Protein 4WA0 (pdb70)

Structure (mmCIF, N/CA/C/O backbone):
data_4WA0
#
_entry.id   4WA0
#
_cell.length_a   61.507
_cell.length_b   75.290
_cell.length_c   77.446
_cell.angle_alpha   90.00
_cell.angle_beta   90.00
_cell.angle_gamma   90.00
#
_symmetry.space_group_name_H-M   'P 21 21 21'
#
loop_
_entity.id
_entity.type
_entity.pdbx_description
1 polymer 'possible adhesin'
2 non-polymer 'MAGNESIUM ION'
3 water water
#
loop_
_atom_site.group_PDB
_atom_site.id
_atom_site.type_symbol
_atom_site.label_atom_id
_atom_site.label_alt_id
_atom_site.label_comp_id
_atom_site.label_asym_id
_atom_site.label_entity_id
_atom_site.label_seq_id
_atom_site.pdbx_PDB_ins_code
_atom_site.Cartn_x
_atom_site.Cartn_y
_atom_site.Cartn_z
_atom_site.occupancy
_atom_site.B_iso_or_equiv
_atom_site.auth_seq_id
_atom_site.auth_comp_id
_atom_site.auth_asym_id
_atom_site.auth_atom_id
_atom_site.pdbx_PDB_model_num
ATOM 1 N N . THR A 1 1 ? 15.396 1.827 -2.141 1.00 70.02 235 THR A N 1
ATOM 2 C CA . THR A 1 1 ? 14.919 0.418 -1.851 1.00 68.95 235 THR A CA 1
ATOM 3 C C . THR A 1 1 ? 14.504 0.209 -0.354 1.00 62.71 235 THR A C 1
ATOM 4 O O . THR A 1 1 ? 13.691 -0.674 -0.051 1.00 49.72 235 THR A O 1
ATOM 8 N N . SER A 1 2 ? 15.009 1.047 0.557 1.00 66.32 236 SER A N 1
ATOM 9 C CA . SER A 1 2 ? 14.611 1.010 1.978 1.00 63.98 236 SER A CA 1
ATOM 10 C C . SER A 1 2 ? 13.132 1.353 2.216 1.00 59.06 236 SER A C 1
ATOM 11 O O . SER A 1 2 ? 12.612 2.361 1.705 1.00 59.48 236 SER A O 1
ATOM 14 N N . VAL A 1 3 ? 12.468 0.532 3.028 1.00 52.64 237 VAL A N 1
ATOM 15 C CA . VAL A 1 3 ? 11.049 0.763 3.393 1.00 45.96 237 VAL A CA 1
ATOM 16 C C . VAL A 1 3 ? 10.962 1.243 4.841 1.00 47.16 237 VAL A C 1
ATOM 17 O O . VAL A 1 3 ? 11.392 0.520 5.735 1.00 39.90 237 VAL A O 1
ATOM 21 N N . PRO A 1 4 ? 10.373 2.426 5.081 1.00 43.89 238 PRO A N 1
ATOM 22 C CA . PRO A 1 4 ? 10.291 3.029 6.413 1.00 45.61 238 PRO A CA 1
ATOM 23 C C . PRO A 1 4 ? 9.562 2.200 7.503 1.00 41.48 238 PRO A C 1
ATOM 24 O O . PRO A 1 4 ? 8.523 1.642 7.276 1.00 45.21 238 PRO A O 1
ATOM 28 N N . SER A 1 5 ? 10.130 2.180 8.685 1.00 43.59 239 SER A N 1
ATOM 29 C CA . SER A 1 5 ? 9.712 1.295 9.777 1.00 48.73 239 SER A CA 1
ATOM 30 C C . SER A 1 5 ? 8.636 1.919 10.693 1.00 42.08 239 SER A C 1
ATOM 31 O O . SER A 1 5 ? 7.939 1.204 11.424 1.00 54.26 239 SER A O 1
ATOM 34 N N . SER A 1 6 ? 8.526 3.248 10.651 1.00 32.36 240 SER A N 1
ATOM 35 C CA . SER A 1 6 ? 7.695 3.986 11.586 1.00 26.04 240 SER A CA 1
ATOM 36 C C . SER A 1 6 ? 6.418 4.464 10.930 1.00 22.24 240 SER A C 1
ATOM 37 O O . SER A 1 6 ? 6.482 4.999 9.826 1.00 20.37 240 SER A O 1
ATOM 40 N N . PRO A 1 7 ? 5.287 4.367 11.645 1.00 22.89 241 PRO A N 1
ATOM 41 C CA . PRO A 1 7 ? 4.054 4.928 11.130 1.00 23.03 241 PRO A CA 1
ATOM 42 C C . PRO A 1 7 ? 4.155 6.428 10.810 1.00 20.92 241 PRO A C 1
ATOM 43 O O . PRO A 1 7 ? 3.338 6.992 10.031 1.00 20.08 241 PRO A O 1
ATOM 47 N N . LEU A 1 8 ? 5.122 7.165 11.410 1.00 21.55 242 LEU A N 1
ATOM 48 C CA . LEU A 1 8 ? 5.240 8.584 11.082 1.00 23.17 242 LEU A CA 1
ATOM 49 C C . LEU A 1 8 ? 5.745 8.900 9.650 1.00 21.89 242 LEU A C 1
ATOM 50 O O . LEU A 1 8 ? 5.612 10.039 9.188 1.00 26.69 242 LEU A O 1
ATOM 55 N N . ASP A 1 9 ? 6.273 7.914 8.950 1.00 20.94 243 ASP A N 1
ATOM 56 C CA . ASP A 1 9 ? 6.792 8.062 7.550 1.00 21.16 243 ASP A CA 1
ATOM 57 C C . ASP A 1 9 ? 5.739 7.911 6.520 1.00 21.24 243 ASP A C 1
ATOM 58 O O . ASP A 1 9 ? 6.010 7.918 5.248 1.00 18.23 243 ASP A O 1
ATOM 63 N N . TYR A 1 10 ? 4.525 7.636 7.038 1.00 16.31 244 TYR A N 1
ATOM 64 C CA . TYR A 1 10 ? 3.468 7.274 6.152 1.00 17.20 244 TYR A CA 1
ATOM 65 C C . TYR A 1 10 ? 2.516 8.429 5.949 1.00 13.42 244 TYR A C 1
ATOM 66 O O . TYR A 1 10 ? 2.131 9.081 6.919 1.00 17.01 244 TYR A O 1
ATOM 75 N N . ALA A 1 11 ? 2.135 8.654 4.709 1.00 13.13 245 ALA A N 1
ATOM 76 C CA . ALA A 1 11 ? 1.059 9.585 4.407 1.00 12.69 245 ALA A CA 1
ATOM 77 C C . ALA A 1 11 ? -0.246 9.049 5.021 1.00 12.20 245 ALA A C 1
ATOM 78 O O . ALA A 1 11 ? -1.081 9.801 5.620 1.00 12.90 245 ALA A O 1
ATOM 80 N N . ILE A 1 12 ? -0.447 7.738 4.827 1.00 11.08 246 ILE A N 1
ATOM 81 C CA . ILE A 1 12 ? -1.609 7.042 5.388 1.00 11.51 246 ILE A CA 1
ATOM 82 C C . ILE A 1 12 ? -1.091 5.711 5.974 1.00 12.10 246 ILE A C 1
ATOM 83 O O . ILE A 1 12 ? -0.533 4.875 5.243 1.00 11.48 246 ILE A O 1
ATOM 88 N N . PHE A 1 13 ? -1.262 5.540 7.281 1.00 11.99 247 PHE A N 1
ATOM 89 C CA . PHE A 1 13 ? -0.912 4.295 7.956 1.00 11.43 247 PHE A CA 1
ATOM 90 C C . PHE A 1 13 ? -2.180 3.697 8.572 1.00 11.65 247 PHE A C 1
ATOM 91 O O . PHE A 1 13 ? -2.874 4.351 9.355 1.00 14.43 247 PHE A O 1
ATOM 99 N N . SER A 1 14 ? -2.516 2.463 8.253 1.00 11.69 248 SER A N 1
ATOM 100 C CA . SER A 1 14 ? -3.656 1.794 8.847 1.00 12.29 248 SER A CA 1
ATOM 101 C C . SER A 1 14 ? -3.230 0.480 9.488 1.00 11.77 248 SER A C 1
ATOM 102 O O . SER A 1 14 ? -2.750 -0.449 8.804 1.00 12.67 248 SER A O 1
ATOM 105 N N . LYS A 1 15 ? -3.475 0.360 10.784 1.00 13.32 249 LYS A N 1
ATOM 106 C CA . LYS A 1 15 ? -3.103 -0.888 11.532 1.00 13.73 249 LYS A CA 1
ATOM 107 C C . LYS A 1 15 ? -3.795 -2.088 10.917 1.00 14.76 249 LYS A C 1
ATOM 108 O O . LYS A 1 15 ? -3.150 -3.130 10.741 1.00 15.75 249 LYS A O 1
ATOM 114 N N . GLY A 1 16 ? -5.094 -1.970 10.616 1.00 13.89 250 GLY A N 1
ATOM 115 C CA . GLY A 1 16 ? -5.925 -3.005 10.099 1.00 14.83 250 GLY A CA 1
ATOM 116 C C . GLY A 1 16 ? -6.324 -2.661 8.655 1.00 13.87 250 GLY A C 1
ATOM 117 O O . GLY A 1 16 ? -5.679 -1.826 7.998 1.00 12.91 250 GLY A O 1
ATOM 118 N N . ALA A 1 17 ? -7.388 -3.274 8.182 1.00 14.12 251 ALA A N 1
ATOM 119 C CA . ALA A 1 17 ? -7.915 -3.041 6.860 1.00 13.20 251 ALA A CA 1
ATOM 120 C C . ALA A 1 17 ? -8.155 -1.535 6.555 1.00 14.67 251 ALA A C 1
ATOM 121 O O . ALA A 1 17 ? -8.637 -0.789 7.397 1.00 15.37 251 ALA A O 1
ATOM 123 N N . LEU A 1 18 ? -7.849 -1.149 5.323 1.00 11.34 252 LEU A N 1
ATOM 124 C CA . LEU A 1 18 ? -7.960 0.263 4.878 1.00 12.20 252 LEU A CA 1
ATOM 125 C C . LEU A 1 18 ? -8.882 0.292 3.662 1.00 11.76 252 LEU A C 1
ATOM 126 O O . LEU A 1 18 ? -8.604 -0.351 2.650 1.00 11.86 252 LEU A O 1
ATOM 131 N N . ASN A 1 19 ? -9.954 1.103 3.740 1.00 10.95 253 ASN A N 1
ATOM 132 C CA . ASN A 1 19 ? -10.788 1.413 2.623 1.00 12.18 253 ASN A CA 1
ATOM 133 C C . ASN A 1 19 ? -10.669 2.887 2.299 1.00 11.21 253 ASN A C 1
ATOM 134 O O . ASN A 1 19 ? -11.074 3.736 3.096 1.00 11.03 253 ASN A O 1
ATOM 139 N N . THR A 1 20 ? -10.036 3.247 1.181 1.00 10.57 254 THR A N 1
ATOM 140 C CA . THR A 1 20 ? -9.930 4.639 0.784 1.00 11.13 254 THR A CA 1
ATOM 141 C C . THR A 1 20 ? -11.260 5.240 0.260 1.00 10.83 254 THR A C 1
ATOM 142 O O . THR A 1 20 ? -12.251 4.565 -0.025 1.00 11.39 254 THR A O 1
ATOM 146 N N . ASN A 1 21 ? -11.261 6.566 0.193 1.00 12.88 255 ASN A N 1
ATOM 147 C CA . ASN A 1 21 ? -12.354 7.265 -0.400 1.00 12.83 255 ASN A CA 1
ATOM 148 C C . ASN A 1 21 ? -12.113 7.407 -1.905 1.00 13.47 255 ASN A C 1
ATOM 149 O O . ASN A 1 21 ? -11.015 7.133 -2.404 1.00 14.09 255 ASN A O 1
ATOM 154 N N . LYS A 1 22 ? -13.176 7.762 -2.655 1.00 12.60 256 LYS A N 1
ATOM 155 C CA . LYS A 1 22 ? -12.994 8.117 -4.084 1.00 13.27 256 LYS A CA 1
ATOM 156 C C . LYS A 1 22 ? -12.261 9.426 -4.312 1.00 11.37 256 LYS A C 1
ATOM 157 O O . LYS A 1 22 ? -12.247 10.359 -3.471 1.00 11.89 256 LYS A O 1
ATOM 163 N N . ASN A 1 23 ? -11.554 9.516 -5.405 1.00 11.99 257 ASN A N 1
ATOM 164 C CA . ASN A 1 23 ? -10.835 10.782 -5.778 1.00 11.64 257 ASN A CA 1
ATOM 165 C C . ASN A 1 23 ? -9.812 11.196 -4.711 1.00 11.87 257 ASN A C 1
ATOM 166 O O . ASN A 1 23 ? -9.742 12.324 -4.279 1.00 11.24 257 ASN A O 1
ATOM 171 N N . LEU A 1 24 ? -9.068 10.226 -4.236 1.00 10.67 258 LEU A N 1
ATOM 172 C CA . LEU A 1 24 ? -8.004 10.439 -3.276 1.00 10.31 258 LEU A CA 1
ATOM 173 C C . LEU A 1 24 ? -6.737 10.724 -4.047 1.00 10.70 258 LEU A C 1
ATOM 174 O O . LEU A 1 24 ? -6.335 9.894 -4.890 1.00 10.70 258 LEU A O 1
ATOM 179 N N . THR A 1 25 ? -6.062 11.851 -3.725 1.00 9.37 259 THR A N 1
ATOM 180 C CA . THR A 1 25 ? -4.795 12.216 -4.312 1.00 9.29 259 THR A CA 1
ATOM 181 C C . THR A 1 25 ? -3.751 12.243 -3.205 1.00 9.82 259 THR A C 1
ATOM 182 O O . THR A 1 25 ? -3.978 12.870 -2.134 1.00 12.13 259 THR A O 1
ATOM 186 N N . VAL A 1 26 ? -2.677 11.495 -3.381 1.00 10.01 260 VAL A N 1
ATOM 187 C CA . VAL A 1 26 ? -1.622 11.423 -2.330 1.00 10.47 260 VAL A CA 1
ATOM 188 C C . VAL A 1 26 ? -0.289 11.706 -2.991 1.00 11.84 260 VAL A C 1
ATOM 189 O O . VAL A 1 26 ? 0.091 11.035 -3.971 1.00 11.23 260 VAL A O 1
ATOM 193 N N . GLU A 1 27 ? 0.434 12.675 -2.407 1.00 12.31 261 GLU A N 1
ATOM 194 C CA . GLU A 1 27 ? 1.737 13.068 -2.890 1.00 13.74 261 GLU A CA 1
ATOM 195 C C . GLU A 1 27 ? 2.732 12.897 -1.805 1.00 13.81 261 GLU A C 1
ATOM 196 O O . GLU A 1 27 ? 2.604 1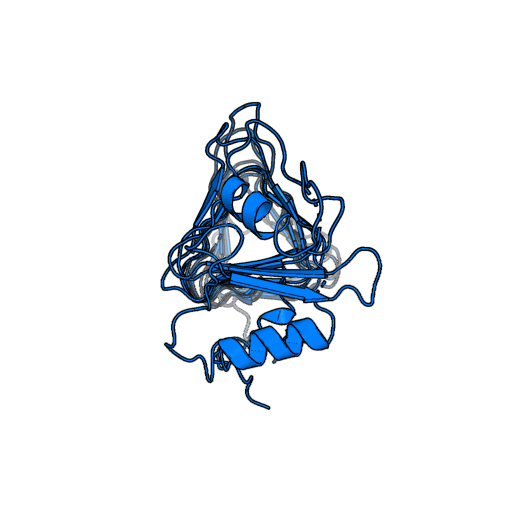3.576 -0.744 1.00 12.23 261 GLU A O 1
ATOM 202 N N . ASN A 1 28 ? 3.758 12.082 -2.074 1.00 12.75 262 ASN A N 1
ATOM 203 C CA . ASN A 1 28 ? 4.825 11.768 -1.171 1.00 14.37 262 ASN A CA 1
ATOM 204 C C . ASN A 1 28 ? 4.445 10.901 0.022 1.00 13.69 262 ASN A C 1
ATOM 205 O O . ASN A 1 28 ? 3.289 10.568 0.247 1.00 11.92 262 ASN A O 1
ATOM 210 N N . GLY A 1 29 ? 5.461 10.483 0.765 1.00 13.50 263 GLY A N 1
ATOM 211 C CA . GLY A 1 29 ? 5.288 9.472 1.787 1.00 13.75 263 GLY A CA 1
ATOM 212 C 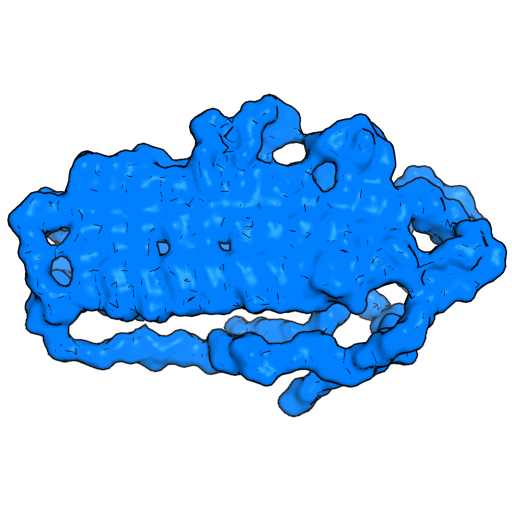C . GLY A 1 29 ? 4.996 8.082 1.276 1.00 12.88 263 GLY A C 1
ATOM 213 O O . GLY A 1 29 ? 5.064 7.832 0.102 1.00 13.89 263 GLY A O 1
ATOM 214 N N . SER A 1 30 ? 4.525 7.251 2.169 1.00 13.34 264 SER A N 1
ATOM 215 C CA . SER A 1 30 ? 4.127 5.861 1.854 1.00 12.56 264 SER A CA 1
ATOM 216 C C . SER A 1 30 ? 2.715 5.592 2.362 1.00 12.47 264 SER A C 1
ATOM 217 O O . SER A 1 30 ? 2.160 6.359 3.182 1.00 12.55 264 SER A O 1
ATOM 220 N N . VAL A 1 31 ? 2.113 4.497 1.902 1.00 11.74 265 VAL A N 1
ATOM 221 C CA . VAL A 1 31 ? 0.777 4.107 2.346 1.00 10.20 265 VAL A CA 1
ATOM 222 C C . VAL A 1 31 ? 0.905 2.633 2.820 1.00 11.64 265 VAL A C 1
ATOM 223 O O . VAL A 1 31 ? 1.470 1.774 2.093 1.00 11.08 265 VAL A O 1
ATOM 227 N N . TYR A 1 32 ? 0.321 2.334 3.989 1.00 9.79 266 TYR A N 1
ATOM 228 C CA . TYR A 1 32 ? 0.357 1.017 4.571 1.00 11.36 266 TYR A CA 1
ATOM 229 C C . TYR A 1 32 ? -0.953 0.566 5.157 1.00 11.93 266 TYR A C 1
ATOM 230 O O . TYR A 1 32 ? -1.592 1.331 5.871 1.00 12.14 266 TYR A O 1
ATOM 239 N N . SER A 1 33 ? -1.319 -0.680 4.873 1.00 11.35 267 SER A N 1
ATOM 240 C CA . SER A 1 33 ? -2.481 -1.308 5.529 1.00 12.35 267 SER A CA 1
ATOM 241 C C . SER A 1 33 ? -2.036 -2.654 6.111 1.00 13.57 267 SER A C 1
ATOM 242 O O . SER A 1 33 ? -1.432 -3.458 5.426 1.00 12.49 267 SER A O 1
ATOM 245 N N . GLY A 1 34 ? -2.296 -2.858 7.377 1.00 14.76 268 GLY A N 1
ATOM 246 C CA . GLY A 1 34 ? -2.003 -4.159 8.045 1.00 16.50 268 GLY A CA 1
ATOM 247 C C . GLY A 1 34 ? -3.034 -5.247 7.725 1.00 16.96 268 GLY A C 1
ATOM 248 O O . GLY A 1 34 ? -2.850 -6.395 8.056 1.00 18.67 268 GLY A O 1
ATOM 249 N N . GLY A 1 35 ? -4.116 -4.895 7.067 1.00 14.65 269 GLY A N 1
ATOM 250 C CA . GLY A 1 35 ? -5.077 -5.848 6.550 1.00 15.97 269 GLY A CA 1
ATOM 251 C C . GLY A 1 35 ? -5.377 -5.616 5.106 1.00 14.59 269 GLY A C 1
ATOM 252 O O . GLY A 1 35 ? -4.491 -5.066 4.346 1.00 14.76 269 GLY A O 1
ATOM 253 N N . ASP A 1 36 ? -6.578 -6.023 4.692 1.00 12.83 270 ASP A N 1
ATOM 254 C CA . ASP A 1 36 ? -6.961 -5.814 3.296 1.00 13.01 270 ASP A CA 1
ATOM 255 C C . ASP A 1 36 ? -7.016 -4.319 2.922 1.00 12.62 270 ASP A C 1
ATOM 256 O O . ASP A 1 36 ? -7.631 -3.486 3.659 1.00 13.37 270 ASP A O 1
ATOM 261 N N A LEU A 1 37 ? -6.376 -3.986 1.807 0.33 11.54 271 LEU A N 1
ATOM 262 N N B LEU A 1 37 ? -6.413 -3.984 1.793 0.67 10.89 271 LEU A N 1
ATOM 263 C CA A LEU A 1 37 ? -6.403 -2.626 1.242 0.33 11.51 271 LEU A CA 1
ATOM 264 C CA B LEU A 1 37 ? -6.350 -2.586 1.267 0.67 11.29 271 LEU A CA 1
ATOM 265 C C A LEU A 1 37 ? -7.350 -2.554 0.037 0.33 11.51 271 LEU A C 1
ATOM 266 C C B LEU A 1 37 ? -7.224 -2.428 0.015 0.67 11.41 271 LEU A C 1
ATOM 267 O O A LEU A 1 37 ? -7.216 -3.303 -0.946 0.33 10.93 271 LEU A O 1
ATOM 268 O O B LEU A 1 37 ? -6.893 -2.999 -1.049 0.67 10.84 271 LEU A O 1
ATOM 277 N N . THR A 1 38 ? -8.336 -1.669 0.126 1.00 11.62 272 THR A N 1
ATOM 278 C CA . THR A 1 38 ? -9.285 -1.448 -0.912 1.00 11.93 272 THR A CA 1
ATOM 279 C C . THR A 1 38 ? -9.215 -0.004 -1.319 1.00 12.07 272 THR A C 1
ATOM 280 O O . THR A 1 38 ? -9.498 0.925 -0.536 1.00 12.80 272 THR A O 1
ATOM 284 N N . ILE A 1 39 ? -8.732 0.146 -2.537 1.00 11.28 273 ILE A N 1
ATOM 285 C CA . ILE A 1 39 ? -8.534 1.479 -3.147 1.00 12.05 273 ILE A CA 1
ATOM 286 C C . ILE A 1 39 ? -9.741 1.788 -4.008 1.00 11.90 273 ILE A C 1
ATOM 287 O O . ILE A 1 39 ? -9.981 1.156 -5.090 1.00 12.06 273 ILE A O 1
ATOM 292 N N . ASP A 1 40 ? -10.477 2.807 -3.578 1.00 12.46 274 ASP A N 1
ATOM 293 C CA . ASP A 1 40 ? -11.669 3.194 -4.353 1.00 13.16 274 ASP A CA 1
ATOM 294 C C . ASP A 1 40 ? -11.288 4.023 -5.572 1.00 14.16 274 ASP A C 1
ATOM 295 O O . ASP A 1 40 ? -10.148 4.536 -5.729 1.00 13.29 274 ASP A O 1
ATOM 300 N N . GLY A 1 41 ? -12.262 4.117 -6.483 1.00 12.38 275 GLY A N 1
ATOM 301 C CA . GLY A 1 41 ? -11.979 4.729 -7.789 1.00 13.08 275 GLY A CA 1
ATOM 302 C C . GLY A 1 41 ? -11.421 6.127 -7.756 1.00 11.98 275 GLY A C 1
ATOM 303 O O . GLY A 1 41 ? -11.830 6.945 -6.941 1.00 11.46 275 GLY A O 1
ATOM 304 N N . GLY A 1 42 ? -10.572 6.418 -8.735 1.00 10.92 276 GLY A N 1
ATOM 305 C CA . GLY A 1 42 ? -10.003 7.713 -8.846 1.00 11.90 276 GLY A CA 1
ATOM 306 C C . GLY A 1 42 ? -8.796 8.032 -7.992 1.00 11.67 276 GLY A C 1
ATOM 307 O O . GLY A 1 42 ? -8.489 9.208 -7.775 1.00 12.60 276 GLY A O 1
ATOM 308 N N . ALA A 1 43 ? -8.104 7.016 -7.564 1.00 11.03 277 ALA A N 1
ATOM 309 C CA . ALA A 1 43 ? -6.847 7.161 -6.792 1.00 9.77 277 ALA A CA 1
ATOM 310 C C . ALA A 1 43 ? -5.759 7.685 -7.707 1.00 9.66 277 ALA A C 1
ATOM 311 O O . ALA A 1 43 ? -5.431 7.063 -8.688 1.00 9.15 277 ALA A O 1
ATOM 313 N N . VAL A 1 44 ? -5.122 8.763 -7.272 1.00 8.79 278 VAL A N 1
ATOM 314 C CA . VAL A 1 44 ? -3.942 9.301 -7.936 1.00 9.54 278 VAL A CA 1
ATOM 315 C C . VAL A 1 44 ? -2.832 9.454 -6.897 1.00 9.72 278 VAL A C 1
ATOM 316 O O . VAL A 1 44 ? -2.905 10.293 -6.021 1.00 9.47 278 VAL A O 1
ATOM 320 N N . PHE A 1 45 ? -1.843 8.556 -6.955 1.00 9.99 279 PHE A N 1
ATOM 321 C CA . PHE A 1 45 ? -0.770 8.523 -5.969 1.00 10.32 279 PHE A CA 1
ATOM 322 C C . PHE A 1 45 ? 0.564 8.791 -6.663 1.00 10.92 279 PHE A C 1
ATOM 323 O O . PHE A 1 45 ? 0.868 8.249 -7.775 1.00 10.68 279 PHE A O 1
ATOM 331 N N . ASN A 1 46 ? 1.426 9.500 -5.957 1.00 10.88 280 ASN A N 1
ATOM 332 C CA . ASN A 1 46 ? 2.843 9.564 -6.290 1.00 11.72 280 ASN A CA 1
ATOM 333 C C . ASN A 1 46 ? 3.569 9.368 -4.956 1.00 11.37 280 ASN A C 1
ATOM 334 O O . ASN A 1 46 ? 3.805 10.361 -4.233 1.00 11.25 280 ASN A O 1
ATOM 339 N N . ILE A 1 47 ? 3.852 8.101 -4.606 1.00 10.01 281 ILE A N 1
ATOM 340 C CA . ILE A 1 47 ? 4.349 7.718 -3.311 1.00 10.80 281 ILE A CA 1
ATOM 341 C C . ILE A 1 47 ? 5.530 6.818 -3.372 1.00 11.62 281 ILE A C 1
ATOM 342 O O . ILE A 1 47 ? 5.920 6.325 -4.439 1.00 11.74 281 ILE A O 1
ATOM 347 N N . ASP A 1 48 ? 6.169 6.608 -2.225 1.00 12.93 282 ASP A N 1
ATOM 348 C CA . ASP A 1 48 ? 7.344 5.773 -2.202 1.00 13.09 282 ASP A CA 1
ATOM 349 C C . ASP A 1 48 ? 7.024 4.308 -2.088 1.00 13.24 282 ASP A C 1
ATOM 350 O O . ASP A 1 48 ? 7.615 3.506 -2.803 1.00 13.60 282 ASP A O 1
ATOM 355 N N . ASN A 1 49 ? 6.132 3.921 -1.195 1.00 11.97 283 ASN A N 1
ATOM 356 C CA . ASN A 1 49 ? 5.830 2.512 -1.066 1.00 11.85 283 ASN A CA 1
ATOM 357 C C . ASN A 1 49 ? 4.306 2.389 -0.842 1.00 11.20 283 ASN A C 1
ATOM 358 O O . ASN A 1 49 ? 3.727 3.295 -0.217 1.00 11.19 283 ASN A O 1
ATOM 363 N N . LEU A 1 50 ? 3.758 1.251 -1.227 1.00 11.32 284 LEU A N 1
ATOM 364 C CA . LEU A 1 50 ? 2.329 0.927 -1.030 1.00 10.80 284 LEU A CA 1
ATOM 365 C C . LEU A 1 50 ? 2.229 -0.518 -0.527 1.00 11.68 284 LEU A C 1
ATOM 366 O O . LEU A 1 50 ? 2.583 -1.465 -1.271 1.00 10.70 284 LEU A O 1
ATOM 371 N N . ILE A 1 51 ? 1.881 -0.682 0.740 1.00 11.33 285 ILE A N 1
ATOM 372 C CA . ILE A 1 51 ? 1.958 -1.985 1.415 1.00 11.80 285 ILE A CA 1
ATOM 373 C C . ILE A 1 51 ? 0.631 -2.442 1.928 1.00 12.77 285 ILE A C 1
ATOM 374 O O . ILE A 1 51 ? 0.035 -1.707 2.727 1.00 12.24 285 ILE A O 1
ATOM 379 N N . SER A 1 52 ? 0.249 -3.656 1.515 1.00 12.65 286 SER A N 1
ATOM 380 C CA . SER A 1 52 ? -0.878 -4.341 2.111 1.00 12.85 286 SER A CA 1
ATOM 381 C C . SER A 1 52 ? -0.508 -5.712 2.657 1.00 14.57 286 SER A C 1
ATOM 382 O O . SER A 1 52 ? 0.011 -6.534 1.919 1.00 12.57 286 SER A O 1
ATOM 385 N N . LYS A 1 53 ? -0.757 -5.925 3.935 1.00 15.13 287 LYS A N 1
ATOM 386 C CA . LYS A 1 53 ? -0.580 -7.273 4.573 1.00 16.08 287 LYS A CA 1
ATOM 387 C C . LYS A 1 53 ? -1.811 -8.139 4.461 1.00 18.14 287 LYS A C 1
ATOM 388 O O . LYS A 1 53 ? -2.017 -9.059 5.190 1.00 25.08 287 LYS A O 1
ATOM 394 N N . GLY A 1 54 ? -2.569 -7.937 3.427 1.00 14.43 288 GLY A N 1
ATOM 395 C CA . GLY A 1 54 ? -3.790 -8.670 3.119 1.00 14.67 288 GLY A CA 1
ATOM 396 C C . GLY A 1 54 ? -4.015 -8.640 1.629 1.00 12.51 288 GLY A C 1
ATOM 397 O O . GLY A 1 54 ? -3.020 -8.702 0.872 1.00 11.57 288 GLY A O 1
ATOM 398 N N . GLU A 1 55 ? -5.271 -8.624 1.209 1.00 12.84 289 GLU A N 1
ATOM 399 C CA . GLU A 1 55 ? -5.676 -8.558 -0.153 1.00 15.21 289 GLU A CA 1
ATOM 400 C C . GLU A 1 55 ? -5.557 -7.077 -0.578 1.00 15.63 289 GLU A C 1
ATOM 401 O O . GLU A 1 55 ? -5.817 -6.224 0.254 1.00 18.48 289 GLU A O 1
ATOM 415 N N . VAL A 1 57 ? -7.169 -4.548 -3.457 1.00 11.40 291 VAL A N 1
ATOM 416 C CA . VAL A 1 57 ? -8.182 -4.429 -4.516 1.00 10.91 291 VAL A CA 1
ATOM 417 C C . VAL A 1 57 ? -8.184 -2.985 -4.966 1.00 11.58 291 VAL A C 1
ATOM 418 O O . VAL A 1 57 ? -8.260 -2.068 -4.112 1.00 10.19 291 VAL A O 1
ATOM 422 N N . ILE A 1 58 ? -8.210 -2.796 -6.285 1.00 9.73 292 ILE A N 1
ATOM 423 C CA . ILE A 1 58 ? -8.225 -1.469 -6.915 1.00 10.20 292 ILE A CA 1
ATOM 424 C C . ILE A 1 58 ? -9.466 -1.405 -7.759 1.00 11.15 292 ILE A C 1
ATOM 425 O O . ILE A 1 58 ? -9.595 -2.115 -8.693 1.00 12.31 292 ILE A O 1
ATOM 430 N N . ASN A 1 59 ? -10.391 -0.561 -7.363 1.00 11.03 293 ASN A N 1
ATOM 431 C CA . ASN A 1 59 ? -11.650 -0.414 -8.056 1.00 12.20 293 ASN A CA 1
ATOM 432 C C . ASN A 1 59 ? -11.653 0.705 -9.078 1.00 11.69 293 ASN A C 1
ATOM 433 O O . ASN A 1 59 ? -10.846 1.602 -9.030 1.00 10.87 293 ASN A O 1
ATOM 438 N N . GLN A 1 60 ? -12.594 0.593 -9.996 1.00 11.54 294 GLN A N 1
ATOM 439 C CA . GLN A 1 60 ? -12.871 1.604 -11.027 1.00 11.80 294 GLN A CA 1
ATOM 440 C C . GLN A 1 60 ? -14.299 2.093 -10.848 1.00 12.65 294 GLN A C 1
ATOM 441 O O . GLN A 1 60 ? -15.139 1.350 -10.308 1.00 14.95 294 GLN A O 1
ATOM 447 N N . ASP A 1 61 ? -14.582 3.292 -11.307 1.00 13.46 295 ASP A N 1
ATOM 448 C CA . ASP A 1 61 ? -15.905 3.930 -11.068 1.00 12.84 295 ASP A CA 1
ATOM 449 C C . ASP A 1 61 ? -16.110 4.892 -12.275 1.00 13.87 295 ASP A C 1
ATOM 450 O O . ASP A 1 61 ? -15.312 5.826 -12.495 1.00 13.01 295 ASP A O 1
ATOM 455 N N . SER A 1 62 ? -17.123 4.586 -13.080 1.00 13.93 296 SER A N 1
ATOM 456 C CA . SER A 1 62 ? -17.419 5.312 -14.302 1.00 14.95 296 SER A CA 1
ATOM 457 C C . SER A 1 62 ? -18.205 6.615 -14.129 1.00 16.00 296 SER A C 1
ATOM 458 O O . SER A 1 62 ? -18.379 7.371 -15.109 1.00 14.14 296 SER A O 1
ATOM 461 N N . ASP A 1 63 ? -18.652 6.888 -12.915 1.00 15.06 297 ASP A N 1
ATOM 462 C CA . ASP A 1 63 ? -19.325 8.190 -12.620 1.00 15.82 297 ASP A CA 1
ATOM 463 C C . ASP A 1 63 ? -18.471 9.318 -13.181 1.00 15.14 297 ASP A C 1
ATOM 464 O O . ASP A 1 63 ? -17.233 9.355 -13.068 1.00 14.62 297 ASP A O 1
ATOM 469 N N . SER A 1 64 ? -19.097 10.244 -13.859 1.00 13.94 298 SER A N 1
ATOM 470 C CA . SER A 1 64 ? -18.343 11.367 -14.439 1.00 13.73 298 SER A CA 1
ATOM 471 C C . SER A 1 64 ? -17.623 12.272 -13.408 1.00 13.66 298 SER A C 1
ATOM 472 O O . SER A 1 64 ? -16.726 13.017 -13.780 1.00 13.87 298 SER A O 1
ATOM 475 N N . ARG A 1 65 ? -17.982 12.165 -12.131 1.00 12.08 299 ARG A N 1
ATOM 476 C CA . ARG A 1 65 ? -17.329 12.907 -11.054 1.00 12.41 299 ARG A CA 1
ATOM 477 C C . ARG A 1 65 ? -16.090 12.206 -10.589 1.00 11.94 299 ARG A C 1
ATOM 478 O O . ARG A 1 65 ? -15.387 12.718 -9.724 1.00 14.59 299 ARG A O 1
ATOM 486 N N . CYS A 1 66 ? -15.907 10.975 -11.100 1.00 12.21 300 CYS A N 1
ATOM 487 C CA . CYS A 1 66 ? -14.732 10.163 -10.788 1.00 11.64 300 CYS A CA 1
ATOM 488 C C . CYS A 1 66 ? -13.721 10.322 -11.916 1.00 13.52 300 CYS A C 1
ATOM 489 O O . CYS A 1 66 ? -13.787 11.256 -12.739 1.00 13.47 300 CYS A O 1
ATOM 492 N N . ARG A 1 67 ? -12.791 9.397 -11.988 1.00 11.88 301 ARG A N 1
ATOM 493 C CA . ARG A 1 67 ? -11.619 9.556 -12.875 1.00 11.05 301 ARG A CA 1
ATOM 494 C C . ARG A 1 67 ? -10.844 8.254 -12.852 1.00 11.58 301 ARG A C 1
ATOM 495 O O . ARG A 1 67 ? -11.234 7.278 -12.218 1.00 13.45 301 ARG A O 1
ATOM 503 N N . ASP A 1 68 ? -9.756 8.223 -13.595 1.00 11.76 302 ASP A N 1
ATOM 504 C CA . ASP A 1 68 ? -8.948 6.994 -13.734 1.00 10.41 302 ASP A CA 1
ATOM 505 C C . ASP A 1 68 ? -8.073 6.904 -12.475 1.00 11.84 302 ASP A C 1
ATOM 506 O O . ASP A 1 68 ? -7.899 7.888 -11.785 1.00 11.13 302 ASP A O 1
ATOM 511 N N . ASN A 1 69 ? -7.516 5.722 -12.242 1.00 9.80 303 ASN A N 1
ATOM 512 C CA . ASN A 1 69 ? -6.511 5.532 -11.202 1.00 9.20 303 ASN A CA 1
ATOM 513 C C . ASN A 1 69 ? -5.190 5.733 -11.863 1.00 10.54 303 ASN A C 1
ATOM 514 O O . ASN A 1 69 ? -4.917 5.150 -12.949 1.00 9.82 303 ASN A O 1
ATOM 519 N N A ASN A 1 70 ? -4.340 6.458 -11.183 0.73 10.66 304 ASN A N 1
ATOM 520 N N B ASN A 1 70 ? -4.358 6.565 -11.251 0.27 10.54 304 ASN A N 1
ATOM 521 C CA A ASN A 1 70 ? -2.978 6.693 -11.667 0.73 11.84 304 ASN A CA 1
ATOM 522 C CA B ASN A 1 70 ? -2.946 6.721 -11.641 0.27 11.07 304 ASN A CA 1
ATOM 523 C C A ASN A 1 70 ? -2.020 6.609 -10.469 0.73 12.45 304 ASN A C 1
ATOM 524 C C B ASN A 1 70 ? -2.074 6.567 -10.412 0.27 11.72 304 ASN A C 1
ATOM 525 O O A ASN A 1 70 ? -1.840 7.554 -9.702 0.73 11.33 304 ASN A O 1
ATOM 526 O O B ASN A 1 70 ? -1.983 7.452 -9.569 0.27 11.29 304 ASN A O 1
ATOM 535 N N . ILE A 1 71 ? -1.409 5.435 -10.319 1.00 12.11 305 ILE A N 1
ATOM 536 C CA . ILE A 1 71 ? -0.724 5.059 -9.091 1.00 12.95 305 ILE A CA 1
ATOM 537 C C . ILE A 1 71 ? 0.731 4.945 -9.460 1.00 12.56 305 ILE A C 1
ATOM 538 O O . ILE A 1 71 ? 1.086 4.072 -10.247 1.00 14.07 305 ILE A O 1
ATOM 543 N N . VAL A 1 72 ? 1.568 5.800 -8.882 1.00 11.32 306 VAL A N 1
ATOM 544 C CA . VAL A 1 72 ? 2.984 5.745 -9.135 1.00 11.42 306 VAL A CA 1
ATOM 545 C C . VAL A 1 72 ? 3.675 5.557 -7.804 1.00 10.93 306 VAL A C 1
ATOM 546 O O . VAL A 1 72 ? 3.395 6.287 -6.849 1.00 11.69 306 VAL A O 1
ATOM 550 N N . VAL A 1 73 ? 4.499 4.502 -7.758 1.00 11.05 307 VAL A N 1
ATOM 551 C CA . VAL A 1 73 ? 5.148 4.022 -6.556 1.00 11.45 307 VAL A CA 1
ATOM 552 C C . VAL A 1 73 ? 6.630 3.931 -6.868 1.00 13.26 307 VAL A C 1
ATOM 553 O O . VAL A 1 73 ? 7.058 3.153 -7.740 1.00 13.83 307 VAL A O 1
ATOM 557 N N . ARG A 1 74 ? 7.417 4.726 -6.153 1.00 12.68 308 ARG A N 1
ATOM 558 C CA . ARG A 1 74 ? 8.822 4.902 -6.480 1.00 14.75 308 ARG A CA 1
ATOM 559 C C . ARG A 1 74 ? 9.666 3.729 -6.066 1.00 13.94 308 ARG A C 1
ATOM 560 O O . ARG A 1 74 ? 10.772 3.545 -6.617 1.00 13.39 308 ARG A O 1
ATOM 568 N N . ASN A 1 75 ? 9.231 2.990 -5.079 1.00 13.31 309 ASN A N 1
ATOM 569 C CA . ASN A 1 75 ? 9.936 1.863 -4.578 1.00 13.81 309 ASN A CA 1
ATOM 570 C C . ASN A 1 75 ? 9.033 0.615 -4.681 1.00 14.37 309 ASN A C 1
ATOM 571 O O . ASN A 1 75 ? 8.904 0.076 -5.761 1.00 14.05 309 ASN A O 1
ATOM 576 N N A ILE A 1 76 ? 8.391 0.190 -3.597 0.57 12.70 310 ILE A N 1
ATOM 577 N N B ILE A 1 76 ? 8.430 0.150 -3.592 0.43 12.35 310 ILE A N 1
ATOM 578 C CA A ILE A 1 76 ? 7.774 -1.118 -3.526 0.57 13.53 310 ILE A CA 1
ATOM 579 C CA B ILE A 1 76 ? 7.738 -1.112 -3.663 0.43 12.51 310 ILE A CA 1
ATOM 580 C C A ILE A 1 76 ? 6.247 -1.087 -3.378 0.57 12.73 310 ILE A C 1
ATOM 581 C C B ILE A 1 76 ? 6.253 -1.142 -3.337 0.43 12.19 310 ILE A C 1
ATOM 582 O O A ILE A 1 76 ? 5.732 -0.331 -2.599 0.57 12.04 310 ILE A O 1
ATOM 583 O O B ILE A 1 76 ? 5.772 -0.519 -2.395 0.43 11.80 310 ILE A O 1
ATOM 592 N N . ILE A 1 77 ? 5.554 -1.909 -4.161 1.00 12.22 311 ILE A N 1
ATOM 593 C CA . ILE A 1 77 ? 4.169 -2.324 -3.901 1.00 11.60 311 ILE A CA 1
ATOM 594 C C . ILE A 1 77 ? 4.323 -3.749 -3.287 1.00 12.75 311 ILE A C 1
ATOM 595 O O . ILE A 1 77 ? 4.818 -4.677 -3.972 1.00 13.26 311 ILE A O 1
ATOM 600 N N . TYR A 1 78 ? 3.788 -3.931 -2.100 1.00 12.04 312 TYR A N 1
ATOM 601 C CA . TYR A 1 78 ? 3.804 -5.216 -1.455 1.00 11.56 312 TYR A CA 1
ATOM 602 C C . TYR A 1 78 ? 2.415 -5.646 -1.187 1.00 11.23 312 TYR A C 1
ATOM 603 O O . TYR A 1 78 ? 1.684 -4.930 -0.566 1.00 10.82 312 TYR A O 1
ATOM 612 N N . VAL A 1 79 ? 2.059 -6.830 -1.649 1.00 11.08 313 VAL A N 1
ATOM 613 C CA . VAL A 1 79 ? 0.715 -7.396 -1.390 1.00 11.80 313 VAL A CA 1
ATOM 614 C C . VAL A 1 79 ? 0.903 -8.786 -0.827 1.00 13.54 313 VAL A C 1
ATOM 615 O O . VAL A 1 79 ? 1.392 -9.694 -1.515 1.00 13.98 313 VAL A O 1
ATOM 619 N N A GLU A 1 80 ? 0.501 -8.993 0.426 0.64 12.49 314 GLU A N 1
ATOM 620 N N B GLU A 1 80 ? 0.490 -8.995 0.417 0.36 13.14 314 GLU A N 1
ATOM 621 C CA A GLU A 1 80 ? 0.674 -10.322 1.025 0.64 14.00 314 GLU A CA 1
ATOM 622 C CA B GLU A 1 80 ? 0.646 -10.315 1.018 0.36 14.26 314 GLU A CA 1
ATOM 623 C C A GLU A 1 80 ? -0.175 -11.423 0.347 0.64 13.93 314 GLU A C 1
ATOM 624 C C B GLU A 1 80 ? -0.172 -11.414 0.329 0.36 14.01 314 GLU A C 1
ATOM 625 O O A GLU A 1 80 ? 0.281 -12.582 0.187 0.64 15.27 314 GLU A O 1
ATOM 626 O O B GLU A 1 80 ? 0.304 -12.548 0.148 0.36 15.00 314 GLU A O 1
ATOM 637 N N . LYS A 1 81 ? -1.416 -11.091 -0.020 1.00 13.16 315 LYS A N 1
ATOM 638 C CA . LYS A 1 81 ? -2.344 -12.045 -0.678 1.00 13.60 315 LYS A CA 1
ATOM 639 C C . LYS A 1 81 ? -2.477 -11.710 -2.151 1.00 11.44 315 LYS A C 1
ATOM 640 O O . LYS A 1 81 ? -1.420 -11.632 -2.795 1.00 12.84 315 LYS A O 1
ATOM 646 N N . SER A 1 82 ? -3.689 -11.624 -2.693 1.00 12.69 316 SER A N 1
ATOM 647 C CA . SER A 1 82 ? -3.889 -11.330 -4.069 1.00 15.25 316 SER A CA 1
ATOM 648 C C . SER A 1 82 ? -4.053 -9.824 -4.323 1.00 13.08 316 SER A C 1
ATOM 649 O O . SER A 1 82 ? -4.470 -9.045 -3.399 1.00 11.47 316 SER A O 1
ATOM 652 N N . LEU A 1 83 ? -3.631 -9.432 -5.508 1.00 13.49 317 LEU A N 1
ATOM 653 C CA . LEU A 1 83 ? -3.956 -8.131 -6.060 1.00 12.84 317 LEU A CA 1
ATOM 654 C C . LEU A 1 83 ? -4.994 -8.263 -7.141 1.00 13.24 317 LEU A C 1
ATOM 655 O O . LEU A 1 83 ? -4.831 -9.078 -8.132 1.00 12.74 317 LEU A O 1
ATOM 660 N N B LYS A 1 84 ? -6.083 -7.513 -7.020 0.47 11.83 318 LYS A N 1
ATOM 661 N N C LYS A 1 84 ? -6.050 -7.471 -7.043 0.53 11.77 318 LYS A N 1
ATOM 662 C CA B LYS A 1 84 ? -7.104 -7.495 -8.054 0.47 11.80 318 LYS A CA 1
ATOM 663 C CA C LYS A 1 84 ? -7.103 -7.527 -8.024 0.53 11.99 318 LYS A CA 1
ATOM 664 C C B LYS A 1 84 ? -7.300 -6.070 -8.515 0.47 11.46 318 LYS A C 1
ATOM 665 C C C LYS A 1 84 ? -7.433 -6.130 -8.522 0.53 11.72 318 LYS A C 1
ATOM 666 O O B LYS A 1 84 ? -7.473 -5.150 -7.700 0.47 11.27 318 LYS A O 1
ATOM 667 O O C LYS A 1 84 ? -7.899 -5.300 -7.721 0.53 12.19 318 LYS A O 1
ATOM 678 N N . ALA A 1 85 ? -7.204 -5.899 -9.824 1.00 10.98 319 ALA A N 1
ATOM 679 C CA . ALA A 1 85 ? -7.558 -4.602 -10.480 1.00 10.78 319 ALA A CA 1
ATOM 680 C C . ALA A 1 85 ? -8.839 -4.798 -11.255 1.00 10.87 319 ALA A C 1
ATOM 681 O O . ALA A 1 85 ? -8.882 -5.418 -12.298 1.00 12.05 319 ALA A O 1
ATOM 683 N N . ASN A 1 86 ? -9.939 -4.346 -10.669 1.00 10.59 320 ASN A N 1
ATOM 684 C CA . ASN A 1 86 ? -11.237 -4.548 -11.234 1.00 11.48 320 ASN A CA 1
ATOM 685 C C . ASN A 1 86 ? -11.513 -3.661 -12.486 1.00 11.32 320 ASN A C 1
ATOM 686 O O . ASN A 1 86 ? -10.826 -2.654 -12.733 1.00 11.60 320 ASN A O 1
ATOM 691 N N . ARG A 1 87 ? -12.547 -4.046 -13.234 1.00 11.12 321 ARG A N 1
ATOM 692 C CA . ARG A 1 87 ? -12.836 -3.476 -14.516 1.00 12.02 321 ARG A CA 1
ATOM 693 C C . ARG A 1 87 ? -14.228 -2.858 -14.560 1.00 12.90 321 ARG A C 1
ATOM 694 O O . ARG A 1 87 ? -15.258 -3.562 -14.385 1.00 14.69 321 ARG A O 1
ATOM 702 N N . ILE A 1 88 ? -14.305 -1.562 -14.733 1.00 12.61 322 ILE A N 1
ATOM 703 C CA . ILE A 1 88 ? -15.589 -0.893 -15.111 1.00 14.40 322 ILE A CA 1
ATOM 704 C C . ILE A 1 88 ? -15.261 -0.005 -16.316 1.00 15.02 322 ILE A C 1
ATOM 705 O O . ILE A 1 88 ? -14.585 1.028 -16.185 1.00 15.22 322 ILE A O 1
ATOM 710 N N . SER A 1 89 ? -15.759 -0.384 -17.479 1.00 16.67 323 SER A N 1
ATOM 711 C CA . SER A 1 89 ? -15.584 0.473 -18.698 1.00 18.78 323 SER A CA 1
ATOM 712 C C . SER A 1 89 ? -16.135 1.890 -18.484 1.00 16.89 323 SER A C 1
ATOM 713 O O . SER A 1 89 ? -17.191 2.040 -17.923 1.00 17.43 323 SER A O 1
ATOM 716 N N . PRO A 1 90 ? -15.462 2.943 -18.966 1.00 14.52 324 PRO A N 1
ATOM 717 C CA . PRO A 1 90 ? -14.298 2.938 -19.843 1.00 14.13 324 PRO A CA 1
ATOM 718 C C . PRO A 1 90 ? -13.042 3.396 -19.044 1.00 12.05 324 PRO A C 1
ATOM 719 O O . PRO A 1 90 ? -12.075 3.955 -19.600 1.00 13.28 324 PRO A O 1
ATOM 723 N N . ARG A 1 91 ? -12.988 3.051 -17.787 1.00 12.19 325 ARG A N 1
ATOM 724 C CA . ARG A 1 91 ? -11.960 3.567 -16.940 1.00 12.00 325 ARG A CA 1
ATOM 725 C C . ARG A 1 91 ? -10.627 2.843 -17.124 1.00 12.00 325 ARG A C 1
ATOM 726 O O . ARG A 1 91 ? -10.565 1.706 -17.588 1.00 13.36 325 ARG A O 1
ATOM 734 N N A SER A 1 92 ? -9.541 3.509 -16.732 0.46 11.28 326 SER A N 1
ATOM 735 N N B SER A 1 92 ? -9.547 3.517 -16.720 0.54 11.57 326 SER A N 1
ATOM 736 C CA A SER A 1 92 ? -8.242 2.869 -16.729 0.46 10.85 326 SER A CA 1
ATOM 737 C CA B SER A 1 92 ? -8.232 2.914 -16.717 0.54 11.39 326 SER A CA 1
ATOM 738 C C A SER A 1 92 ? -7.628 2.873 -15.338 0.46 11.43 326 SER A C 1
ATOM 739 C C B SER A 1 92 ? -7.656 2.855 -15.306 0.54 11.86 326 SER A C 1
ATOM 740 O O A SER A 1 92 ? -7.888 3.778 -14.528 0.46 10.50 326 SER A O 1
ATOM 741 O O B SER A 1 92 ? -7.964 3.700 -14.450 0.54 10.65 326 SER A O 1
ATOM 746 N N . THR A 1 93 ? -6.836 1.839 -15.087 1.00 9.82 327 THR A N 1
ATOM 747 C CA . THR A 1 93 ? -6.010 1.692 -13.878 1.00 10.62 327 THR A CA 1
ATOM 748 C C . THR A 1 93 ? -4.569 1.638 -14.287 1.00 11.88 327 THR A C 1
ATOM 749 O O . THR A 1 93 ? -4.097 0.645 -14.839 1.00 12.37 327 THR A O 1
ATOM 753 N N . ASN A 1 94 ? -3.856 2.734 -14.101 1.00 10.27 328 ASN A N 1
ATOM 754 C CA . ASN A 1 94 ? -2.457 2.781 -14.486 1.00 10.56 328 ASN A CA 1
ATOM 755 C C . ASN A 1 94 ? -1.561 2.677 -13.257 1.00 10.65 328 ASN A C 1
ATOM 756 O O . ASN A 1 94 ? -1.821 3.377 -12.264 1.00 10.60 328 ASN A O 1
ATOM 761 N N . ILE A 1 95 ? -0.583 1.806 -13.302 1.00 9.88 329 ILE A N 1
ATOM 762 C CA . ILE A 1 95 ? 0.267 1.532 -12.130 1.00 11.05 329 ILE A CA 1
ATOM 763 C C . ILE A 1 95 ? 1.671 1.525 -12.637 1.00 12.56 329 ILE A C 1
ATOM 764 O O . ILE A 1 95 ? 1.968 0.748 -13.526 1.00 13.62 329 ILE A O 1
ATOM 769 N N A ASP A 1 96 ? 2.551 2.312 -12.044 0.65 12.10 330 ASP A N 1
ATOM 770 N N B ASP A 1 96 ? 2.496 2.427 -12.109 0.35 12.68 330 ASP A N 1
ATOM 771 C CA A ASP A 1 96 ? 3.946 2.344 -12.447 0.65 13.72 330 ASP A CA 1
ATOM 772 C CA B ASP A 1 96 ? 3.941 2.405 -12.297 0.35 13.72 330 ASP A CA 1
ATOM 773 C C A ASP A 1 96 ? 4.775 2.245 -11.185 0.65 12.91 330 ASP A C 1
ATOM 774 C C B ASP A 1 96 ? 4.547 2.067 -10.958 0.35 13.40 330 ASP A C 1
ATOM 775 O O A ASP A 1 96 ? 4.743 3.223 -10.391 0.65 12.06 330 ASP A O 1
ATOM 776 O O B ASP A 1 96 ? 4.197 2.647 -9.920 0.35 12.39 330 ASP A O 1
ATOM 785 N N . ALA A 1 97 ? 5.397 1.068 -10.943 1.00 13.04 331 ALA A N 1
ATOM 786 C CA . ALA A 1 97 ? 6.156 0.747 -9.740 1.00 12.15 331 ALA A CA 1
ATOM 787 C C . ALA A 1 97 ? 7.530 0.243 -10.056 1.00 12.96 331 ALA A C 1
ATOM 788 O O . ALA A 1 97 ? 7.719 -0.461 -11.029 1.00 12.39 331 ALA A O 1
ATOM 790 N N . LYS A 1 98 ? 8.511 0.540 -9.204 1.00 11.83 332 LYS A N 1
ATOM 791 C CA . LYS A 1 98 ? 9.813 -0.060 -9.394 1.00 14.07 332 LYS A CA 1
ATOM 792 C C . LYS A 1 98 ? 9.714 -1.561 -9.077 1.00 14.04 332 LYS A C 1
ATOM 793 O O . LYS A 1 98 ? 10.167 -2.375 -9.859 1.00 17.73 332 LYS A O 1
ATOM 799 N N . THR A 1 99 ? 9.177 -1.922 -7.932 1.00 14.30 333 THR A N 1
ATOM 800 C CA . THR A 1 99 ? 9.250 -3.350 -7.471 1.00 13.97 333 THR A CA 1
ATOM 801 C C . THR A 1 99 ? 7.835 -3.693 -7.058 1.00 14.30 333 THR A C 1
ATOM 802 O O . THR A 1 99 ? 7.203 -2.895 -6.407 1.00 14.84 333 THR A O 1
ATOM 806 N N . ILE A 1 100 ? 7.278 -4.793 -7.556 1.00 12.61 334 ILE A N 1
ATOM 807 C CA . ILE A 1 100 ? 5.969 -5.272 -7.040 1.00 12.51 334 ILE A CA 1
ATOM 808 C C . ILE A 1 100 ? 6.146 -6.716 -6.584 1.00 13.80 334 ILE A C 1
ATOM 809 O O . ILE A 1 100 ? 6.768 -7.514 -7.314 1.00 13.57 334 ILE A O 1
ATOM 814 N N . TYR A 1 101 ? 5.633 -7.049 -5.393 1.00 13.36 335 TYR A N 1
ATOM 815 C CA . TYR A 1 101 ? 5.587 -8.395 -4.934 1.00 12.92 335 TYR A CA 1
ATOM 816 C C . TYR A 1 101 ? 4.148 -8.723 -4.619 1.00 12.04 335 TYR A C 1
ATOM 817 O O . TYR A 1 101 ? 3.502 -7.935 -3.918 1.00 12.08 335 TYR A O 1
ATOM 826 N N . VAL A 1 102 ? 3.661 -9.874 -5.081 1.00 13.24 336 VAL A N 1
ATOM 827 C CA . VAL A 1 102 ? 2.336 -10.387 -4.757 1.00 13.38 336 VAL A CA 1
ATOM 828 C C . VAL A 1 102 ? 2.508 -11.822 -4.300 1.00 14.75 336 VAL A C 1
ATOM 829 O O . VAL A 1 102 ? 2.997 -12.685 -5.052 1.00 14.56 336 VAL A O 1
ATOM 833 N N . GLY A 1 103 ? 2.002 -12.103 -3.091 1.00 14.44 337 GLY A N 1
ATOM 834 C CA . GLY A 1 103 ? 2.158 -13.423 -2.480 1.00 15.36 337 GLY A CA 1
ATOM 835 C C . GLY A 1 103 ? 1.237 -14.460 -3.060 1.00 16.58 337 GLY A C 1
ATOM 836 O O . GLY A 1 103 ? 1.607 -15.630 -3.111 1.00 20.03 337 GLY A O 1
ATOM 837 N N . GLN A 1 104 ? 0.030 -14.077 -3.451 1.00 14.34 338 GLN A N 1
ATOM 838 C CA . GLN A 1 104 ? -0.919 -14.973 -4.126 1.00 17.78 338 GLN A CA 1
ATOM 839 C C . GLN A 1 104 ? -1.118 -14.450 -5.586 1.00 18.06 338 GLN A C 1
ATOM 840 O O . GLN A 1 104 ? -0.151 -14.192 -6.255 1.00 21.67 338 GLN A O 1
ATOM 846 N N . GLU A 1 105 ? -2.325 -14.395 -6.065 1.00 18.95 339 GLU A N 1
ATOM 847 C CA . GLU A 1 105 ? -2.575 -14.177 -7.470 1.00 21.65 339 GLU A CA 1
ATOM 848 C C . GLU A 1 105 ? -2.624 -12.691 -7.808 1.00 18.41 339 GLU A C 1
ATOM 849 O O . GLU A 1 105 ? -3.033 -11.863 -6.932 1.00 17.18 339 GLU A O 1
ATOM 871 N N A GLN A 1 107 ? -4.335 -10.404 -10.436 0.55 11.96 341 GLN A N 1
ATOM 872 N N B GLN A 1 107 ? -4.619 -10.479 -10.558 0.45 12.82 341 GLN A N 1
ATOM 873 C CA A GLN A 1 107 ? -5.418 -10.474 -11.426 0.55 13.04 341 GLN A CA 1
ATOM 874 C CA B GLN A 1 107 ? -5.637 -10.518 -11.587 0.45 12.75 341 GLN A CA 1
ATOM 875 C C A GLN A 1 107 ? -5.710 -9.077 -11.976 0.55 11.90 341 GLN A C 1
ATOM 876 C C B GLN A 1 107 ? -5.935 -9.123 -12.077 0.45 11.73 341 GLN A C 1
ATOM 877 O O A GLN A 1 107 ? -6.174 -8.215 -11.208 0.55 12.16 341 GLN A O 1
ATOM 878 O O B GLN A 1 107 ? -6.665 -8.328 -11.396 0.45 12.26 341 GLN A O 1
ATOM 889 N N . LEU A 1 108 ? -5.385 -8.814 -13.239 1.00 10.22 342 LEU A N 1
ATOM 890 C CA . LEU A 1 108 ? -5.518 -7.478 -13.809 1.00 10.45 342 LEU A CA 1
ATOM 891 C C . LEU A 1 108 ? -6.615 -7.537 -14.858 1.00 11.07 342 LEU A C 1
ATOM 892 O O . LEU A 1 108 ? -6.394 -8.036 -15.958 1.00 11.84 342 LEU A O 1
ATOM 897 N N . TYR A 1 109 ? -7.786 -7.016 -14.516 1.00 11.83 343 TYR A N 1
ATOM 898 C CA . TYR A 1 109 ? -8.944 -6.974 -15.399 1.00 12.00 343 TYR A CA 1
ATOM 899 C C . TYR A 1 109 ? -9.187 -5.571 -15.939 1.00 11.83 343 TYR A C 1
ATOM 900 O O . TYR A 1 109 ? -9.632 -5.405 -17.081 1.00 10.96 343 TYR A O 1
ATOM 909 N N . GLY A 1 110 ? -8.941 -4.535 -15.117 1.00 10.92 344 GLY A N 1
ATOM 910 C CA . GLY A 1 110 ? -9.192 -3.201 -15.604 1.00 11.37 344 GLY A CA 1
ATOM 911 C C . GLY A 1 110 ? -8.196 -2.785 -16.650 1.00 10.82 344 GLY A C 1
ATOM 912 O O . GLY A 1 110 ? -7.024 -3.059 -16.494 1.00 10.80 344 GLY A O 1
ATOM 913 N N . ALA A 1 111 ? -8.654 -2.219 -17.770 1.00 10.65 345 ALA A N 1
ATOM 914 C CA . ALA A 1 111 ? -7.762 -1.610 -18.732 1.00 10.01 345 ALA A CA 1
ATOM 915 C C . ALA A 1 111 ? -6.791 -0.643 -18.074 1.00 11.04 345 ALA A C 1
ATOM 916 O O . ALA A 1 111 ? -7.143 -0.031 -17.098 1.00 11.69 345 ALA A O 1
ATOM 918 N N . GLY A 1 112 ? -5.603 -0.513 -18.628 1.00 11.28 346 GLY A N 1
ATOM 919 C CA . GLY A 1 112 ? -4.618 0.350 -18.081 1.00 12.13 346 GLY A CA 1
ATOM 920 C C . GLY A 1 112 ? -3.227 -0.066 -18.481 1.00 11.59 346 GLY A C 1
ATOM 921 O O . GLY A 1 112 ? -3.035 -1.117 -19.060 1.00 10.95 346 GLY A O 1
ATOM 922 N N . SER A 1 113 ? -2.288 0.809 -18.144 1.00 11.66 347 SER A N 1
ATOM 923 C CA . SER A 1 113 ? -0.881 0.580 -18.386 1.00 11.95 347 SER A CA 1
ATOM 924 C C . SER A 1 113 ? -0.199 0.251 -17.016 1.00 11.60 347 SER A C 1
ATOM 925 O O . SER A 1 113 ? -0.200 1.116 -16.084 1.00 11.33 347 SER A O 1
ATOM 928 N N . TYR A 1 114 ? 0.265 -0.978 -16.932 1.00 10.25 348 TYR A N 1
ATOM 929 C CA . TYR A 1 114 ? 0.902 -1.496 -15.731 1.00 11.20 348 TYR A CA 1
ATOM 930 C C . TYR A 1 114 ? 2.366 -1.680 -16.044 1.00 12.68 348 TYR A C 1
ATOM 931 O O . TYR A 1 114 ? 2.735 -2.613 -16.800 1.00 12.95 348 TYR A O 1
ATOM 940 N N . LYS A 1 115 ? 3.242 -0.846 -15.452 1.00 12.02 349 LYS A N 1
ATOM 941 C CA . LYS A 1 115 ? 4.658 -0.840 -15.789 1.00 11.90 349 LYS A CA 1
ATOM 942 C C . LYS A 1 115 ? 5.480 -1.102 -14.527 1.00 11.58 349 LYS A C 1
ATOM 943 O O . LYS A 1 115 ? 5.301 -0.423 -13.527 1.00 12.02 349 LYS A O 1
ATOM 949 N N . PHE A 1 116 ? 6.255 -2.177 -14.560 1.00 10.93 350 PHE A N 1
ATOM 950 C CA . PHE A 1 116 ? 7.050 -2.634 -13.430 1.00 11.45 350 PHE A CA 1
ATOM 951 C C . PHE A 1 116 ? 8.491 -2.765 -13.869 1.00 12.29 350 PHE A C 1
ATOM 952 O O . PHE A 1 116 ? 8.766 -3.335 -14.909 1.00 13.18 350 PHE A O 1
ATOM 960 N N . VAL A 1 117 ? 9.419 -2.325 -13.046 1.00 11.49 351 VAL A N 1
ATOM 961 C CA . VAL A 1 117 ? 10.816 -2.677 -13.257 1.00 11.98 351 VAL A CA 1
ATOM 962 C C . VAL A 1 117 ? 11.068 -4.119 -12.884 1.00 12.25 351 VAL A C 1
ATOM 963 O O . VAL A 1 117 ? 11.610 -4.877 -13.732 1.00 12.68 351 VAL A O 1
ATOM 967 N N . GLN A 1 118 ? 10.683 -4.543 -11.672 1.00 13.34 352 GLN A N 1
ATOM 968 C CA . GLN A 1 118 ? 10.806 -5.927 -11.263 1.00 13.46 352 GLN A CA 1
ATOM 969 C C . GLN A 1 118 ? 9.527 -6.366 -10.620 1.00 14.32 352 GLN A C 1
ATOM 970 O O . GLN A 1 118 ? 8.917 -5.635 -9.837 1.00 14.84 352 GLN A O 1
ATOM 976 N N A LEU A 1 119 ? 9.085 -7.528 -11.046 0.67 12.28 353 LEU A N 1
ATOM 977 N N B LEU A 1 119 ? 9.055 -7.538 -11.028 0.33 13.29 353 LEU A N 1
ATOM 978 C CA A LEU A 1 119 ? 7.867 -8.183 -10.565 0.67 11.22 353 LEU A CA 1
ATOM 979 C CA B LEU A 1 119 ? 7.796 -8.122 -10.533 0.33 12.64 353 LEU A CA 1
ATOM 980 C C A LEU A 1 119 ? 8.210 -9.536 -9.962 0.67 12.80 353 LEU A C 1
ATOM 981 C C B LEU A 1 119 ? 8.031 -9.551 -10.047 0.33 13.28 353 LEU A C 1
ATOM 982 O O A LEU A 1 119 ? 8.929 -10.376 -10.553 0.67 11.26 353 LEU A O 1
ATOM 983 O O B LEU A 1 119 ? 8.532 -10.413 -10.793 0.33 12.31 353 LEU A O 1
ATOM 992 N N . PHE A 1 120 ? 7.621 -9.809 -8.801 1.00 12.84 354 PHE A N 1
ATOM 993 C CA . PHE A 1 120 ? 7.774 -11.115 -8.133 1.00 13.34 354 PHE A CA 1
ATOM 994 C C . PHE A 1 120 ? 6.443 -11.576 -7.713 1.00 14.32 354 PHE A C 1
ATOM 995 O O . PHE A 1 120 ? 5.772 -10.837 -6.953 1.00 14.31 354 PHE A O 1
ATOM 1003 N N . SER A 1 121 ? 6.012 -12.743 -8.193 1.00 12.56 355 SER A N 1
ATOM 1004 C CA . SER A 1 121 ? 4.754 -13.321 -7.818 1.00 14.37 355 SER A CA 1
ATOM 1005 C C . SER A 1 121 ? 5.010 -14.730 -7.392 1.00 16.38 355 SER A C 1
ATOM 1006 O O . SER A 1 121 ? 5.749 -15.488 -8.091 1.00 14.20 355 SER A O 1
ATOM 1009 N N . ASP A 1 122 ? 4.396 -15.128 -6.288 1.00 14.60 356 ASP A N 1
ATOM 1010 C CA . ASP A 1 122 ? 4.535 -16.494 -5.761 1.00 15.00 356 ASP A CA 1
ATOM 1011 C C . ASP A 1 122 ? 3.471 -17.428 -6.325 1.00 17.51 356 ASP A C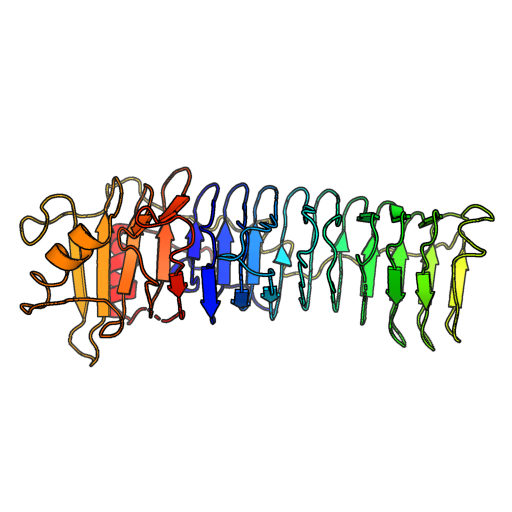 1
ATOM 1012 O O . ASP A 1 122 ? 3.445 -18.619 -5.998 1.00 18.33 356 ASP A O 1
ATOM 1017 N N . SER A 1 123 ? 2.654 -16.915 -7.254 1.00 15.53 357 SER A N 1
ATOM 1018 C CA . SER A 1 123 ? 1.572 -17.672 -7.857 1.00 17.37 357 SER A CA 1
ATOM 1019 C C . SER A 1 123 ? 1.365 -17.232 -9.307 1.00 15.69 357 SER A C 1
ATOM 1020 O O . SER A 1 123 ? 2.341 -17.021 -10.056 1.00 15.08 357 SER A O 1
ATOM 1023 N N . ASN A 1 124 ? 0.133 -17.137 -9.740 1.00 13.40 358 ASN A N 1
ATOM 1024 C CA . ASN A 1 124 ? -0.186 -16.787 -11.098 1.00 13.56 358 ASN A CA 1
ATOM 1025 C C . ASN A 1 124 ? -0.335 -15.278 -11.284 1.00 11.49 358 ASN A C 1
ATOM 1026 O O . ASN A 1 124 ? -0.769 -14.526 -10.379 1.00 11.49 358 ASN A O 1
ATOM 1031 N N . VAL A 1 125 ? -0.077 -14.859 -12.532 1.00 10.82 359 VAL A N 1
ATOM 1032 C CA . VAL A 1 125 ? -0.307 -13.505 -12.988 1.00 10.85 359 VAL A CA 1
ATOM 1033 C C . VAL A 1 125 ? -1.268 -13.579 -14.180 1.00 11.99 359 VAL A C 1
ATOM 1034 O O . VAL A 1 125 ? -0.914 -14.156 -15.166 1.00 13.62 359 VAL A O 1
ATOM 1038 N N . LYS A 1 126 ? -2.486 -13.081 -14.020 1.00 10.76 360 LYS A N 1
ATOM 1039 C CA . LYS A 1 126 ? -3.571 -13.185 -15.012 1.00 12.36 360 LYS A CA 1
ATOM 1040 C C . LYS A 1 126 ? -3.967 -11.788 -15.482 1.00 11.90 360 LYS A C 1
ATOM 1041 O O . LYS A 1 126 ? -4.299 -10.949 -14.639 1.00 11.91 360 LYS A O 1
ATOM 1047 N N . LEU A 1 127 ? -3.766 -11.525 -16.759 1.00 10.23 361 LEU A N 1
ATOM 1048 C CA . LEU A 1 127 ? -4.263 -10.287 -17.396 1.00 10.62 361 LEU A CA 1
ATOM 1049 C C . LEU A 1 127 ? -5.385 -10.669 -18.337 1.00 11.59 361 LEU A C 1
ATOM 1050 O O . LEU A 1 127 ? -5.207 -11.555 -19.148 1.00 11.95 361 LEU A O 1
ATOM 1055 N N . ALA A 1 128 ? -6.558 -10.050 -18.139 1.00 10.56 362 ALA A N 1
ATOM 1056 C CA . ALA A 1 128 ? -7.769 -10.421 -18.947 1.00 10.71 362 ALA A CA 1
ATOM 1057 C C . ALA A 1 128 ? -8.547 -9.196 -19.338 1.00 12.43 362 ALA A C 1
ATOM 1058 O O . ALA A 1 128 ? -9.095 -8.502 -18.477 1.00 14.40 362 ALA A O 1
ATOM 1060 N N . GLY A 1 129 ? -8.581 -8.937 -20.626 1.00 12.83 363 GLY A N 1
ATOM 1061 C CA . GLY A 1 129 ? -9.489 -7.918 -21.169 1.00 13.33 363 GLY A CA 1
ATOM 1062 C C . GLY A 1 129 ? -8.820 -6.934 -22.107 1.00 13.32 363 GLY A C 1
ATOM 1063 O O . GLY A 1 129 ? -7.604 -6.709 -22.054 1.00 13.29 363 GLY A O 1
ATOM 1064 N N . PRO A 1 130 ? -9.612 -6.302 -22.987 1.00 13.21 364 PRO A N 1
ATOM 1065 C CA . PRO A 1 130 ? -9.054 -5.312 -23.842 1.00 13.25 364 PRO A CA 1
ATOM 1066 C C . PRO A 1 130 ? -8.415 -4.178 -23.059 1.00 12.92 364 PRO A C 1
ATOM 1067 O O . PRO A 1 130 ? -8.892 -3.750 -22.030 1.00 13.39 364 PRO A O 1
ATOM 1071 N N . GLY A 1 131 ? -7.308 -3.700 -23.587 1.00 13.32 365 GLY A N 1
ATOM 1072 C CA . GLY A 1 131 ? -6.625 -2.578 -22.970 1.00 11.87 365 GLY A CA 1
ATOM 1073 C C . GLY A 1 131 ? -5.813 -2.811 -21.699 1.00 11.00 365 GLY A C 1
ATOM 1074 O O . GLY A 1 131 ? -5.306 -1.814 -21.143 1.00 11.17 365 GLY A O 1
ATOM 1075 N N . VAL A 1 132 ? -5.724 -4.052 -21.250 1.00 9.96 366 VAL A N 1
ATOM 1076 C CA . VAL A 1 132 ? -4.932 -4.427 -20.095 1.00 9.88 366 VAL A CA 1
ATOM 1077 C C . VAL A 1 132 ? -3.488 -4.686 -20.605 1.00 10.70 366 VAL A C 1
ATOM 1078 O O . VAL A 1 132 ? -3.221 -5.763 -21.234 1.00 11.96 366 VAL A O 1
ATOM 1082 N N . ASN A 1 133 ? -2.586 -3.751 -20.385 1.00 10.79 367 ASN A N 1
ATOM 1083 C CA . ASN A 1 133 ? -1.240 -3.800 -21.001 1.00 11.07 367 ASN A CA 1
ATOM 1084 C C . ASN A 1 133 ? -0.186 -3.694 -19.919 1.00 10.69 367 ASN A C 1
ATOM 1085 O O . ASN A 1 133 ? -0.138 -2.680 -19.189 1.00 12.17 367 ASN A O 1
ATOM 1098 N N . GLU A 1 135 ? 3.955 -3.970 -18.850 1.00 11.16 369 GLU A N 1
ATOM 1099 C CA . GLU A 1 135 ? 5.362 -3.955 -19.358 1.00 11.87 369 GLU A CA 1
ATOM 1100 C C . GLU A 1 135 ? 6.261 -4.309 -18.197 1.00 13.15 369 GLU A C 1
ATOM 1101 O O . GLU A 1 135 ? 6.051 -3.777 -17.096 1.00 14.89 369 GLU A O 1
ATOM 1107 N N . VAL A 1 136 ? 7.282 -5.126 -18.445 1.00 10.61 370 VAL A N 1
ATOM 1108 C CA . VAL A 1 136 ? 8.305 -5.451 -17.450 1.00 11.63 370 VAL A CA 1
ATOM 1109 C C . VAL A 1 136 ? 9.618 -4.952 -17.986 1.00 12.40 370 VAL A C 1
ATOM 1110 O O . VAL A 1 136 ? 10.016 -5.318 -19.104 1.00 13.45 370 VAL A O 1
ATOM 1114 N N . SER A 1 137 ? 10.266 -4.049 -17.245 1.00 12.17 371 SER A N 1
ATOM 1115 C CA . SER A 1 137 ? 11.473 -3.438 -17.840 1.00 14.15 371 SER A CA 1
ATOM 1116 C C . SER A 1 137 ? 12.754 -4.201 -17.571 1.00 14.52 371 SER A C 1
ATOM 1117 O O . SER A 1 137 ? 13.676 -4.124 -18.443 1.00 15.89 371 SER A O 1
ATOM 1120 N N . THR A 1 138 ? 12.872 -4.861 -16.423 1.00 13.54 372 THR A N 1
ATOM 1121 C CA . THR A 1 138 ? 14.129 -5.549 -16.052 1.00 16.17 372 THR A CA 1
ATOM 1122 C C . THR A 1 138 ? 14.002 -7.050 -15.702 1.00 14.96 372 THR A C 1
ATOM 1123 O O . THR A 1 138 ? 14.736 -7.901 -16.217 1.00 13.28 372 THR A O 1
ATOM 1127 N N . LEU A 1 139 ? 13.092 -7.373 -14.770 1.00 13.71 373 LEU A N 1
ATOM 1128 C CA . LEU A 1 139 ? 13.040 -8.689 -14.215 1.00 14.56 373 LEU A CA 1
ATOM 1129 C C . LEU A 1 139 ? 11.645 -9.089 -13.771 1.00 13.97 373 LEU A C 1
ATOM 1130 O O . LEU A 1 139 ? 10.877 -8.271 -13.217 1.00 14.29 373 LEU A O 1
ATOM 1135 N N . ALA A 1 140 ? 11.295 -10.350 -13.987 1.00 13.85 374 ALA A N 1
ATOM 1136 C CA . ALA A 1 140 ? 10.033 -10.880 -13.426 1.00 12.96 374 ALA A CA 1
ATOM 1137 C C . ALA A 1 140 ? 10.262 -12.349 -13.088 1.00 15.19 374 ALA A C 1
ATOM 1138 O O . ALA A 1 140 ? 10.977 -13.095 -13.799 1.00 13.57 374 ALA A O 1
ATOM 1140 N N . SER A 1 141 ? 9.722 -12.711 -11.969 1.00 13.44 375 SER A N 1
ATOM 1141 C CA . SER A 1 141 ? 9.756 -14.054 -11.444 1.00 12.91 375 SER A CA 1
ATOM 1142 C C . SER A 1 141 ? 8.352 -14.412 -11.029 1.00 14.25 375 SER A C 1
ATOM 1143 O O . SER A 1 141 ? 7.805 -13.825 -10.035 1.00 14.08 375 SER A O 1
ATOM 1146 N N . ILE A 1 142 ? 7.779 -15.380 -11.763 1.00 12.70 376 ILE A N 1
ATOM 1147 C CA . ILE A 1 142 ? 6.387 -15.794 -11.620 1.00 13.82 376 ILE A CA 1
ATOM 1148 C C . ILE A 1 142 ? 6.367 -17.278 -11.404 1.00 13.39 376 ILE A C 1
ATOM 1149 O O . ILE A 1 142 ? 6.641 -18.037 -12.333 1.00 13.35 376 ILE A O 1
ATOM 1154 N N . ARG A 1 143 ? 5.988 -17.721 -10.207 1.00 14.93 377 ARG A N 1
ATOM 1155 C CA . ARG A 1 143 ? 6.138 -19.148 -9.879 1.00 15.45 377 ARG A CA 1
ATOM 1156 C C . ARG A 1 143 ? 5.068 -19.997 -10.475 1.00 15.77 377 ARG A C 1
ATOM 1157 O O . ARG A 1 143 ? 5.226 -21.203 -10.572 1.00 17.96 377 ARG A O 1
ATOM 1165 N N . GLY A 1 144 ? 3.947 -19.389 -10.800 1.00 13.91 378 GLY A N 1
ATOM 1166 C CA . GLY A 1 144 ? 2.904 -20.056 -11.519 1.00 13.64 378 GLY A CA 1
ATOM 1167 C C . GLY A 1 144 ? 2.832 -19.696 -12.994 1.00 11.64 378 GLY A C 1
ATOM 1168 O O . GLY A 1 144 ? 3.828 -19.622 -13.703 1.00 12.88 378 GLY A O 1
ATOM 1169 N N . THR A 1 145 ? 1.631 -19.441 -13.451 1.00 12.17 379 THR A N 1
ATOM 1170 C CA . THR A 1 145 ? 1.362 -19.204 -14.808 1.00 10.93 379 THR A CA 1
ATOM 1171 C C . THR A 1 145 ? 1.240 -17.700 -15.057 1.00 12.00 379 THR A C 1
ATOM 1172 O O . THR A 1 145 ? 0.604 -17.004 -14.268 1.00 12.55 379 THR A O 1
ATOM 1176 N N . LEU A 1 146 ? 1.770 -17.258 -16.162 1.00 11.32 380 LEU A N 1
ATOM 1177 C CA . LEU A 1 146 ? 1.521 -15.941 -16.756 1.00 9.52 380 LEU A CA 1
ATOM 1178 C C . LEU A 1 146 ? 0.431 -16.197 -17.818 1.00 10.05 380 LEU A C 1
ATOM 1179 O O . LEU A 1 146 ? 0.676 -16.837 -18.832 1.00 11.31 380 LEU A O 1
ATOM 1184 N N . GLU A 1 147 ? -0.772 -15.697 -17.571 1.00 11.11 381 GLU A N 1
ATOM 1185 C CA . GLU A 1 147 ? -1.955 -15.915 -18.419 1.00 11.45 381 GLU A CA 1
ATOM 1186 C C . GLU A 1 147 ? -2.326 -14.557 -18.977 1.00 10.17 381 GLU A C 1
ATOM 1187 O O . GLU A 1 147 ? -2.607 -13.604 -18.218 1.00 11.94 381 GLU A O 1
ATOM 1193 N N . VAL A 1 148 ? -2.375 -14.448 -20.284 1.00 9.67 382 VAL A N 1
ATOM 1194 C CA . VAL A 1 148 ? -2.615 -13.195 -20.994 1.00 9.31 382 VAL A CA 1
ATOM 1195 C C . VAL A 1 148 ? -3.733 -13.411 -22.006 1.00 9.76 382 VAL A C 1
ATOM 1196 O O . VAL A 1 148 ? -3.519 -14.082 -23.033 1.00 10.77 382 VAL A O 1
ATOM 1200 N N . ILE A 1 149 ? -4.926 -12.945 -21.696 1.00 10.39 383 ILE A N 1
ATOM 1201 C CA . ILE A 1 149 ? -6.136 -13.319 -22.473 1.00 11.05 383 ILE A CA 1
ATOM 1202 C C . ILE A 1 149 ? -7.048 -12.133 -22.808 1.00 11.91 383 ILE A C 1
ATOM 1203 O O . ILE A 1 149 ? -7.014 -11.066 -22.149 1.00 10.95 383 ILE A O 1
ATOM 1208 N N . ASP A 1 150 ? -7.934 -12.387 -23.769 1.00 11.60 384 ASP A N 1
ATOM 1209 C CA . ASP A 1 150 ? -9.077 -11.534 -24.000 1.00 11.94 384 ASP A CA 1
ATOM 1210 C C . ASP A 1 150 ? -8.653 -10.114 -24.373 1.00 12.50 384 ASP A C 1
ATOM 1211 O O . ASP A 1 150 ? -9.401 -9.123 -24.117 1.00 15.32 384 ASP A O 1
ATOM 1216 N N . GLY A 1 151 ? -7.507 -9.991 -25.045 1.00 12.03 385 GLY A N 1
ATOM 1217 C CA . GLY A 1 151 ? -7.062 -8.724 -25.541 1.00 12.23 385 GLY A CA 1
ATOM 1218 C C . GLY A 1 151 ? -5.930 -8.047 -24.802 1.00 12.39 385 GLY A C 1
ATOM 1219 O O . GLY A 1 151 ? -5.423 -7.013 -25.273 1.00 13.51 385 GLY A O 1
ATOM 1220 N N . ALA A 1 152 ? -5.557 -8.631 -23.643 1.00 10.95 386 ALA A N 1
ATOM 1221 C CA . ALA A 1 152 ? -4.481 -8.150 -22.845 1.00 10.84 386 ALA A CA 1
ATOM 1222 C C . ALA A 1 152 ? -3.185 -8.310 -23.605 1.00 10.72 386 ALA A C 1
ATOM 1223 O O . ALA A 1 152 ? -3.076 -9.207 -24.461 1.00 10.48 386 ALA A O 1
ATOM 1225 N N . THR A 1 153 ? -2.221 -7.458 -23.333 1.00 10.65 387 THR A N 1
ATOM 1226 C CA . THR A 1 153 ? -0.857 -7.636 -23.808 1.00 11.57 387 THR A CA 1
ATOM 1227 C C . THR A 1 153 ? 0.192 -7.564 -22.678 1.00 10.86 387 THR A C 1
ATOM 1228 O O . THR A 1 153 ? -0.025 -6.900 -21.667 1.00 10.25 387 THR A O 1
ATOM 1232 N N . VAL A 1 154 ? 1.326 -8.199 -22.911 1.00 12.01 388 VAL A N 1
ATOM 1233 C CA . VAL A 1 154 ? 2.500 -8.121 -22.045 1.00 11.37 388 VAL A CA 1
ATOM 1234 C C . VAL A 1 154 ? 3.700 -7.861 -22.952 1.00 12.69 388 VAL A C 1
ATOM 1235 O O . VAL A 1 154 ? 3.901 -8.533 -23.987 1.00 12.85 388 VAL A O 1
ATOM 1239 N N . THR A 1 155 ? 4.489 -6.883 -22.549 1.00 12.09 389 THR A N 1
ATOM 1240 C CA . THR A 1 155 ? 5.738 -6.504 -23.231 1.00 12.63 389 THR A CA 1
ATOM 1241 C C . THR A 1 155 ? 6.896 -6.711 -22.322 1.00 12.91 389 THR A C 1
ATOM 1242 O O . THR A 1 155 ? 6.910 -6.169 -21.203 1.00 13.08 389 THR A O 1
ATOM 1246 N N . LEU A 1 156 ? 7.880 -7.507 -22.778 1.00 12.15 390 LEU A N 1
ATOM 1247 C CA . LEU A 1 156 ? 9.128 -7.711 -22.035 1.00 12.38 390 LEU A CA 1
ATOM 1248 C C . LEU A 1 156 ? 10.138 -6.758 -22.674 1.00 13.76 390 LEU A C 1
ATOM 1249 O O . LEU A 1 156 ? 10.522 -6.924 -23.839 1.00 14.10 390 LEU A O 1
ATOM 1254 N N . LYS A 1 157 ? 10.555 -5.725 -21.946 1.00 13.43 391 LYS A N 1
ATOM 1255 C CA . LYS A 1 157 ? 11.379 -4.672 -22.579 1.00 15.16 391 LYS A CA 1
ATOM 1256 C C . LYS A 1 157 ? 12.807 -5.171 -22.813 1.00 14.68 391 LYS A C 1
ATOM 1257 O O . LYS A 1 157 ? 13.245 -6.214 -22.351 1.00 15.53 391 LYS A O 1
ATOM 1263 N N . SER A 1 158 ? 13.586 -4.366 -23.516 1.00 17.53 392 SER A N 1
ATOM 1264 C CA . SER A 1 158 ? 14.910 -4.828 -23.940 1.00 18.39 392 SER A CA 1
ATOM 1265 C C . SER A 1 158 ? 15.817 -5.278 -22.808 1.00 16.78 392 SER A C 1
ATOM 1266 O O . SER A 1 158 ? 15.896 -4.621 -21.745 1.00 16.34 392 SER A O 1
ATOM 1269 N N A ASN A 1 159 ? 16.538 -6.377 -23.046 0.38 17.00 393 ASN A N 1
ATOM 1270 N N B ASN A 1 159 ? 16.455 -6.430 -23.032 0.62 17.22 393 ASN A N 1
ATOM 1271 C CA A ASN A 1 159 ? 17.445 -6.998 -22.065 0.38 17.14 393 ASN A CA 1
ATOM 1272 C CA B ASN A 1 159 ? 17.373 -7.075 -22.090 0.62 17.62 393 ASN A CA 1
ATOM 1273 C C A ASN A 1 159 ? 16.809 -7.493 -20.766 0.38 16.58 393 ASN A C 1
ATOM 1274 C C B ASN A 1 159 ? 16.808 -7.482 -20.759 0.62 16.67 393 ASN A C 1
ATOM 1275 O O A ASN A 1 159 ? 17.540 -7.882 -19.850 0.38 16.89 393 ASN A O 1
ATOM 1276 O O B ASN A 1 159 ? 17.556 -7.837 -19.842 0.62 17.21 393 ASN A O 1
ATOM 1285 N N . SER A 1 160 ? 15.465 -7.516 -20.671 1.00 16.70 394 SER A N 1
ATOM 1286 C CA . SER A 1 160 ? 14.799 -7.954 -19.442 1.00 16.42 394 SER A CA 1
ATOM 1287 C C . SER A 1 160 ? 15.031 -9.475 -19.304 1.00 15.90 394 SER A C 1
ATOM 1288 O O . SER A 1 160 ? 15.523 -10.120 -20.245 1.00 16.24 394 SER A O 1
ATOM 1291 N N . ALA A 1 161 ? 14.756 -10.023 -18.128 1.00 16.92 395 ALA A N 1
ATOM 1292 C CA . ALA A 1 161 ? 14.847 -11.461 -17.811 1.00 16.34 395 ALA A CA 1
ATOM 1293 C C . ALA A 1 161 ? 13.565 -11.828 -17.096 1.00 18.04 395 ALA A C 1
ATOM 1294 O O . ALA A 1 161 ? 13.198 -11.239 -16.032 1.00 15.62 395 ALA A O 1
ATOM 1296 N N . VAL A 1 162 ? 12.833 -12.780 -17.665 1.00 15.45 396 VAL A N 1
ATOM 1297 C CA . VAL A 1 162 ? 11.524 -13.121 -17.093 1.00 15.01 396 VAL A CA 1
ATOM 1298 C C . VAL A 1 162 ? 11.467 -14.618 -16.915 1.00 15.35 396 VAL A C 1
ATOM 1299 O O . VAL A 1 162 ? 11.747 -15.339 -17.875 1.00 14.80 396 VAL A O 1
ATOM 1303 N N . TYR A 1 163 ? 11.063 -15.091 -15.755 1.00 14.39 397 TYR A N 1
ATOM 1304 C CA . TYR A 1 163 ? 11.093 -16.522 -15.421 1.00 15.10 397 TYR A CA 1
ATOM 1305 C C . TYR A 1 163 ? 9.688 -16.906 -14.984 1.00 15.54 397 TYR A C 1
ATOM 1306 O O . TYR A 1 163 ? 9.206 -16.275 -14.070 1.00 16.31 397 TYR A O 1
ATOM 1315 N N . CYS A 1 164 ? 9.028 -17.846 -15.663 1.00 14.36 398 CYS A N 1
ATOM 1316 C CA . CYS A 1 164 ? 7.617 -18.267 -15.343 1.00 15.96 398 CYS A CA 1
ATOM 1317 C C . CYS A 1 164 ? 7.562 -19.779 -15.413 1.00 13.81 398 CYS A C 1
ATOM 1318 O O . CYS A 1 164 ? 8.262 -20.411 -16.175 1.00 12.27 398 CYS A O 1
ATOM 1321 N N . ASN A 1 165 ? 6.674 -20.359 -14.654 1.00 13.77 399 ASN A N 1
ATOM 1322 C CA . ASN A 1 165 ? 6.410 -21.760 -14.861 1.00 12.61 399 ASN A CA 1
ATOM 1323 C C . ASN A 1 165 ? 5.750 -22.114 -16.163 1.00 13.34 399 ASN A C 1
ATOM 1324 O O . ASN A 1 165 ? 6.130 -23.081 -16.812 1.00 13.40 399 ASN A O 1
ATOM 1329 N N A SER A 1 166 ? 4.743 -21.344 -16.541 0.57 13.85 400 SER A N 1
ATOM 1330 N N B SER A 1 166 ? 4.703 -21.378 -16.512 0.43 13.65 400 SER A N 1
ATOM 1331 C CA A SER A 1 166 ? 3.900 -21.629 -17.688 0.57 14.31 400 SER A CA 1
ATOM 1332 C CA B SER A 1 166 ? 3.893 -21.637 -17.696 0.43 14.08 400 SER A CA 1
ATOM 1333 C C A SER A 1 166 ? 3.373 -20.324 -18.258 0.57 13.89 400 SER A C 1
ATOM 1334 C C B SER A 1 166 ? 3.417 -20.317 -18.271 0.43 13.74 400 SER A C 1
ATOM 1335 O O A SER A 1 166 ? 3.278 -19.310 -17.545 0.57 15.31 400 SER A O 1
ATOM 1336 O O B SER A 1 166 ? 3.410 -19.282 -17.585 0.43 14.62 400 SER A O 1
ATOM 1341 N N . LEU A 1 167 ? 3.039 -20.387 -19.543 1.00 13.14 401 LEU A N 1
ATOM 1342 C CA . LEU A 1 167 ? 2.532 -19.268 -20.297 1.00 12.49 401 LEU A CA 1
ATOM 1343 C C . LEU A 1 167 ? 1.312 -19.656 -21.062 1.00 11.47 401 LEU A C 1
ATOM 1344 O O . LEU A 1 167 ? 1.311 -20.718 -21.736 1.00 12.75 401 LEU A O 1
ATOM 1349 N N . VAL A 1 168 ? 0.229 -18.861 -20.953 1.00 10.97 402 VAL A N 1
ATOM 1350 C CA . VAL A 1 168 ? -0.935 -19.046 -21.745 1.00 11.92 402 VAL A CA 1
ATOM 1351 C C . VAL A 1 168 ? -1.275 -17.705 -22.347 1.00 11.90 402 VAL A C 1
ATOM 1352 O O . VAL A 1 168 ? -1.439 -16.692 -21.584 1.00 12.24 402 VAL A O 1
ATOM 1356 N N . VAL A 1 169 ? -1.414 -17.667 -23.662 1.00 11.78 403 VAL A N 1
ATOM 1357 C CA . VAL A 1 169 ? -1.818 -16.449 -24.360 1.00 11.13 403 VAL A CA 1
ATOM 1358 C C . VAL A 1 169 ? -2.885 -16.827 -25.409 1.00 14.05 403 VAL A C 1
ATOM 1359 O O . VAL A 1 169 ? -2.657 -17.694 -26.281 1.00 14.49 403 VAL A O 1
ATOM 1363 N N . ARG A 1 170 ? -4.048 -16.206 -25.327 1.00 13.40 404 ARG A N 1
ATOM 1364 C CA . ARG A 1 170 ? -5.163 -16.571 -26.214 1.00 15.15 404 ARG A CA 1
ATOM 1365 C C . ARG A 1 170 ? -6.159 -15.466 -26.327 1.00 13.82 404 ARG A C 1
ATOM 1366 O O . ARG A 1 170 ? -6.118 -14.531 -25.583 1.00 13.90 404 ARG A O 1
ATOM 1374 N N . ASN A 1 171 ? -7.134 -15.619 -27.228 1.00 13.41 405 ASN A N 1
ATOM 1375 C CA . ASN A 1 171 ? -8.203 -14.720 -27.364 1.00 14.29 405 ASN A CA 1
ATOM 1376 C C . ASN A 1 171 ? -7.780 -13.285 -27.703 1.00 15.42 405 ASN A C 1
ATOM 1377 O O . ASN A 1 171 ? -8.172 -12.322 -27.037 1.00 15.36 405 ASN A O 1
ATOM 1382 N N . GLY A 1 172 ? -6.967 -13.151 -28.753 1.00 15.83 406 GLY A N 1
ATOM 1383 C CA . GLY A 1 172 ? -6.603 -11.838 -29.250 1.00 16.29 406 GLY A CA 1
ATOM 1384 C C . GLY A 1 172 ? -5.571 -11.080 -28.438 1.00 15.31 406 GLY A C 1
ATOM 1385 O O . GLY A 1 172 ? -5.557 -9.894 -28.458 1.00 16.27 406 GLY A O 1
ATOM 1386 N N . SER A 1 173 ? -4.731 -11.822 -27.718 1.00 13.29 407 SER A N 1
ATOM 1387 C CA . SER A 1 173 ? -3.716 -11.314 -26.824 1.00 12.60 407 SER A CA 1
ATOM 1388 C C . SER A 1 173 ? -2.371 -11.554 -27.417 1.00 12.41 407 SER A C 1
ATOM 1389 O O . SER A 1 173 ? -2.203 -12.320 -28.370 1.00 12.51 407 SER A O 1
ATOM 1392 N N A ARG A 1 174 ? -1.379 -10.865 -26.875 0.34 13.12 408 ARG A N 1
ATOM 1393 N N B ARG A 1 174 ? -1.393 -10.887 -26.845 0.66 12.83 408 ARG A N 1
ATOM 1394 C CA A ARG A 1 174 ? -0.015 -10.925 -27.429 0.34 14.08 408 ARG A CA 1
ATOM 1395 C CA B ARG A 1 174 ? -0.014 -10.937 -27.371 0.66 14.32 408 ARG A CA 1
ATOM 1396 C C A ARG A 1 174 ? 1.016 -10.762 -26.337 0.34 13.32 408 ARG A C 1
ATOM 1397 C C B ARG A 1 174 ? 0.964 -10.867 -26.234 0.66 13.37 408 ARG A C 1
ATOM 1398 O O A ARG A 1 174 ? 0.835 -9.941 -25.439 0.34 12.70 408 ARG A O 1
ATOM 1399 O O B ARG A 1 174 ? 0.668 -10.248 -25.197 0.66 11.82 408 ARG A O 1
ATOM 1414 N N . LEU A 1 175 ? 2.089 -11.539 -26.449 1.00 12.14 409 LEU A N 1
ATOM 1415 C CA . LEU A 1 175 ? 3.259 -11.381 -25.580 1.00 13.37 409 LEU A CA 1
ATOM 1416 C C . LEU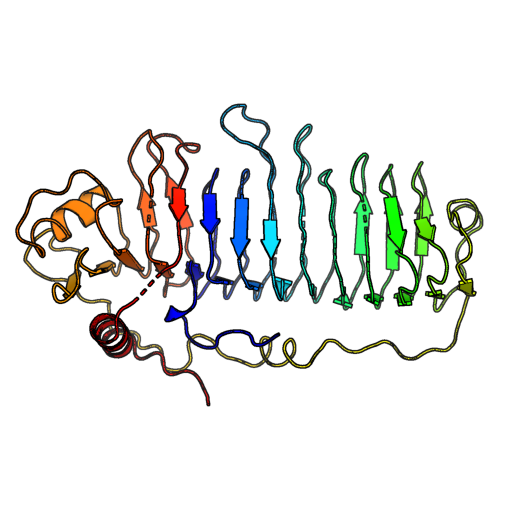 A 1 175 ? 4.362 -10.892 -26.525 1.00 14.40 409 LEU A C 1
ATOM 1417 O O . LEU A 1 175 ? 4.629 -11.559 -27.565 1.00 14.35 409 LEU A O 1
ATOM 1422 N N . ILE A 1 176 ? 4.960 -9.727 -26.197 1.00 12.83 410 ILE A N 1
ATOM 1423 C CA . ILE A 1 176 ? 5.961 -9.093 -27.040 1.00 12.20 410 ILE A CA 1
ATOM 1424 C C . ILE A 1 176 ? 7.313 -9.104 -26.365 1.00 13.47 410 ILE A C 1
ATOM 1425 O O . ILE A 1 176 ? 7.417 -8.659 -25.187 1.00 12.58 410 ILE A O 1
ATOM 1430 N N . LEU A 1 177 ? 8.339 -9.637 -27.048 1.00 12.75 411 LEU A N 1
ATOM 1431 C CA . LEU A 1 177 ? 9.714 -9.545 -26.542 1.00 14.04 411 LEU A CA 1
ATOM 1432 C C . LEU A 1 177 ? 10.473 -8.501 -27.344 1.00 14.52 411 LEU A C 1
ATOM 1433 O O . LEU A 1 177 ? 10.452 -8.519 -28.570 1.00 13.70 411 LEU A O 1
ATOM 1438 N N . GLU A 1 178 ? 11.039 -7.497 -26.649 1.00 13.66 412 GLU A N 1
ATOM 1439 C CA . GLU A 1 178 ? 11.920 -6.555 -27.349 1.00 16.07 412 GLU A CA 1
ATOM 1440 C C . GLU A 1 178 ? 13.312 -7.147 -27.432 1.00 14.96 412 GLU A C 1
ATOM 1441 O O . GLU A 1 178 ? 13.642 -8.202 -26.848 1.00 14.57 412 GLU A O 1
ATOM 1447 N N . ASN A 1 179 ? 14.183 -6.445 -28.161 1.00 17.68 413 ASN A N 1
ATOM 1448 C CA . ASN A 1 179 ? 15.562 -6.932 -28.385 1.00 19.08 413 ASN A CA 1
ATOM 1449 C C . ASN A 1 179 ? 16.295 -7.296 -27.094 1.00 16.86 413 ASN A C 1
ATOM 1450 O O . ASN A 1 179 ? 16.346 -6.501 -26.164 1.00 18.30 413 ASN A O 1
ATOM 1455 N N . GLY A 1 180 ? 16.876 -8.479 -27.043 1.00 16.58 414 GLY A N 1
ATOM 1456 C CA . GLY A 1 180 ? 17.664 -8.965 -25.913 1.00 15.42 414 GLY A CA 1
ATOM 1457 C C . GLY A 1 180 ? 16.889 -9.386 -24.707 1.00 14.64 414 GLY A C 1
ATOM 1458 O O . GLY A 1 180 ? 17.494 -9.896 -23.727 1.00 17.01 414 GLY A O 1
ATOM 1459 N N . ALA A 1 181 ? 15.541 -9.287 -24.788 1.00 14.49 415 ALA A N 1
ATOM 1460 C CA . ALA A 1 181 ? 14.740 -9.784 -23.663 1.00 14.24 415 ALA A CA 1
ATOM 1461 C C . ALA A 1 181 ? 14.923 -11.328 -23.632 1.00 13.76 415 ALA A C 1
ATOM 1462 O O . ALA A 1 181 ? 15.136 -11.999 -24.703 1.00 14.98 415 ALA A O 1
ATOM 1464 N N . LYS A 1 182 ? 14.888 -11.905 -22.442 1.00 12.96 416 LYS A N 1
ATOM 1465 C CA . LYS A 1 182 ? 15.105 -13.336 -22.245 1.00 12.69 416 LYS A CA 1
ATOM 1466 C C . LYS A 1 182 ? 13.892 -13.872 -21.485 1.00 14.28 416 LYS A C 1
ATOM 1467 O O . LYS A 1 182 ? 13.654 -13.431 -20.309 1.00 15.30 416 LYS A O 1
ATOM 1473 N N . LEU A 1 183 ? 13.122 -14.772 -22.103 1.00 13.13 417 LEU A N 1
ATOM 1474 C CA . LEU A 1 183 ? 12.011 -15.447 -21.433 1.00 12.47 417 LEU A CA 1
ATOM 1475 C C . LEU A 1 183 ? 12.393 -16.904 -21.136 1.00 13.81 417 LEU A C 1
ATOM 1476 O O . LEU A 1 183 ? 12.814 -17.637 -22.046 1.00 13.52 417 LEU A O 1
ATOM 1481 N N . TYR A 1 184 ? 12.201 -17.303 -19.894 1.00 12.63 418 TYR A N 1
ATOM 1482 C CA . TYR A 1 184 ? 12.481 -18.672 -19.441 1.00 12.95 418 TYR A CA 1
ATOM 1483 C C . TYR A 1 184 ? 11.203 -19.280 -18.953 1.00 15.09 418 TYR A C 1
ATOM 1484 O O . TYR A 1 184 ? 10.573 -18.699 -18.080 1.00 14.18 418 TYR A O 1
ATOM 1493 N N . LEU A 1 185 ? 10.791 -20.420 -19.555 1.00 13.97 419 LEU A N 1
ATOM 1494 C CA . LEU A 1 185 ? 9.575 -21.081 -19.172 1.00 13.33 419 LEU A CA 1
ATOM 1495 C C . LEU A 1 185 ? 9.933 -22.452 -18.728 1.00 13.07 419 LEU A C 1
ATOM 1496 O O . LEU A 1 185 ? 10.712 -23.127 -19.415 1.00 14.66 419 LEU A O 1
ATOM 1501 N N . ALA A 1 186 ? 9.398 -22.885 -17.597 1.00 12.11 420 ALA A N 1
ATOM 1502 C CA . ALA A 1 186 ? 9.649 -24.253 -17.068 1.00 13.13 420 ALA A CA 1
ATOM 1503 C C . ALA A 1 186 ? 8.961 -25.344 -17.886 1.00 13.89 420 ALA A C 1
ATOM 1504 O O . ALA A 1 186 ? 9.275 -26.475 -17.754 1.00 14.27 420 ALA A O 1
ATOM 1506 N N . THR A 1 187 ? 7.958 -24.970 -18.649 1.00 13.01 421 THR A N 1
ATOM 1507 C CA . THR A 1 187 ? 7.151 -25.892 -19.496 1.00 12.01 421 THR A CA 1
ATOM 1508 C C . THR A 1 187 ? 7.115 -25.357 -20.895 1.00 13.51 421 THR A C 1
ATOM 1509 O O . THR A 1 187 ? 7.681 -24.260 -21.214 1.00 13.29 421 THR A O 1
ATOM 1513 N N . THR A 1 188 ? 6.444 -26.099 -21.757 1.00 12.65 422 THR A N 1
ATOM 1514 C CA . THR A 1 188 ? 6.256 -25.734 -23.177 1.00 12.41 422 THR A CA 1
ATOM 1515 C C . THR A 1 188 ? 4.776 -25.480 -23.452 1.00 12.95 422 THR A C 1
ATOM 1516 O O . THR A 1 188 ? 3.924 -26.339 -23.138 1.00 12.66 422 THR A O 1
ATOM 1520 N N . PRO A 1 189 ? 4.456 -24.282 -23.893 1.00 12.29 423 PRO A N 1
ATOM 1521 C CA . PRO A 1 189 ? 3.049 -23.983 -24.114 1.00 12.31 423 PRO A CA 1
ATOM 1522 C C . PRO A 1 189 ? 2.431 -24.663 -25.332 1.00 12.69 423 PRO A C 1
ATOM 1523 O O . PRO A 1 189 ? 3.067 -25.443 -26.053 1.00 11.87 423 PRO A O 1
ATOM 1527 N N . ASP A 1 190 ? 1.128 -24.406 -25.498 1.00 12.21 424 ASP A N 1
ATOM 1528 C CA . ASP A 1 190 ? 0.402 -24.861 -26.664 1.00 13.58 424 ASP A CA 1
ATOM 1529 C C . ASP A 1 190 ? 0.601 -24.047 -27.919 1.00 12.71 424 ASP A C 1
ATOM 1530 O O . ASP A 1 190 ? 1.146 -22.920 -27.900 1.00 12.56 424 ASP A O 1
ATOM 1535 N N . ALA A 1 191 ? 0.188 -24.582 -29.046 1.00 11.80 425 ALA A N 1
ATOM 1536 C CA . ALA A 1 191 ? 0.475 -23.885 -30.321 1.00 12.77 425 ALA A CA 1
ATOM 1537 C C . ALA A 1 191 ? -0.072 -22.481 -30.395 1.00 13.23 425 ALA A C 1
ATOM 1538 O O . ALA A 1 191 ? 0.576 -21.602 -30.891 1.00 13.74 425 ALA A O 1
ATOM 1540 N N A SER A 1 192 ? -1.289 -22.291 -29.896 0.60 14.10 426 SER A N 1
ATOM 1541 N N B SER A 1 192 ? -1.285 -22.271 -29.889 0.40 12.96 426 SER A N 1
ATOM 1542 C CA A SER A 1 192 ? -1.909 -20.975 -29.994 0.60 16.26 426 SER A CA 1
ATOM 1543 C CA B SER A 1 192 ? -1.914 -20.953 -30.023 0.40 13.64 426 SER A CA 1
ATOM 1544 C C A SER A 1 192 ? -1.102 -19.919 -29.238 0.60 14.12 426 SER A C 1
ATOM 1545 C C B SER A 1 192 ? -1.302 -19.873 -29.115 0.40 12.94 426 SER A C 1
ATOM 1546 O O A SER A 1 192 ? -0.811 -18.819 -29.756 0.60 13.42 426 SER A O 1
ATOM 1547 O O B SER A 1 192 ? -1.428 -18.688 -29.348 0.40 12.53 426 SER A O 1
ATOM 1552 N N . THR A 1 193 ? -0.683 -20.307 -28.045 1.00 12.53 427 THR A N 1
ATOM 1553 C CA . THR A 1 193 ? 0.161 -19.443 -27.236 1.00 12.77 427 THR A CA 1
ATOM 1554 C C . THR A 1 193 ? 1.426 -19.084 -27.985 1.00 12.51 427 THR A C 1
ATOM 1555 O O . THR A 1 193 ? 1.793 -17.918 -28.076 1.00 11.33 427 THR A O 1
ATOM 1559 N N . ILE A 1 194 ? 2.098 -20.099 -28.495 1.00 12.47 428 ILE A N 1
ATOM 1560 C CA . ILE A 1 194 ? 3.369 -19.836 -29.174 1.00 12.94 428 ILE A CA 1
ATOM 1561 C C . ILE A 1 194 ? 3.181 -18.846 -30.354 1.00 12.46 428 ILE A C 1
ATOM 1562 O O . ILE A 1 194 ? 3.985 -17.944 -30.566 1.00 14.41 428 ILE A O 1
ATOM 1567 N N A ILE A 1 195 ? 2.127 -19.014 -31.160 0.51 12.56 429 ILE A N 1
ATOM 1568 N N B ILE A 1 195 ? 2.146 -19.041 -31.168 0.49 12.63 429 ILE A N 1
ATOM 1569 C CA A ILE A 1 195 ? 1.888 -18.147 -32.303 0.51 13.54 429 ILE A CA 1
ATOM 1570 C CA B ILE A 1 195 ? 1.874 -18.160 -32.270 0.49 13.65 429 ILE A CA 1
ATOM 1571 C C A ILE A 1 195 ? 1.421 -16.728 -31.899 0.51 14.00 429 ILE A C 1
ATOM 1572 C C B ILE A 1 195 ? 1.646 -16.704 -31.818 0.49 13.79 429 ILE A C 1
ATOM 1573 O O A ILE A 1 195 ? 1.326 -15.835 -32.765 0.51 15.66 429 ILE A O 1
ATOM 1574 O O B ILE A 1 195 ? 2.053 -15.779 -32.508 0.49 13.72 429 ILE A O 1
ATOM 1583 N N . SER A 1 196 ? 1.143 -16.529 -30.592 1.00 13.30 430 SER A N 1
ATOM 1584 C CA . SER A 1 196 ? 0.776 -15.235 -30.038 1.00 13.85 430 SER A CA 1
ATOM 1585 C C . SER A 1 196 ? 1.953 -14.476 -29.434 1.00 14.41 430 SER A C 1
ATOM 1586 O O . SER A 1 196 ? 1.762 -13.385 -28.912 1.00 16.05 430 SER A O 1
ATOM 1589 N N . ILE A 1 197 ? 3.148 -15.025 -29.572 1.00 14.42 431 ILE A N 1
ATOM 1590 C CA . ILE A 1 197 ? 4.363 -14.404 -29.081 1.00 15.83 431 ILE A CA 1
ATOM 1591 C C . ILE A 1 197 ? 4.960 -13.683 -30.278 1.00 17.01 431 ILE A C 1
ATOM 1592 O O . ILE A 1 197 ? 5.096 -14.288 -31.357 1.00 17.05 431 ILE A O 1
ATOM 1597 N N A GLN A 1 198 ? 5.312 -12.414 -30.093 0.61 15.20 432 GLN A N 1
ATOM 1598 N N B GLN A 1 198 ? 5.218 -12.382 -30.126 0.39 15.51 432 GLN A N 1
ATOM 1599 C CA A GLN A 1 198 ? 6.015 -11.615 -31.088 0.61 17.84 432 GLN A CA 1
ATOM 1600 C CA B GLN A 1 198 ? 6.043 -11.639 -31.075 0.39 17.12 432 GLN A CA 1
ATOM 1601 C C A GLN A 1 198 ? 7.411 -11.337 -30.572 0.61 17.45 432 GLN A C 1
ATOM 1602 C C B GLN A 1 198 ? 7.412 -11.455 -30.474 0.39 16.93 432 GLN A C 1
ATOM 1603 O O A GLN A 1 198 ? 7.567 -10.494 -29.689 0.61 16.58 432 GLN A O 1
ATOM 1604 O O B GLN A 1 198 ? 7.570 -10.807 -29.445 0.39 16.62 432 GLN A O 1
ATOM 1615 N N . ASN A 1 199 ? 8.398 -12.033 -31.116 1.00 15.69 433 ASN A N 1
ATOM 1616 C CA . ASN A 1 199 ? 9.766 -12.046 -30.582 1.00 15.27 433 ASN A CA 1
ATOM 1617 C C . ASN A 1 199 ? 10.585 -11.180 -31.480 1.00 18.73 433 ASN A C 1
ATOM 1618 O O . ASN A 1 199 ? 10.999 -11.624 -32.588 1.00 19.37 433 ASN A O 1
ATOM 1623 N N . ASN A 1 200 ? 10.831 -9.965 -31.014 1.00 17.78 434 ASN A N 1
ATOM 1624 C CA . ASN A 1 200 ? 11.599 -8.960 -31.802 1.00 18.24 434 ASN A CA 1
ATOM 1625 C C . ASN A 1 200 ? 13.058 -8.930 -31.389 1.00 16.98 434 ASN A C 1
ATOM 1626 O O . ASN A 1 200 ? 13.557 -7.908 -30.869 1.00 19.43 434 ASN A O 1
ATOM 1631 N N . GLY A 1 201 ? 13.765 -10.029 -31.617 1.00 15.42 435 GLY A N 1
ATOM 1632 C CA . GLY A 1 201 ? 15.177 -10.129 -31.281 1.00 18.14 435 GLY A CA 1
ATOM 1633 C C . GLY A 1 201 ? 15.526 -10.501 -29.842 1.00 18.12 435 GLY A C 1
ATOM 1634 O O . GLY A 1 201 ? 16.654 -10.231 -29.381 1.00 18.11 435 GLY A O 1
ATOM 1635 N N . GLY A 1 202 ? 14.572 -11.093 -29.117 1.00 15.31 436 GLY A N 1
ATOM 1636 C CA . GLY A 1 202 ? 14.838 -11.669 -27.828 1.00 15.44 436 GLY A CA 1
ATOM 1637 C C . GLY A 1 202 ? 15.033 -13.165 -27.920 1.00 14.27 436 GLY A C 1
ATOM 1638 O O . GLY A 1 202 ? 15.271 -13.739 -29.035 1.00 14.24 436 GLY A O 1
ATOM 1639 N N . THR A 1 203 ? 15.017 -13.860 -26.794 1.00 13.29 437 THR A N 1
ATOM 1640 C CA . THR A 1 203 ? 15.227 -15.316 -26.788 1.00 13.69 437 THR A CA 1
ATOM 1641 C C . THR A 1 203 ? 14.254 -15.979 -25.840 1.00 16.43 437 THR A C 1
ATOM 1642 O O . THR A 1 203 ? 14.067 -15.440 -24.728 1.00 14.79 437 THR A O 1
ATOM 1646 N N . ILE A 1 204 ? 13.626 -17.097 -26.279 1.00 14.38 438 ILE A N 1
ATOM 1647 C CA . ILE A 1 204 ? 12.702 -17.862 -25.452 1.00 15.32 438 ILE A CA 1
ATOM 1648 C C . ILE A 1 204 ? 13.328 -19.196 -25.175 1.00 15.34 438 ILE A C 1
ATOM 1649 O O . ILE A 1 204 ? 13.642 -19.912 -26.153 1.00 17.02 438 ILE A O 1
ATOM 1654 N N . SER A 1 205 ? 13.422 -19.608 -23.902 1.00 13.69 439 SER A N 1
ATOM 1655 C CA . SER A 1 205 ? 13.967 -20.902 -23.518 1.00 13.81 439 SER A CA 1
ATOM 1656 C C . SER A 1 205 ? 12.781 -21.648 -22.971 1.00 15.98 439 SER A C 1
ATOM 1657 O O . SER A 1 205 ? 12.313 -21.349 -21.846 1.00 14.50 439 SER A O 1
ATOM 1660 N N . TYR A 1 206 ? 12.266 -22.578 -23.777 1.00 13.60 440 TYR A N 1
ATOM 1661 C CA . TYR A 1 206 ? 11.086 -23.379 -23.373 1.00 14.67 440 TYR A CA 1
ATOM 1662 C C . TYR A 1 206 ? 11.479 -24.576 -22.591 1.00 14.52 440 TYR A C 1
ATOM 1663 O O . TYR A 1 206 ? 12.514 -25.180 -22.884 1.00 15.75 440 TYR A O 1
ATOM 1672 N N . SER A 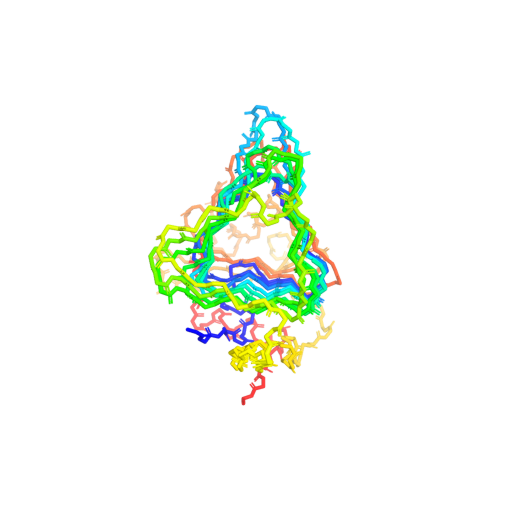1 207 ? 10.713 -24.989 -21.573 1.00 13.05 441 SER A N 1
ATOM 1673 C CA . SER A 1 207 ? 11.058 -26.147 -20.729 1.00 13.80 441 SER A CA 1
ATOM 1674 C C . SER A 1 207 ? 12.528 -26.110 -20.316 1.00 16.23 441 SER A C 1
ATOM 1675 O O . SER A 1 207 ? 13.310 -27.065 -20.546 1.00 16.93 441 SER A O 1
ATOM 1678 N N . SER A 1 208 ? 12.859 -24.984 -19.682 1.00 16.19 442 SER A N 1
ATOM 1679 C CA . SER A 1 208 ? 14.225 -24.556 -19.383 1.00 18.09 442 SER A CA 1
ATOM 1680 C C . SER A 1 208 ? 14.477 -24.953 -17.970 1.00 16.88 442 SER A C 1
ATOM 1681 O O . SER A 1 208 ? 13.555 -25.046 -17.154 1.00 18.17 442 SER A O 1
ATOM 1684 N N A SER A 1 209 ? 15.727 -25.275 -17.628 0.55 19.12 443 SER A N 1
ATOM 1685 N N B SER A 1 209 ? 15.757 -25.190 -17.702 0.45 19.22 443 SER A N 1
ATOM 1686 C CA A SER A 1 209 ? 16.136 -25.556 -16.242 0.55 20.28 443 SER A CA 1
ATOM 1687 C CA B SER A 1 209 ? 16.312 -25.444 -16.394 0.45 20.50 443 SER A CA 1
ATOM 1688 C C A SER A 1 209 ? 16.897 -24.286 -15.749 0.55 21.55 443 SER A C 1
ATOM 1689 C C B SER A 1 209 ? 16.838 -24.091 -15.879 0.45 20.84 443 SER A C 1
ATOM 1690 O O A SER A 1 209 ? 17.974 -23.944 -16.267 0.55 23.18 443 SER A O 1
ATOM 1691 O O B SER A 1 209 ? 17.689 -23.456 -16.526 0.45 20.46 443 SER A O 1
ATOM 1696 N N . PHE A 1 210 ? 16.329 -23.624 -14.756 1.00 21.09 444 PHE A N 1
ATOM 1697 C CA . PHE A 1 210 ? 16.755 -22.323 -14.278 1.00 20.63 444 PHE A CA 1
ATOM 1698 C C . PHE A 1 210 ? 16.334 -22.274 -12.808 1.00 20.46 444 PHE A C 1
ATOM 1699 O O . PHE A 1 210 ? 15.451 -23.028 -12.337 1.00 21.84 444 PHE A O 1
ATOM 1707 N N A SER A 1 211 ? 16.983 -21.377 -12.058 0.28 21.44 445 SER A N 1
ATOM 1708 N N B SER A 1 211 ? 16.986 -21.364 -12.088 0.72 23.14 445 SER A N 1
ATOM 1709 C CA A SER A 1 211 ? 16.537 -21.017 -10.700 0.28 21.30 445 SER A CA 1
ATOM 1710 C CA B SER A 1 211 ? 16.568 -21.008 -10.734 0.72 23.24 445 SER A CA 1
ATOM 1711 C C A SER A 1 211 ? 15.765 -19.689 -10.748 0.28 20.68 445 SER A C 1
ATOM 1712 C C B SER A 1 211 ? 15.777 -19.667 -10.743 0.72 20.69 445 SER A C 1
ATOM 1713 O O A SER A 1 211 ? 16.120 -18.799 -11.518 0.28 21.62 445 SER A O 1
ATOM 1714 O O B SER A 1 211 ? 16.127 -18.763 -11.488 0.72 22.81 445 SER A O 1
ATOM 1719 N N . TYR A 1 212 ? 14.721 -19.562 -9.928 1.00 20.98 446 TYR A N 1
ATOM 1720 C CA . TYR A 1 212 ? 13.923 -18.327 -9.910 1.00 21.17 446 TYR A CA 1
ATOM 1721 C C . TYR A 1 212 ? 14.769 -17.289 -9.178 1.00 25.01 446 TYR A C 1
ATOM 1722 O O . TYR A 1 212 ? 15.399 -17.633 -8.187 1.00 28.90 446 TYR A O 1
ATOM 1731 N N A PRO A 1 213 ? 14.715 -16.033 -9.632 0.50 21.66 447 PRO A N 1
ATOM 1732 N N B PRO A 1 213 ? 14.943 -16.074 -9.745 0.50 21.43 447 PRO A N 1
ATOM 1733 C CA A PRO A 1 213 ? 15.115 -14.995 -8.694 0.50 23.65 447 PRO A CA 1
ATOM 1734 C CA B PRO A 1 213 ? 15.933 -15.083 -9.223 0.50 23.29 447 PRO A CA 1
ATOM 1735 C C A PRO A 1 213 ? 14.145 -14.871 -7.511 0.50 23.68 447 PRO A C 1
ATOM 1736 C C B PRO A 1 213 ? 15.817 -14.773 -7.733 0.50 22.66 447 PRO A C 1
ATOM 1737 O O A PRO A 1 213 ? 12.877 -14.996 -7.628 0.50 19.35 447 PRO A O 1
ATOM 1738 O O B PRO A 1 213 ? 14.721 -14.753 -7.252 0.50 23.51 447 PRO A O 1
ATOM 1745 N N A SER A 1 214 ? 14.779 -14.743 -6.351 0.50 25.51 448 SER A N 1
ATOM 1746 N N B SER A 1 214 ? 16.927 -14.552 -7.017 0.50 24.62 448 SER A N 1
ATOM 1747 C CA A SER A 1 214 ? 14.126 -14.415 -5.102 0.50 25.27 448 SER A CA 1
ATOM 1748 C CA B SER A 1 214 ? 16.851 -14.183 -5.592 0.50 25.68 448 SER A CA 1
ATOM 1749 C C A SER A 1 214 ? 13.926 -12.908 -4.953 0.50 23.60 448 SER A C 1
ATOM 1750 C C B SER A 1 214 ? 16.029 -12.893 -5.414 0.50 24.36 448 SER A C 1
ATOM 1751 O O A SER A 1 214 ? 14.729 -12.089 -5.430 0.50 21.11 448 SER A O 1
ATOM 1752 O O B SER A 1 214 ? 16.254 -11.894 -6.082 0.50 23.23 448 SER A O 1
ATOM 1757 N N A PRO A 1 215 ? 12.812 -12.547 -4.315 0.50 22.31 449 PRO A N 1
ATOM 1758 N N B PRO A 1 215 ? 15.042 -12.919 -4.529 0.50 25.02 449 PRO A N 1
ATOM 1759 C CA A PRO A 1 215 ? 12.503 -11.171 -4.029 0.50 22.45 449 PRO A CA 1
ATOM 1760 C CA B PRO A 1 215 ? 14.254 -11.690 -4.464 0.50 24.77 449 PRO A CA 1
ATOM 1761 C C A PRO A 1 215 ? 13.629 -10.513 -3.230 0.50 23.31 449 PRO A C 1
ATOM 1762 C C B PR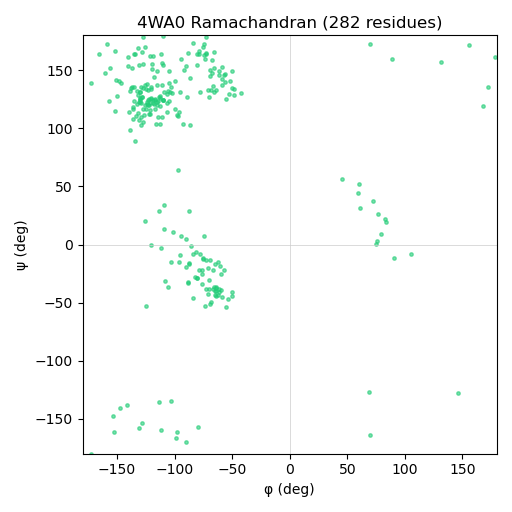O A 1 215 ? 14.858 -10.593 -3.562 0.50 24.83 449 PRO A C 1
ATOM 1763 O O A PRO A 1 215 ? 14.302 -11.179 -2.438 0.50 21.23 449 PRO A O 1
ATOM 1764 O O B PRO A 1 215 ? 15.662 -10.868 -2.661 0.50 25.89 449 PRO A O 1
ATOM 1771 N N A PRO A 1 216 ? 13.837 -9.209 -3.458 0.50 24.48 450 PRO A N 1
ATOM 1772 N N B PRO A 1 216 ? 14.424 -9.342 -3.757 0.50 25.71 450 PRO A N 1
ATOM 1773 C CA A PRO A 1 216 ? 14.879 -8.444 -2.808 0.50 24.54 450 PRO A CA 1
ATOM 1774 C CA B PRO A 1 216 ? 14.977 -8.287 -2.889 0.50 25.25 450 PRO A CA 1
ATOM 1775 C C A PRO A 1 216 ? 14.661 -8.457 -1.302 0.50 24.21 450 PRO A C 1
ATOM 1776 C C B PRO A 1 216 ? 14.695 -8.442 -1.369 0.50 25.12 450 PRO A C 1
ATOM 1777 O O A PRO A 1 216 ? 13.582 -8.797 -0.822 0.50 22.03 450 PRO A O 1
ATOM 1778 O O B PRO A 1 216 ? 13.603 -8.828 -0.958 0.50 23.96 450 PRO A O 1
ATOM 1785 N N . ALA A 1 217 ? 15.687 -8.089 -0.557 1.00 24.15 451 ALA A N 1
ATOM 1786 C CA . ALA A 1 217 ? 15.648 -8.287 0.882 1.00 25.24 451 ALA A CA 1
ATOM 1787 C C . ALA A 1 217 ? 14.499 -7.578 1.547 1.00 22.14 451 ALA A C 1
ATOM 1788 O O . ALA A 1 217 ? 14.024 -8.019 2.610 1.00 23.01 451 ALA A O 1
ATOM 1790 N N A GLU A 1 218 ? 14.150 -6.456 0.941 0.61 24.35 452 GLU A N 1
ATOM 1791 N N B GLU A 1 218 ? 13.969 -6.498 0.962 0.39 23.18 452 GLU A N 1
ATOM 1792 C CA A GLU A 1 218 ? 13.161 -5.554 1.482 0.61 26.53 452 GLU A CA 1
ATOM 1793 C CA B GLU A 1 218 ? 12.822 -5.809 1.635 0.39 23.36 452 GLU A CA 1
ATOM 1794 C C A GLU A 1 218 ? 11.836 -6.232 1.692 0.61 23.49 452 GLU A C 1
ATOM 1795 C C B GLU A 1 218 ? 11.515 -6.620 1.672 0.39 22.16 452 GLU A C 1
ATOM 1796 O O A GLU A 1 218 ? 11.062 -5.815 2.577 0.61 21.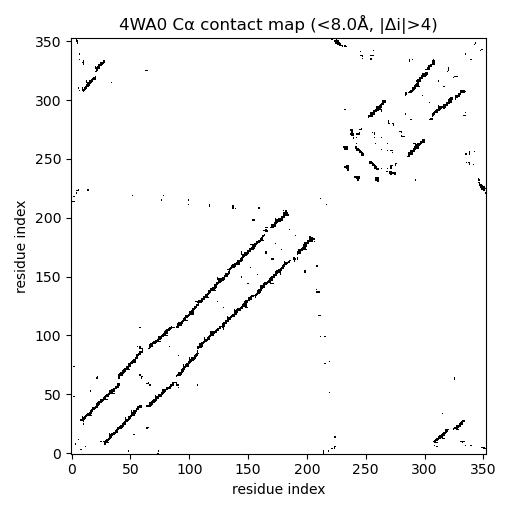95 452 GLU A O 1
ATOM 1797 O O B GLU A 1 218 ? 10.719 -6.440 2.604 0.39 22.75 452 GLU A O 1
ATOM 1808 N N A ILE A 1 219 ? 11.563 -7.239 0.852 0.61 21.57 453 ILE A N 1
ATOM 1809 N N B ILE A 1 219 ? 11.262 -7.486 0.682 0.39 19.49 453 ILE A N 1
ATOM 1810 C CA A ILE A 1 219 ? 10.326 -7.967 0.925 0.61 21.47 453 ILE A CA 1
ATOM 1811 C CA B ILE A 1 219 ? 10.060 -8.320 0.742 0.39 20.14 453 ILE A CA 1
ATOM 1812 C C A ILE A 1 219 ? 10.168 -8.773 2.194 0.61 21.90 453 ILE A C 1
ATOM 1813 C C B ILE A 1 219 ? 10.007 -9.067 2.061 0.39 20.59 453 ILE A C 1
ATOM 1814 O O A ILE A 1 219 ? 9.225 -8.564 2.953 0.61 18.56 453 ILE A O 1
ATOM 1815 O O B ILE A 1 219 ? 8.955 -9.132 2.711 0.39 19.64 453 ILE A O 1
ATOM 1824 N N . ASP A 1 220 ? 11.141 -9.640 2.480 1.00 21.50 454 ASP A N 1
ATOM 1825 C CA . ASP A 1 220 ? 11.153 -10.357 3.716 1.00 26.21 454 ASP A CA 1
ATOM 1826 C C . ASP A 1 220 ? 11.209 -9.413 4.930 1.00 22.65 454 ASP A C 1
ATOM 1827 O O . ASP A 1 220 ? 10.636 -9.751 5.960 1.00 22.41 454 ASP A O 1
ATOM 1832 N N A GLU A 1 221 ? 11.805 -8.237 4.772 0.58 21.57 455 GLU A N 1
ATOM 1833 N N B GLU A 1 221 ? 11.823 -8.229 4.793 0.42 21.91 455 GLU A N 1
ATOM 1834 C CA A GLU A 1 221 ? 11.796 -7.271 5.868 0.58 24.31 455 GLU A CA 1
ATOM 1835 C CA B GLU A 1 221 ? 11.821 -7.233 5.896 0.42 23.55 455 GLU A CA 1
ATOM 1836 C C A GLU A 1 221 ? 10.365 -6.856 6.173 0.58 22.07 455 GLU A C 1
ATOM 1837 C C B GLU A 1 221 ? 10.414 -6.717 6.173 0.42 22.03 455 GLU A C 1
ATOM 1838 O O A GLU A 1 221 ? 9.918 -6.858 7.336 0.58 21.29 455 GLU A O 1
ATOM 1839 O O B GLU A 1 221 ? 10.056 -6.464 7.326 0.42 22.31 455 GLU A O 1
ATOM 1850 N N . ILE A 1 222 ? 9.630 -6.508 5.106 1.00 19.83 456 ILE A N 1
ATOM 1851 C CA . ILE A 1 222 ? 8.252 -6.103 5.255 1.00 20.33 456 ILE A CA 1
ATOM 1852 C C . ILE A 1 222 ? 7.446 -7.250 5.820 1.00 19.38 456 ILE A C 1
ATOM 1853 O O . ILE A 1 222 ? 6.703 -7.072 6.767 1.00 21.25 456 ILE A O 1
ATOM 1858 N N . ARG A 1 223 ? 7.638 -8.454 5.305 1.00 19.58 457 ARG A N 1
ATOM 1859 C CA . ARG A 1 223 ? 6.887 -9.601 5.820 1.00 21.68 457 ARG A CA 1
ATOM 1860 C C . ARG A 1 223 ? 7.143 -9.829 7.321 1.00 23.29 457 ARG A C 1
ATOM 1861 O O . ARG A 1 223 ? 6.229 -10.188 8.075 1.00 30.31 457 ARG A O 1
ATOM 1869 N N . ASN A 1 224 ? 8.374 -9.652 7.772 1.00 27.42 458 ASN A N 1
ATOM 1870 C CA . ASN A 1 224 ? 8.660 -10.028 9.168 1.00 30.88 458 ASN A CA 1
ATOM 1871 C C . ASN A 1 224 ? 8.576 -8.903 10.181 1.00 34.14 458 ASN A C 1
ATOM 1872 O O . ASN A 1 224 ? 8.649 -9.164 11.398 1.00 31.21 458 ASN A O 1
ATOM 1877 N N . ARG A 1 225 ? 8.438 -7.664 9.703 1.00 28.61 459 ARG A N 1
ATOM 1878 C CA . ARG A 1 225 ? 8.286 -6.507 10.599 1.00 33.53 459 ARG A CA 1
ATOM 1879 C C . ARG A 1 225 ? 6.864 -6.421 11.136 1.00 28.73 459 ARG A C 1
ATOM 1880 O O . ARG A 1 225 ? 5.888 -6.506 10.376 1.00 29.74 459 ARG A O 1
ATOM 1888 N N . ASP A 1 226 ? 6.754 -6.249 12.451 1.00 27.89 460 ASP A N 1
ATOM 1889 C CA . ASP A 1 226 ? 5.473 -5.970 13.079 1.00 27.32 460 ASP A CA 1
ATOM 1890 C C . ASP A 1 226 ? 5.391 -4.439 13.139 1.00 25.87 460 ASP A C 1
ATOM 1891 O O . ASP A 1 226 ? 6.038 -3.828 13.962 1.00 21.96 460 ASP A O 1
ATOM 1896 N N . TYR A 1 227 ? 4.596 -3.822 12.257 1.00 24.95 461 TYR A N 1
ATOM 1897 C CA . TYR A 1 227 ? 4.693 -2.364 12.084 1.00 27.41 461 TYR A CA 1
ATOM 1898 C C . TYR A 1 227 ? 4.115 -1.597 13.251 1.00 25.45 461 TYR A C 1
ATOM 1899 O O . TYR A 1 227 ? 4.290 -0.390 13.267 1.00 25.67 461 TYR A O 1
ATOM 1908 N N . THR A 1 228 ? 3.359 -2.267 14.143 1.00 26.01 462 THR A N 1
ATOM 1909 C CA . THR A 1 228 ? 2.847 -1.650 15.362 1.00 27.28 462 THR A CA 1
ATOM 1910 C C . THR A 1 228 ? 3.469 -2.263 16.655 1.00 32.42 462 THR A C 1
ATOM 1911 O O . THR A 1 228 ? 2.864 -2.208 17.706 1.00 23.76 462 THR A O 1
ATOM 1915 N N . SER A 1 229 ? 4.705 -2.759 16.575 1.00 32.68 463 SER A N 1
ATOM 1916 C CA . SER A 1 229 ? 5.436 -3.177 17.785 1.00 31.70 463 SER A CA 1
ATOM 1917 C C . SER A 1 229 ? 5.347 -2.087 18.810 1.00 33.01 463 SER A C 1
ATOM 1918 O O . SER A 1 229 ? 5.669 -0.939 18.491 1.00 35.71 463 SER A O 1
ATOM 1921 N N . GLY A 1 230 ? 4.942 -2.447 20.030 1.00 31.06 464 GLY A N 1
ATOM 1922 C CA . GLY A 1 230 ? 4.927 -1.521 21.150 1.00 31.00 464 GLY A CA 1
ATOM 1923 C C . GLY A 1 230 ? 3.643 -0.750 21.362 1.00 27.90 464 GLY A C 1
ATOM 1924 O O . GLY A 1 230 ? 3.470 -0.128 22.388 1.00 29.08 464 GLY A O 1
ATOM 1925 N N . LEU A 1 231 ? 2.730 -0.793 20.391 1.00 27.18 465 LEU A N 1
ATOM 1926 C CA . LEU A 1 231 ? 1.508 -0.047 20.462 1.00 25.32 465 LEU A CA 1
ATOM 1927 C C . LEU A 1 231 ? 0.739 -0.360 21.729 1.00 29.25 465 LEU A C 1
ATOM 1928 O O . LEU A 1 231 ? 0.347 -1.509 21.976 1.00 27.01 465 LEU A O 1
ATOM 1933 N N . LEU A 1 232 ? 0.441 0.688 22.459 1.00 26.35 466 LEU A N 1
ATOM 1934 C CA . LEU A 1 232 ? -0.390 0.654 23.659 1.00 29.92 466 LEU A CA 1
ATOM 1935 C C . LEU A 1 232 ? -1.858 0.512 23.345 1.00 31.21 466 LEU A C 1
ATOM 1936 O O . LEU A 1 232 ? -2.271 0.690 22.215 1.00 30.45 466 LEU A O 1
ATOM 1941 N N . THR A 1 233 ? -2.667 0.259 24.372 1.00 31.29 467 THR A N 1
ATOM 1942 C CA . THR A 1 233 ? -4.132 0.215 24.212 1.00 34.38 467 THR A CA 1
ATOM 1943 C C . THR A 1 233 ? -4.839 1.357 24.923 1.00 33.65 467 THR A C 1
ATOM 1944 O O . THR A 1 233 ? -6.079 1.454 24.822 1.00 36.42 467 THR A O 1
ATOM 1948 N N . THR A 1 234 ? -4.061 2.193 25.640 1.00 29.88 468 THR A N 1
ATOM 1949 C CA . THR A 1 234 ? -4.491 3.470 26.173 1.00 29.26 468 THR A CA 1
ATOM 1950 C C . THR A 1 234 ? -5.322 4.188 25.115 1.00 28.45 468 THR A C 1
ATOM 1951 O O . THR A 1 234 ? -4.883 4.310 23.953 1.00 26.72 468 THR A O 1
ATOM 1955 N N . PRO A 1 235 ? -6.480 4.680 25.487 1.00 27.56 469 PRO A N 1
ATOM 1956 C CA . PRO A 1 235 ? -7.165 5.530 24.486 1.00 27.13 469 PRO A CA 1
ATOM 1957 C C . PRO A 1 235 ? -6.364 6.759 24.113 1.00 23.66 469 PRO A C 1
ATOM 1958 O O . PRO A 1 235 ? -5.674 7.374 24.969 1.00 21.72 469 PRO A O 1
ATOM 1962 N N . LEU A 1 236 ? -6.495 7.140 22.847 1.00 19.84 470 LEU A N 1
ATOM 1963 C CA . LEU A 1 236 ? -5.914 8.376 22.402 1.00 20.31 470 LEU A CA 1
ATOM 1964 C C . LEU A 1 236 ? -6.459 9.543 23.267 1.00 20.19 470 LEU A C 1
ATOM 1965 O O . LEU A 1 236 ? -7.647 9.569 23.693 1.00 18.54 470 LEU A O 1
ATOM 1970 N N . PRO A 1 237 ? -5.623 10.557 23.522 1.00 21.17 471 PRO A N 1
ATOM 1971 C CA . PRO A 1 237 ? -6.058 11.663 24.377 1.00 24.12 471 PRO A CA 1
ATOM 1972 C C . PRO A 1 237 ? -7.245 12.461 23.892 1.00 22.65 471 PRO A C 1
ATOM 1973 O O . PRO A 1 237 ? -7.506 12.554 22.685 1.00 20.70 471 PRO A O 1
ATOM 1977 N N . ALA A 1 238 ? -7.997 12.981 24.861 1.00 20.30 472 ALA A N 1
ATOM 1978 C CA . ALA A 1 238 ? -9.010 13.993 24.601 1.00 18.35 472 ALA A CA 1
ATOM 1979 C C . ALA A 1 238 ? -8.819 15.082 25.564 1.00 19.94 472 ALA A C 1
ATOM 1980 O O . ALA A 1 238 ? -8.295 14.870 26.675 1.00 24.87 472 ALA A O 1
ATOM 1982 N N . ASP A 1 239 ? -9.256 16.257 25.179 1.00 18.56 473 ASP A N 1
ATOM 1983 C CA . ASP A 1 239 ? -9.160 17.402 26.088 1.00 25.03 473 ASP A CA 1
ATOM 1984 C C . ASP A 1 239 ? -10.457 18.219 26.099 1.00 24.97 473 ASP A C 1
ATOM 1985 O O . ASP A 1 239 ? -11.257 18.137 25.161 1.00 20.81 473 ASP A O 1
ATOM 1990 N N . SER A 1 240 ? -10.615 19.079 27.117 1.00 26.70 474 SER A N 1
ATOM 1991 C CA . SER A 1 240 ? -11.894 19.689 27.404 1.00 27.48 474 SER A CA 1
ATOM 1992 C C . SER A 1 240 ? -12.186 20.853 26.521 1.00 26.79 474 SER A C 1
ATOM 1993 O O . SER A 1 240 ? -13.334 21.136 26.235 1.00 30.21 474 SER A O 1
ATOM 1996 N N . VAL A 1 241 ? -11.155 21.519 26.074 1.00 28.49 475 VAL A N 1
ATOM 1997 C CA . VAL A 1 241 ? -11.277 22.559 25.053 1.00 31.15 475 VAL A CA 1
ATOM 1998 C C . VAL A 1 241 ? -11.689 22.008 23.664 1.00 27.75 475 VAL A C 1
ATOM 1999 O O . VAL A 1 241 ? -11.507 20.820 23.365 1.00 27.48 475 VAL A O 1
ATOM 2003 N N . GLY A 1 242 ? -12.234 22.892 22.835 1.00 23.79 476 GLY A N 1
ATOM 2004 C CA . GLY A 1 242 ? -12.562 22.508 21.480 1.00 23.81 476 GLY A CA 1
ATOM 2005 C C . GLY A 1 242 ? -13.696 21.534 21.574 1.00 27.18 476 GLY A C 1
ATOM 2006 O O . GLY A 1 242 ? -14.713 21.839 22.234 1.00 24.56 476 GLY A O 1
ATOM 2007 N N . SER A 1 243 ? -13.530 20.360 20.945 1.00 25.39 477 SER A N 1
ATOM 2008 C CA . SER A 1 243 ? -14.527 19.304 21.058 1.00 26.61 477 SER A CA 1
ATOM 2009 C C . SER A 1 243 ? -14.098 18.379 22.145 1.00 27.84 477 SER A C 1
ATOM 2010 O O . SER A 1 243 ? -12.937 17.953 22.200 1.00 22.82 477 SER A O 1
ATOM 2013 N N . ASN A 1 244 ? -15.018 18.060 23.059 1.00 24.27 478 ASN A N 1
ATOM 2014 C CA . ASN A 1 244 ? -14.628 17.242 24.225 1.00 26.22 478 ASN A CA 1
ATOM 2015 C C . ASN A 1 244 ? -14.181 15.818 23.886 1.00 22.69 478 ASN A C 1
ATOM 2016 O O . ASN A 1 244 ? -13.570 15.142 24.674 1.00 23.41 478 ASN A O 1
ATOM 2021 N N . GLN A 1 245 ? -14.528 15.383 22.665 1.00 19.34 479 GLN A N 1
ATOM 2022 C CA . GLN A 1 245 ? -14.275 14.076 22.177 1.00 18.54 479 GLN A CA 1
ATOM 2023 C C . GLN A 1 245 ? -12.867 13.974 21.522 1.00 16.84 479 GLN A C 1
ATOM 2024 O O . GLN A 1 245 ? -12.373 12.880 21.274 1.00 16.90 479 GLN A O 1
ATOM 2030 N N . LEU A 1 246 ? -12.308 15.137 21.219 1.00 17.72 480 LEU A N 1
ATOM 2031 C CA . LEU A 1 246 ? -10.983 15.188 20.576 1.00 17.26 480 LEU A CA 1
ATOM 2032 C C . LEU A 1 246 ? -9.903 15.737 21.464 1.00 16.81 480 LEU A C 1
ATOM 2033 O O . LEU A 1 246 ? -10.162 16.557 22.358 1.00 16.82 480 LEU A O 1
ATOM 2038 N N . GLY A 1 247 ? -8.660 15.337 21.119 1.00 16.41 481 GLY A N 1
ATOM 2039 C CA . GLY A 1 247 ? -7.454 15.894 21.747 1.00 15.17 481 GLY A CA 1
ATOM 2040 C C . GLY A 1 247 ? -6.557 16.519 20.702 1.00 15.84 481 GLY A C 1
ATOM 2041 O O . GLY A 1 247 ? -6.679 16.218 19.528 1.00 13.33 481 GLY A O 1
ATOM 2042 N N . SER A 1 248 ? -5.622 17.367 21.157 1.00 14.25 482 SER A N 1
ATOM 2043 C CA . SER A 1 248 ? -4.682 17.990 20.246 1.00 14.21 482 SER A CA 1
ATOM 2044 C C . SER A 1 248 ? -3.408 18.412 20.930 1.00 15.18 482 SER A C 1
ATOM 2045 O O . SER A 1 248 ? -3.427 18.766 22.112 1.00 17.18 482 SER A O 1
ATOM 2048 N N . THR A 1 249 ? -2.318 18.445 20.159 1.00 15.45 483 THR A N 1
ATOM 2049 C CA . THR A 1 249 ? -1.106 19.083 20.572 1.00 16.15 483 THR A CA 1
ATOM 2050 C C . THR A 1 249 ? -0.626 19.884 19.391 1.00 16.24 483 THR A C 1
ATOM 2051 O O . THR A 1 249 ? -0.562 19.347 18.258 1.00 15.24 483 THR A O 1
ATOM 2055 N N . ALA A 1 250 ? -0.196 21.127 19.665 1.00 16.18 484 ALA A N 1
ATOM 2056 C CA . ALA A 1 250 ? 0.314 21.994 18.599 1.00 14.50 484 ALA A CA 1
ATOM 2057 C C . ALA A 1 250 ? 1.794 22.323 18.781 1.00 16.76 484 ALA A C 1
ATOM 2058 O O . ALA A 1 250 ? 2.328 22.267 19.902 1.00 17.24 484 ALA A O 1
ATOM 2060 N N . ASP A 1 251 ? 2.422 22.500 17.644 1.00 15.60 485 ASP A N 1
ATOM 2061 C CA . ASP A 1 251 ? 3.767 23.073 17.553 1.00 15.86 485 ASP A CA 1
ATOM 2062 C C . ASP A 1 251 ? 3.724 24.381 16.791 1.00 16.26 485 ASP A C 1
ATOM 2063 O O . ASP A 1 251 ? 3.633 24.385 15.542 1.00 16.98 485 ASP A O 1
ATOM 2068 N N . THR A 1 252 ? 3.817 25.487 17.539 1.00 16.54 486 THR A N 1
ATOM 2069 C CA . THR A 1 252 ? 3.723 26.804 16.954 1.00 16.34 486 THR A CA 1
ATOM 2070 C C . THR A 1 252 ? 5.121 27.427 16.788 1.00 17.16 486 THR A C 1
ATOM 2071 O O . THR A 1 252 ? 5.236 28.583 16.431 1.00 19.64 486 THR A O 1
ATOM 2075 N N . SER A 1 253 ? 6.164 26.626 16.985 1.00 16.44 487 SER A N 1
ATOM 2076 C CA . SER A 1 253 ? 7.536 27.096 16.759 1.00 15.92 487 SER A CA 1
ATOM 2077 C C . SER A 1 253 ? 7.929 27.213 15.307 1.00 17.96 487 SER A C 1
ATOM 2078 O O . SER A 1 253 ? 9.015 27.758 15.021 1.00 17.40 487 SER A O 1
ATOM 2081 N N . GLN A 1 254 ? 7.111 26.671 14.405 1.00 16.56 488 GLN A N 1
ATOM 2082 C CA . GLN A 1 254 ? 7.199 26.938 13.007 1.00 19.54 488 GLN A CA 1
ATOM 2083 C C . GLN A 1 254 ? 5.920 27.589 12.506 1.00 20.14 488 GLN A C 1
ATOM 2084 O O . GLN A 1 254 ? 4.862 27.523 13.143 1.00 19.55 488 GLN A O 1
ATOM 2090 N N . THR A 1 255 ? 6.056 28.193 11.344 1.00 20.16 489 THR A N 1
ATOM 2091 C CA . THR A 1 255 ? 4.967 28.785 10.591 1.00 21.90 489 THR A CA 1
ATOM 2092 C C . THR A 1 255 ? 5.059 28.235 9.169 1.00 23.57 489 THR A C 1
ATOM 2093 O O . THR A 1 255 ? 6.101 28.386 8.508 1.00 26.55 489 THR A O 1
ATOM 2097 N N . PRO A 1 256 ? 4.006 27.567 8.672 1.00 21.63 490 PRO A N 1
ATOM 2098 C CA . PRO A 1 256 ? 2.789 27.437 9.431 1.00 23.20 490 PRO A CA 1
ATOM 2099 C C . PRO A 1 256 ? 2.951 26.424 10.574 1.00 19.73 490 PRO A C 1
ATOM 2100 O O . PRO A 1 256 ? 3.858 25.606 10.592 1.00 18.48 490 PRO A O 1
ATOM 2104 N N . PRO A 1 257 ? 2.034 26.476 11.540 1.00 18.35 491 PRO A N 1
ATOM 2105 C CA . PRO A 1 257 ? 2.117 25.594 12.671 1.00 18.06 491 PRO A CA 1
ATOM 2106 C C . PRO A 1 257 ? 1.730 24.170 12.336 1.00 17.46 491 PRO A C 1
ATOM 2107 O O . PRO A 1 257 ? 1.137 23.898 11.246 1.00 18.87 491 PRO A O 1
ATOM 2111 N N . GLN A 1 258 ? 2.182 23.269 13.178 1.00 16.16 492 GLN A N 1
ATOM 2112 C CA . GLN A 1 258 ? 1.819 21.877 13.065 1.00 18.38 492 GLN A CA 1
ATOM 2113 C C . GLN A 1 258 ? 0.820 21.583 14.142 1.00 18.28 492 GLN A C 1
ATOM 2114 O O . GLN A 1 258 ? 0.892 22.138 15.253 1.00 17.81 492 GLN A O 1
ATOM 2120 N N . ILE A 1 259 ? -0.074 20.650 13.855 1.00 15.94 493 ILE A N 1
ATOM 2121 C CA . ILE A 1 259 ? -0.969 20.180 14.961 1.00 14.93 493 ILE A CA 1
ATOM 2122 C C . ILE A 1 259 ? -1.328 18.705 14.760 1.00 14.35 493 ILE A C 1
ATOM 2123 O O . ILE A 1 259 ? -1.459 18.228 13.599 1.00 13.85 493 ILE A O 1
ATOM 2128 N N . VAL A 1 260 ? -1.362 17.961 15.862 1.00 13.72 494 VAL A N 1
ATOM 2129 C CA . VAL A 1 260 ? -1.904 16.627 15.839 1.00 13.73 494 VAL A CA 1
ATOM 2130 C C . VAL A 1 260 ? -3.281 16.645 16.519 1.00 13.53 494 VAL A C 1
ATOM 2131 O O . VAL A 1 260 ? -3.422 17.199 17.617 1.00 14.79 494 VAL A O 1
ATOM 2135 N N . ILE A 1 261 ? -4.250 16.017 15.832 1.00 11.68 495 ILE A N 1
ATOM 2136 C CA . ILE A 1 261 ? -5.582 15.779 16.386 1.00 12.93 495 ILE A CA 1
ATOM 2137 C C . ILE A 1 261 ? -5.755 14.311 16.671 1.00 12.94 495 ILE A C 1
ATOM 2138 O O . ILE A 1 261 ? -5.511 13.506 15.791 1.00 12.75 495 ILE A O 1
ATOM 2143 N N . TYR A 1 262 ? -6.226 13.991 17.884 1.00 13.00 496 TYR A N 1
ATOM 2144 C CA . TYR A 1 262 ? -6.435 12.634 18.310 1.00 14.32 496 TYR A CA 1
ATOM 2145 C C . TYR A 1 262 ? -7.945 12.437 18.479 1.00 15.04 496 TYR A C 1
ATOM 2146 O O . TYR A 1 262 ? -8.590 13.236 19.158 1.00 14.24 496 TYR A O 1
ATOM 2155 N N . GLY A 1 263 ? -8.493 11.415 17.839 1.00 14.77 497 GLY A N 1
ATOM 2156 C CA . GLY A 1 263 ? -9.909 11.016 18.132 1.00 13.02 497 GLY A CA 1
ATOM 2157 C C . GLY A 1 263 ? -9.941 9.528 18.362 1.00 14.80 497 GLY A C 1
ATOM 2158 O O . GLY A 1 263 ? -9.854 8.754 17.421 1.00 13.59 497 GLY A O 1
ATOM 2159 N N . GLU A 1 264 ? -10.112 9.092 19.606 1.00 13.97 498 GLU A N 1
ATOM 2160 C CA . GLU A 1 264 ? -10.122 7.675 19.846 1.00 16.07 498 GLU A CA 1
ATOM 2161 C C . GLU A 1 264 ? -11.151 6.937 19.004 1.00 17.01 498 GLU A C 1
ATOM 2162 O O . GLU A 1 264 ? -10.833 6.001 18.261 1.00 17.37 498 GLU A O 1
ATOM 2168 N N . SER A 1 265 ? -12.389 7.383 19.079 1.00 16.31 499 SER A N 1
ATOM 2169 C CA . SER A 1 265 ? -13.467 6.685 18.381 1.00 19.99 499 SER A CA 1
ATOM 2170 C C . SER A 1 265 ? -13.635 6.960 16.909 1.00 14.90 499 SER A C 1
ATOM 2171 O O . SER A 1 265 ? -14.190 6.117 16.168 1.00 13.54 499 SER A O 1
ATOM 2174 N N . TYR A 1 266 ? -13.250 8.169 16.474 1.00 14.53 500 TYR A N 1
ATOM 2175 C CA . TYR A 1 266 ? -13.458 8.659 15.160 1.00 14.26 500 TYR A CA 1
ATOM 2176 C C . TYR A 1 266 ? -12.903 10.091 15.143 1.00 12.78 500 TYR A C 1
ATOM 2177 O O . TYR A 1 266 ? -12.681 10.726 16.180 1.00 13.34 500 TYR A O 1
ATOM 2186 N N . ILE A 1 267 ? -12.660 10.567 13.920 1.00 11.88 501 ILE A N 1
ATOM 2187 C CA . ILE A 1 267 ? -12.524 11.958 13.685 1.00 11.54 501 ILE A CA 1
ATOM 2188 C C . ILE A 1 267 ? -13.401 12.400 12.504 1.00 12.39 501 ILE A C 1
ATOM 2189 O O . ILE A 1 267 ? -13.293 11.879 11.395 1.00 12.24 501 ILE A O 1
ATOM 2194 N N . ASN A 1 268 ? -14.153 13.461 12.732 1.00 11.61 502 ASN A N 1
ATOM 2195 C CA . ASN A 1 268 ? -14.912 14.152 11.673 1.00 12.63 502 ASN A CA 1
ATOM 2196 C C . ASN A 1 268 ? -14.360 15.579 11.486 1.00 13.12 502 ASN A C 1
ATOM 2197 O O . ASN A 1 268 ? -14.012 16.227 12.475 1.00 13.77 502 ASN A O 1
ATOM 2202 N N . ASP A 1 269 ? -14.210 16.013 10.238 1.00 13.04 503 ASP A N 1
ATOM 2203 C CA . ASP A 1 269 ? -13.353 17.190 10.046 1.00 17.05 503 ASP A CA 1
ATOM 2204 C C . ASP A 1 269 ? -13.890 18.484 10.547 1.00 17.12 503 ASP A C 1
ATOM 2205 O O . ASP A 1 269 ? -13.107 19.327 10.992 1.00 17.41 503 ASP A O 1
ATOM 2210 N N . ASN A 1 270 ? -15.211 18.653 10.550 1.00 15.67 504 ASN A N 1
ATOM 2211 C CA . ASN A 1 270 ? -15.744 19.874 11.124 1.00 17.82 504 ASN A CA 1
ATOM 2212 C C . ASN A 1 270 ? -15.499 19.945 12.653 1.00 16.45 504 ASN A C 1
ATOM 2213 O O . ASN A 1 270 ? -15.215 21.030 13.197 1.00 18.06 504 ASN A O 1
ATOM 2218 N N . GLU A 1 271 ? -15.607 18.827 13.376 1.00 14.47 505 GLU A N 1
ATOM 2219 C CA . GLU A 1 271 ? -15.191 18.732 14.754 1.00 14.70 505 GLU A CA 1
ATOM 2220 C C . GLU A 1 271 ? -13.661 18.931 14.967 1.00 15.81 505 GLU A C 1
ATOM 2221 O O . GLU A 1 271 ? -13.229 19.583 15.948 1.00 15.11 505 GLU A O 1
ATOM 2227 N N . ALA A 1 272 ? -12.859 18.416 14.044 1.00 16.13 506 ALA A N 1
ATOM 2228 C CA . ALA A 1 272 ? -11.418 18.674 14.068 1.00 14.05 506 ALA A CA 1
ATOM 2229 C C . ALA A 1 272 ? -11.120 20.181 13.929 1.00 14.96 506 ALA A C 1
ATOM 2230 O O . ALA A 1 272 ? -10.288 20.739 14.683 1.00 14.14 506 ALA A O 1
ATOM 2232 N N . ARG A 1 273 ? -11.840 20.854 13.067 1.00 14.69 507 ARG A N 1
ATOM 2233 C CA . ARG A 1 273 ? -11.644 22.324 12.939 1.00 16.41 507 ARG A CA 1
ATOM 2234 C C . ARG A 1 273 ? -12.008 23.083 14.209 1.00 16.91 507 ARG A C 1
ATOM 2235 O O . ARG A 1 273 ? -11.319 24.046 14.557 1.00 18.76 507 ARG A O 1
ATOM 2243 N N . ILE A 1 274 ? -13.042 22.653 14.935 1.00 16.39 508 ILE A N 1
ATOM 2244 C CA . ILE A 1 274 ? -13.345 23.254 16.202 1.00 17.94 508 ILE A CA 1
ATOM 2245 C C . ILE A 1 274 ? -12.223 23.035 17.223 1.00 17.75 508 ILE A C 1
ATOM 2246 O O . ILE A 1 274 ? -11.811 24.014 17.891 1.00 18.43 508 ILE A O 1
ATOM 2251 N N . GLU A 1 275 ? -11.634 21.831 17.237 1.00 16.46 509 GLU A N 1
ATOM 2252 C CA . GLU A 1 275 ? -10.486 21.506 18.108 1.00 16.29 509 GLU A CA 1
ATOM 2253 C C . GLU A 1 275 ? -9.286 22.347 17.697 1.00 16.46 509 GLU A C 1
ATOM 2254 O O . GLU A 1 275 ? -8.592 22.881 18.561 1.00 18.47 509 GLU A O 1
ATOM 2260 N N . ILE A 1 276 ? -9.056 22.456 16.391 1.00 15.79 510 ILE A N 1
ATOM 2261 C CA . ILE A 1 276 ? -7.896 23.229 15.881 1.00 17.34 510 ILE A CA 1
ATOM 2262 C C . ILE A 1 276 ? -7.986 24.715 16.257 1.00 16.83 510 ILE A C 1
ATOM 2263 O O . ILE A 1 276 ? -6.998 25.343 16.726 1.00 17.86 510 ILE A O 1
ATOM 2268 N N A SER A 1 277 ? -9.152 25.269 16.071 0.63 18.54 511 SER A N 1
ATOM 2269 N N B SER A 1 277 ? -9.159 25.283 16.072 0.37 18.64 511 SER A N 1
ATOM 2270 C CA A SER A 1 277 ? -9.354 26.675 16.350 0.63 20.03 511 SER A CA 1
ATOM 2271 C CA B SER A 1 277 ? -9.335 26.701 16.325 0.37 20.07 511 SER A CA 1
ATOM 2272 C C A SER A 1 277 ? -9.123 26.982 17.853 0.63 22.44 511 SER A C 1
ATOM 2273 C C B SER A 1 277 ? -9.233 27.044 17.831 0.37 21.80 511 SER A C 1
ATOM 2274 O O A SER A 1 277 ? -8.459 27.972 18.254 0.63 22.91 511 SER A O 1
ATOM 2275 O O B SER A 1 277 ? -8.775 28.145 18.192 0.37 22.27 511 SER A O 1
ATOM 2280 N N . ALA A 1 278 ? -9.652 26.123 18.706 1.00 20.92 512 ALA A N 1
ATOM 2281 C CA . ALA A 1 278 ? -9.457 26.280 20.128 1.00 23.63 512 ALA A CA 1
ATOM 2282 C C . ALA A 1 278 ? -7.996 26.126 20.497 1.00 23.26 512 ALA A C 1
ATOM 2283 O O . ALA A 1 278 ? -7.487 26.912 21.304 1.00 22.39 512 ALA A O 1
ATOM 2285 N N . ARG A 1 279 ? -7.274 25.148 19.925 1.00 19.71 513 ARG A N 1
ATOM 2286 C CA . ARG A 1 279 ? -5.882 24.907 20.339 1.00 20.49 513 ARG A CA 1
ATOM 2287 C C . ARG A 1 279 ? -4.975 26.047 19.875 1.00 19.78 513 ARG A C 1
ATOM 2288 O O . ARG A 1 279 ? -4.050 26.434 20.600 1.00 21.67 513 ARG A O 1
ATOM 2296 N N . LEU A 1 280 ? -5.216 26.557 18.685 1.00 19.50 514 LEU A N 1
ATOM 2297 C CA . LEU A 1 280 ? -4.345 27.575 18.071 1.00 20.48 514 LEU A CA 1
ATOM 2298 C C . LEU A 1 280 ? -4.744 28.969 18.475 1.00 21.88 514 LEU A C 1
ATOM 2299 O O . LEU A 1 280 ? -3.956 29.885 18.300 1.00 26.28 514 LEU A O 1
ATOM 2304 N N . GLY A 1 281 ? -5.955 29.102 19.020 1.00 22.56 515 GLY A N 1
ATOM 2305 C CA . GLY A 1 281 ? -6.508 30.378 19.471 1.00 27.06 515 GLY A CA 1
ATOM 2306 C C . GLY A 1 281 ? -6.886 31.282 18.340 1.00 29.71 515 GLY A C 1
ATOM 2307 O O . GLY A 1 281 ? -6.728 32.523 18.420 1.00 31.58 515 GLY A O 1
ATOM 2308 N N . SER A 1 282 ? -7.411 30.695 17.282 1.00 30.80 516 SER A N 1
ATOM 2309 C CA . SER A 1 282 ? -7.800 31.474 16.132 1.00 35.78 516 SER A CA 1
ATOM 2310 C C . SER A 1 282 ? -8.787 30.741 15.230 1.00 39.56 516 SER A C 1
ATOM 2311 O O . SER A 1 282 ? -8.687 29.550 15.112 1.00 30.21 516 SER A O 1
ATOM 2314 N N . PRO A 1 283 ? -9.703 31.470 14.563 1.00 46.58 517 PRO A N 1
ATOM 2315 C CA . PRO A 1 283 ? -10.597 30.963 13.496 1.00 55.60 517 PRO A CA 1
ATOM 2316 C C . PRO A 1 283 ? -9.909 30.172 12.376 1.00 54.57 517 PRO A C 1
ATOM 2317 O O . PRO A 1 283 ? -8.881 30.604 11.854 1.00 66.13 517 PRO A O 1
ATOM 2321 N N . ILE A 1 284 ? -10.497 29.037 12.005 1.00 58.30 518 ILE A N 1
ATOM 2322 C CA . ILE A 1 284 ? -9.989 28.148 10.935 1.00 59.56 518 ILE A CA 1
ATOM 2323 C C . ILE A 1 284 ? -11.157 27.662 10.022 1.00 64.51 518 ILE A C 1
ATOM 2324 O O . ILE A 1 284 ? -12.096 26.967 10.471 1.00 67.45 518 ILE A O 1
ATOM 2329 N N . VAL A 1 285 ? -11.100 28.053 8.746 1.00 65.02 519 VAL A N 1
ATOM 2330 C CA . VAL A 1 285 ? -12.126 27.687 7.749 1.00 66.78 519 VAL A CA 1
ATOM 2331 C C . VAL A 1 285 ? -11.763 26.344 7.100 1.00 65.87 519 VAL A C 1
ATOM 2332 O O . VAL A 1 285 ? -12.657 25.552 6.742 1.00 63.73 519 VAL A O 1
ATOM 2336 N N . ASP A 1 286 ? -10.455 26.099 6.950 1.00 58.41 520 ASP A N 1
ATOM 2337 C CA . ASP A 1 286 ? -9.954 24.908 6.242 1.00 55.91 520 ASP A CA 1
ATOM 2338 C C . ASP A 1 286 ? -8.559 24.489 6.759 1.00 47.29 520 ASP A C 1
ATOM 2339 O O . ASP A 1 286 ? -8.145 24.894 7.835 1.00 56.03 520 ASP A O 1
ATOM 2344 N N . PHE A 1 287 ? -7.842 23.695 5.981 1.00 42.76 521 PHE A N 1
ATOM 2345 C CA . PHE A 1 287 ? -6.591 23.117 6.419 1.00 37.29 521 PHE A CA 1
ATOM 2346 C C . PHE A 1 287 ? -5.411 23.464 5.605 1.00 37.72 521 PHE A C 1
ATOM 2347 O O . PHE A 1 287 ? -4.372 22.953 5.867 1.00 45.87 521 PHE A O 1
ATOM 2355 N N . SER A 1 288 ? -5.546 24.236 4.556 1.00 42.85 522 SER A N 1
ATOM 2356 C CA . SER A 1 288 ? -4.395 24.431 3.676 1.00 49.86 522 SER A CA 1
ATOM 2357 C C . SER A 1 288 ? -3.415 25.409 4.407 1.00 48.41 522 SER A C 1
ATOM 2358 O O . SER A 1 288 ? -2.247 25.578 4.042 1.00 54.85 522 SER A O 1
ATOM 2361 N N . THR A 1 289 ? -3.931 26.027 5.460 1.00 44.60 523 THR A N 1
ATOM 2362 C CA . THR A 1 289 ? -3.218 26.925 6.348 1.00 45.28 523 THR A CA 1
ATOM 2363 C C . THR A 1 289 ? -2.203 26.271 7.381 1.00 42.39 523 THR A C 1
ATOM 2364 O O . THR A 1 289 ? -1.666 27.008 8.263 1.00 34.73 523 THR A O 1
ATOM 2368 N N . LEU A 1 290 ? -1.947 24.927 7.279 1.00 31.21 524 LEU A N 1
ATOM 2369 C CA . LEU A 1 290 ? -1.615 24.136 8.471 1.00 27.84 524 LEU A CA 1
ATOM 2370 C C . LEU A 1 290 ? -0.964 22.800 8.187 1.00 21.26 524 LEU A C 1
ATOM 2371 O O . LEU A 1 290 ? -1.295 22.165 7.221 1.00 23.30 524 LEU A O 1
ATOM 2376 N N A GLN A 1 291 ? -0.007 22.371 9.000 0.64 16.69 525 GLN A N 1
ATOM 2377 N N B GLN A 1 291 ? -0.018 22.356 9.007 0.36 18.64 525 GLN A N 1
ATOM 2378 C CA A GLN A 1 291 ? 0.428 21.017 8.859 0.64 16.27 525 GLN A CA 1
ATOM 2379 C CA B GLN A 1 291 ? 0.462 20.989 8.874 0.36 17.89 525 GLN A CA 1
ATOM 2380 C C A GLN A 1 291 ? -0.369 20.170 9.850 0.64 16.05 525 GLN A C 1
ATOM 2381 C C B GLN A 1 291 ? -0.337 20.150 9.857 0.36 16.59 525 GLN A C 1
ATOM 2382 O O A GLN A 1 291 ? -0.286 20.370 11.060 0.64 17.65 525 GLN A O 1
ATOM 2383 O O B GLN A 1 291 ? -0.275 20.367 11.065 0.36 17.56 525 GLN A O 1
ATOM 2394 N N . LEU A 1 292 ? -1.082 19.196 9.331 1.00 13.58 526 LEU A N 1
ATOM 2395 C CA . LEU A 1 292 ? -2.089 18.482 10.150 1.00 12.50 526 LEU A CA 1
ATOM 2396 C C . LEU A 1 292 ? -1.874 16.975 10.151 1.00 11.29 526 LEU A C 1
ATOM 2397 O O . LEU A 1 292 ? -1.724 16.383 9.118 1.00 10.57 526 LEU A O 1
ATOM 2402 N N . HIS A 1 293 ? -1.916 16.374 11.347 1.00 11.92 527 HIS A N 1
ATOM 2403 C CA . HIS A 1 293 ? -1.783 14.948 11.524 1.00 11.78 527 HIS A CA 1
ATOM 2404 C C . HIS A 1 293 ? -3.037 14.461 12.269 1.00 13.60 527 HIS A C 1
ATOM 2405 O O . HIS A 1 293 ? -3.297 14.931 13.332 1.00 12.51 527 HIS A O 1
ATOM 2412 N N . LEU A 1 294 ? -3.784 13.554 11.649 1.00 11.37 528 LEU A N 1
ATOM 2413 C CA . LEU A 1 294 ? -5.054 13.076 12.189 1.00 11.02 528 LEU A CA 1
ATOM 2414 C C . LEU A 1 294 ? -4.788 11.635 12.615 1.00 11.84 528 LEU A C 1
ATOM 2415 O O . LEU A 1 294 ? -4.337 10.802 11.796 1.00 11.60 528 LEU A O 1
ATOM 2420 N N . ILE A 1 295 ? -5.060 11.323 13.877 1.00 11.02 529 ILE A N 1
ATOM 2421 C CA . ILE A 1 295 ? -4.821 9.993 14.439 1.00 11.21 529 ILE A CA 1
ATOM 2422 C C . ILE A 1 295 ? -6.076 9.522 15.169 1.00 13.08 529 ILE A C 1
ATOM 2423 O O . ILE A 1 295 ? -6.583 10.244 16.039 1.00 12.07 529 ILE A O 1
ATOM 2428 N N . SER A 1 296 ? -6.570 8.368 14.734 1.00 12.87 530 SER A N 1
ATOM 2429 C CA . SER A 1 296 ? -7.818 7.784 15.249 1.00 11.99 530 SER A CA 1
ATOM 2430 C C . SER A 1 296 ? -7.750 6.277 15.419 1.00 14.42 530 SER A C 1
ATOM 2431 O O . SER A 1 296 ? -6.872 5.550 14.791 1.00 13.84 530 SER A O 1
ATOM 2434 N N . ARG A 1 297 ? -8.675 5.720 16.233 1.00 14.02 531 ARG A N 1
ATOM 2435 C CA . ARG A 1 297 ? -8.917 4.285 16.160 1.00 15.88 531 ARG A CA 1
ATOM 2436 C C . ARG A 1 297 ? -10.252 3.966 15.550 1.00 16.63 531 ARG A C 1
ATOM 2437 O O . ARG A 1 297 ? -10.711 2.833 15.634 1.00 18.33 531 ARG A O 1
ATOM 2445 N N . GLY A 1 298 ? -10.867 4.950 14.947 1.00 14.51 532 GLY A N 1
ATOM 2446 C CA . GLY A 1 298 ? -12.025 4.763 14.111 1.00 14.08 532 GLY A CA 1
ATOM 2447 C C . GLY A 1 298 ? -11.895 5.449 12.793 1.00 13.13 532 GLY A C 1
ATOM 2448 O O . GLY A 1 298 ? -10.771 5.638 12.284 1.00 14.01 532 GLY A O 1
ATOM 2449 N N . ASN A 1 299 ? -13.030 5.719 12.175 1.00 12.50 533 ASN A N 1
ATOM 2450 C CA . ASN A 1 299 ? -13.022 6.261 10.798 1.00 12.94 533 ASN A CA 1
ATOM 2451 C C . ASN A 1 299 ? -12.769 7.739 10.803 1.00 12.46 533 ASN A C 1
ATOM 2452 O O . ASN A 1 299 ? -12.988 8.424 11.819 1.00 12.74 533 ASN A O 1
ATOM 2457 N N . ILE A 1 300 ? -12.223 8.232 9.702 1.00 13.06 534 ILE A N 1
ATOM 2458 C CA . ILE A 1 300 ? -12.010 9.665 9.475 1.00 14.73 534 ILE A CA 1
ATOM 2459 C C . ILE A 1 300 ? -12.871 10.113 8.352 1.00 14.61 534 ILE A C 1
ATOM 2460 O O . ILE A 1 300 ? -12.781 9.556 7.242 1.00 14.04 534 ILE A O 1
ATOM 2465 N N . THR A 1 301 ? -13.721 11.135 8.604 1.00 13.11 535 THR A N 1
ATOM 2466 C CA . THR A 1 301 ? -14.761 11.597 7.658 1.00 13.60 535 THR A CA 1
ATOM 2467 C C . THR A 1 301 ? -14.563 13.065 7.391 1.00 15.36 535 THR A C 1
ATOM 2468 O O . THR A 1 301 ? -14.373 13.873 8.296 1.00 15.24 535 THR A O 1
ATOM 2472 N N . PHE A 1 302 ? -14.712 13.390 6.125 1.00 16.27 536 PHE A N 1
ATOM 2473 C CA . PHE A 1 302 ? -14.597 14.762 5.612 1.00 17.65 536 PHE A CA 1
ATOM 2474 C C . PHE A 1 302 ? -15.997 15.080 5.182 1.00 18.04 536 PHE A C 1
ATOM 2475 O O . PHE A 1 302 ? -16.607 14.327 4.388 1.00 18.13 536 PHE A O 1
ATOM 2483 N N . VAL A 1 303 ? -16.578 16.124 5.802 1.00 19.02 537 VAL A N 1
ATOM 2484 C CA . VAL A 1 303 ? -18.018 16.357 5.638 1.00 24.28 537 VAL A CA 1
ATOM 2485 C C . VAL A 1 303 ? -18.411 17.371 4.570 1.00 29.90 537 VAL A C 1
ATOM 2486 O O . VAL A 1 303 ? -19.569 17.385 4.164 1.00 31.79 537 VAL A O 1
ATOM 2490 N N . GLY A 1 304 ? -17.479 18.169 4.098 1.00 32.74 538 GLY A N 1
ATOM 2491 C CA . GLY A 1 304 ? -17.797 19.078 2.959 1.00 37.88 538 GLY A CA 1
ATOM 2492 C C . GLY A 1 304 ? -18.291 18.509 1.617 1.00 35.86 538 GLY A C 1
ATOM 2493 O O . GLY A 1 304 ? -17.939 17.403 1.192 1.00 33.02 538 GLY A O 1
ATOM 2494 N N . GLY A 1 305 ? -19.059 19.299 0.881 1.00 33.61 539 GLY A N 1
ATOM 2495 C CA . GLY A 1 305 ? -19.392 18.910 -0.543 1.00 34.09 539 GLY A CA 1
ATOM 2496 C C . GLY A 1 305 ? -18.192 18.919 -1.481 1.00 27.10 539 GLY A C 1
ATOM 2497 O O . GLY A 1 305 ? -18.187 18.276 -2.537 1.00 31.74 539 GLY A O 1
ATOM 2498 N N . GLY A 1 306 ? -17.168 19.676 -1.088 1.00 23.88 540 GLY A N 1
ATOM 2499 C CA . GLY A 1 306 ? -16.045 19.993 -1.969 1.00 21.54 540 GLY A CA 1
ATOM 2500 C C . GLY A 1 306 ? -14.741 19.310 -1.572 1.00 19.30 540 GLY A C 1
ATOM 2501 O O . GLY A 1 306 ? -14.647 18.588 -0.601 1.00 16.38 540 GLY A O 1
ATOM 2502 N N . LEU A 1 307 ? -13.722 19.570 -2.358 1.00 17.05 541 LEU A N 1
ATOM 2503 C CA . LEU A 1 307 ? -12.421 18.927 -2.169 1.00 15.88 541 LEU A CA 1
ATOM 2504 C C . LEU A 1 307 ? -11.848 19.391 -0.899 1.00 15.14 541 LEU A C 1
ATOM 2505 O O . LEU A 1 307 ? -11.832 20.615 -0.621 1.00 15.82 541 LEU A O 1
ATOM 2510 N N . THR A 1 308 ? -11.284 18.477 -0.140 1.00 14.35 542 THR A N 1
ATOM 2511 C CA . THR A 1 308 ? -10.493 18.849 1.041 1.00 15.37 542 THR A CA 1
ATOM 2512 C C . THR A 1 308 ? -9.064 18.737 0.688 1.00 14.12 542 THR A C 1
ATOM 2513 O O . THR A 1 308 ? -8.668 17.694 0.144 1.00 14.75 542 THR A O 1
ATOM 2517 N N . ILE A 1 309 ? -8.288 19.781 0.975 1.00 12.92 543 ILE A N 1
ATOM 2518 C CA . ILE A 1 309 ? -6.840 19.741 0.746 1.00 14.21 543 ILE A CA 1
ATOM 2519 C C . ILE A 1 309 ? -6.133 19.762 2.082 1.00 15.74 543 ILE A C 1
ATOM 2520 O O . ILE A 1 309 ? -6.402 20.703 2.870 1.00 15.78 543 ILE A O 1
ATOM 2533 N N . ASN A 1 311 ? -2.142 18.989 4.249 1.00 13.70 545 ASN A N 1
ATOM 2534 C CA . ASN A 1 311 ? -0.708 18.721 4.319 1.00 14.66 545 ASN A CA 1
ATOM 2535 C C . ASN A 1 311 ? -0.390 18.078 5.653 1.00 14.62 545 ASN A C 1
ATOM 2536 O O . ASN A 1 311 ? -0.765 18.625 6.672 1.00 16.59 545 ASN A O 1
ATOM 2541 N N . GLY A 1 312 ? 0.219 16.898 5.657 1.00 12.82 546 GLY A N 1
ATOM 2542 C CA . GLY A 1 312 ? 0.397 16.133 6.836 1.00 12.04 546 GLY A CA 1
ATOM 2543 C C . GLY A 1 312 ? 0.336 14.643 6.701 1.00 11.30 546 GLY A C 1
ATOM 2544 O O . GLY A 1 312 ? 0.997 14.062 5.851 1.00 13.23 546 GLY A O 1
ATOM 2545 N N . SER A 1 313 ? -0.502 14.018 7.522 1.00 10.44 547 SER A N 1
ATOM 2546 C CA . SER A 1 313 ? -0.643 12.584 7.474 1.00 10.88 547 SER A CA 1
ATOM 2547 C C . SER A 1 313 ? -1.880 12.145 8.231 1.00 11.49 547 SER A C 1
ATOM 2548 O O . SER A 1 313 ? -2.447 12.910 9.053 1.00 11.29 547 SER A O 1
ATOM 2551 N N . ILE A 1 314 ? -2.258 10.906 7.964 1.00 11.34 548 ILE A N 1
ATOM 2552 C CA . ILE A 1 314 ? -3.428 10.199 8.570 1.00 11.42 548 ILE A CA 1
ATOM 2553 C C . ILE A 1 314 ? -2.991 8.851 9.084 1.00 11.96 548 ILE A C 1
ATOM 2554 O O . ILE A 1 314 ? -2.423 8.023 8.318 1.00 14.12 548 ILE A O 1
ATOM 2559 N N . ILE A 1 315 ? -3.263 8.580 10.385 1.00 11.75 549 ILE A N 1
ATOM 2560 C CA . ILE A 1 315 ? -2.857 7.342 11.048 1.00 11.61 549 ILE A CA 1
ATOM 2561 C C . ILE A 1 315 ? -4.032 6.741 11.760 1.00 12.72 549 ILE A C 1
ATOM 2562 O O . ILE A 1 315 ? -4.645 7.410 12.590 1.00 13.71 549 ILE A O 1
ATOM 2567 N N . SER A 1 316 ? -4.357 5.502 11.413 1.00 12.87 550 SER A N 1
ATOM 2568 C CA . SER A 1 316 ? -5.365 4.792 12.149 1.00 15.91 550 SER A CA 1
ATOM 2569 C C . SER A 1 316 ? -4.685 3.677 12.909 1.00 16.21 550 SER A C 1
ATOM 2570 O O . SER A 1 316 ? -3.853 2.939 12.356 1.00 15.30 550 SER A O 1
ATOM 2573 N N . LEU A 1 317 ? -5.092 3.520 14.156 1.00 16.23 551 LEU A N 1
ATOM 2574 C CA . LEU A 1 317 ? -4.508 2.540 15.056 1.00 17.48 551 LEU A CA 1
ATOM 2575 C C . LEU A 1 317 ? -5.604 1.669 15.613 1.00 19.54 551 LEU A C 1
ATOM 2576 O O . LEU A 1 317 ? -5.362 0.985 16.605 1.00 17.89 551 LEU A O 1
ATOM 2581 N N . GLY A 1 318 ? -6.743 1.652 14.916 1.00 18.44 552 GLY A N 1
ATOM 2582 C CA . GLY A 1 318 ? -7.865 0.792 15.171 1.00 20.86 552 GLY A CA 1
ATOM 2583 C C . GLY A 1 318 ? -7.846 -0.534 14.433 1.00 20.51 552 GLY A C 1
ATOM 2584 O O . GLY A 1 318 ? -6.861 -0.938 13.846 1.00 21.42 552 GLY A O 1
ATOM 2585 N N . SER A 1 319 ? -8.957 -1.269 14.471 1.00 21.18 553 SER A N 1
ATOM 2586 C CA . SER A 1 319 ? -8.961 -2.595 13.859 1.00 22.60 553 SER A CA 1
ATOM 2587 C C . SER A 1 319 ? -9.197 -2.534 12.401 1.00 23.30 553 SER A C 1
ATOM 2588 O O . SER A 1 319 ? -8.758 -3.411 11.670 1.00 26.31 553 SER A O 1
ATOM 2591 N N . THR A 1 320 ? -9.894 -1.513 11.939 1.00 22.34 554 THR A N 1
ATOM 2592 C CA . THR A 1 320 ? -10.130 -1.297 10.524 1.00 25.31 554 THR A CA 1
ATOM 2593 C C . THR A 1 320 ? -10.304 0.213 10.352 1.00 21.82 554 THR A C 1
ATOM 2594 O O . THR A 1 320 ? -10.523 0.943 11.341 1.00 19.67 554 THR A O 1
ATOM 2598 N N . PHE A 1 321 ? -10.250 0.682 9.104 1.00 17.13 555 PHE A N 1
ATOM 2599 C CA . PHE A 1 321 ? -10.192 2.099 8.877 1.00 15.30 555 PHE A CA 1
ATOM 2600 C C . PHE A 1 321 ? -10.849 2.464 7.542 1.00 14.57 555 PHE A C 1
ATOM 2601 O O . PHE A 1 321 ? -10.492 1.873 6.529 1.00 16.16 555 PHE A O 1
ATOM 2609 N N . ASN A 1 322 ? -11.783 3.405 7.558 1.00 12.09 556 ASN A N 1
ATOM 2610 C CA . ASN A 1 322 ? -12.386 3.962 6.350 1.00 12.70 556 ASN A CA 1
ATOM 2611 C C . ASN A 1 322 ? -12.119 5.429 6.334 1.00 12.39 556 ASN A C 1
ATOM 2612 O O . ASN A 1 322 ? -12.267 6.113 7.443 1.00 12.98 556 ASN A O 1
ATOM 2617 N N . ILE A 1 323 ? -11.731 5.935 5.172 1.00 12.18 557 ILE A N 1
ATOM 2618 C CA . ILE A 1 323 ? -11.662 7.382 4.913 1.00 12.36 557 ILE A CA 1
ATOM 2619 C C . ILE A 1 323 ? -12.933 7.691 4.157 1.00 14.75 557 ILE A C 1
ATOM 2620 O O . ILE A 1 323 ? -13.146 7.133 3.068 1.00 13.59 557 ILE A O 1
ATOM 2625 N N . ASN A 1 324 ? -13.805 8.521 4.761 1.00 13.92 558 ASN A N 1
ATOM 2626 C CA . ASN A 1 324 ? -15.140 8.728 4.168 1.00 16.38 558 ASN A CA 1
ATOM 2627 C C . ASN A 1 324 ? -15.347 10.192 3.815 1.00 17.37 558 ASN A C 1
ATOM 2628 O O . ASN A 1 324 ? -14.772 11.065 4.464 1.00 17.99 558 ASN A O 1
ATOM 2633 N N . ALA A 1 325 ? -16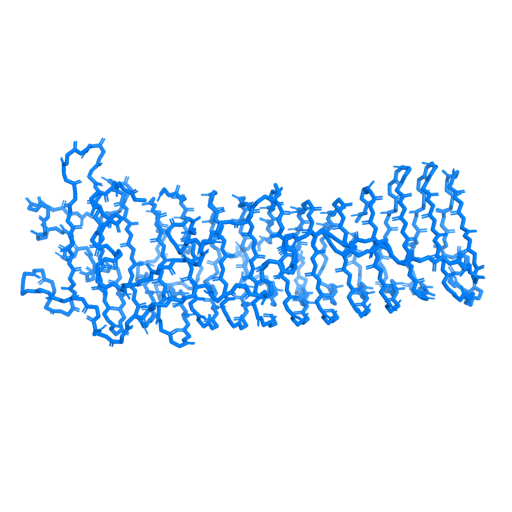.165 10.431 2.805 1.00 21.60 559 ALA A N 1
ATOM 2634 C CA . ALA A 1 325 ? -16.525 11.807 2.350 1.00 25.12 559 ALA A CA 1
ATOM 2635 C C . ALA A 1 325 ? -17.984 11.759 2.184 1.00 29.37 559 ALA A C 1
ATOM 2636 O O . ALA A 1 325 ? -18.493 11.102 1.271 1.00 31.53 559 ALA A O 1
ATOM 2638 N N . THR A 1 326 ? -18.694 12.458 3.061 1.00 28.18 560 THR A N 1
ATOM 2639 C CA . THR A 1 326 ? -20.133 12.340 3.129 1.00 30.63 560 THR A CA 1
ATOM 2640 C C . THR A 1 326 ? -20.926 13.480 2.496 1.00 31.33 560 THR A C 1
ATOM 2641 O O . THR A 1 326 ? -22.125 13.313 2.283 1.00 35.70 560 THR A O 1
ATOM 2645 N N . GLY A 1 327 ? -20.266 14.609 2.214 1.00 34.20 561 GLY A N 1
ATOM 2646 C CA . GLY A 1 327 ? -20.888 15.703 1.456 1.00 42.23 561 GLY A CA 1
ATOM 2647 C C . GLY A 1 327 ? -21.344 15.275 0.048 1.00 43.04 561 GLY A C 1
ATOM 2648 O O . GLY A 1 327 ? -22.303 15.843 -0.478 1.00 48.17 561 GLY A O 1
ATOM 2649 N N . ASN A 1 328 ? -20.702 14.231 -0.510 1.00 35.15 562 ASN A N 1
ATOM 2650 C CA . ASN A 1 328 ? -20.755 13.876 -1.937 1.00 31.02 562 ASN A CA 1
ATOM 2651 C C . ASN A 1 328 ? -19.644 12.855 -2.017 1.00 24.75 562 ASN A C 1
ATOM 2652 O O . ASN A 1 328 ? -18.528 13.214 -1.665 1.00 21.88 562 ASN A O 1
ATOM 2657 N N . PRO A 1 329 ? -19.944 11.601 -2.408 1.00 26.45 563 PRO A N 1
ATOM 2658 C CA . PRO A 1 329 ? -18.887 10.610 -2.309 1.00 25.81 563 PRO A CA 1
ATOM 2659 C C . PRO A 1 329 ? -17.684 10.962 -3.166 1.00 20.67 563 PRO A C 1
ATOM 2660 O O . PRO A 1 329 ? -16.621 10.420 -2.925 1.00 19.87 563 PRO A O 1
ATOM 2664 N N . TYR A 1 330 ? -17.846 11.849 -4.158 1.00 16.87 564 TYR A N 1
ATOM 2665 C CA . TYR A 1 330 ? -16.770 12.232 -5.044 1.00 15.62 564 TYR A CA 1
ATOM 2666 C C . TYR A 1 330 ? -16.020 13.505 -4.632 1.00 15.24 564 TYR A C 1
ATOM 2667 O O . TYR A 1 330 ? -15.181 13.979 -5.390 1.00 14.85 564 TYR A O 1
ATOM 2676 N N . ALA A 1 331 ? -16.308 14.060 -3.444 1.00 15.81 565 ALA A N 1
ATOM 2677 C CA . ALA A 1 331 ? -15.736 15.350 -3.034 1.00 16.83 565 ALA A CA 1
ATOM 2678 C C . ALA A 1 331 ? -14.195 15.362 -3.217 1.00 15.20 565 ALA A C 1
ATOM 2679 O O . ALA A 1 331 ? -13.570 16.317 -3.714 1.00 15.66 565 ALA A O 1
ATOM 2681 N N . GLY A 1 332 ? -13.592 14.256 -2.785 1.00 14.44 566 GLY A N 1
ATOM 2682 C CA . GLY A 1 332 ? -12.147 14.065 -2.907 1.00 13.09 566 GLY A CA 1
ATOM 2683 C C . GLY A 1 332 ? -11.313 14.586 -1.733 1.00 13.72 566 GLY A C 1
ATOM 2684 O O . GLY A 1 332 ? -11.794 15.408 -0.931 1.00 14.07 566 GLY A O 1
ATOM 2685 N N . LEU A 1 333 ? -10.097 14.071 -1.627 1.00 11.40 567 LEU A N 1
ATOM 2686 C CA . LEU A 1 333 ? -9.148 14.481 -0.618 1.00 12.00 567 LEU A CA 1
ATOM 2687 C C . LEU A 1 333 ? -7.823 14.549 -1.345 1.00 12.23 567 LEU A C 1
ATOM 2688 O O . LEU A 1 333 ? -7.444 13.559 -2.004 1.00 11.97 567 LEU A O 1
ATOM 2693 N N . THR A 1 334 ? -7.092 15.640 -1.171 1.00 12.26 568 THR A N 1
ATOM 2694 C CA . THR A 1 334 ? -5.718 15.749 -1.582 1.00 12.16 568 THR A CA 1
ATOM 2695 C C . THR A 1 334 ? -4.880 15.789 -0.328 1.00 11.76 568 THR A C 1
ATOM 2696 O O . THR A 1 334 ? -5.153 16.619 0.562 1.00 13.03 568 THR A O 1
ATOM 2700 N N . LEU A 1 335 ? -3.930 14.879 -0.235 1.00 11.03 569 LEU A N 1
ATOM 2701 C CA . LEU A 1 335 ? -3.016 14.740 0.897 1.00 11.82 569 LEU A CA 1
ATOM 2702 C C . LEU A 1 335 ? -1.559 14.827 0.426 1.00 12.90 569 LEU A C 1
ATOM 2703 O O . LEU A 1 335 ? -1.054 13.935 -0.277 1.00 12.42 569 LEU A O 1
ATOM 2708 N N A LYS A 1 336 ? -0.896 15.908 0.832 0.54 14.18 570 LYS A N 1
ATOM 2709 N N B LYS A 1 336 ? -0.888 15.904 0.837 0.46 13.66 570 LYS A N 1
ATOM 2710 C CA A LYS A 1 336 ? 0.517 16.055 0.582 0.54 14.82 570 LYS A CA 1
ATOM 2711 C CA B LYS A 1 336 ? 0.527 16.085 0.565 0.46 13.84 570 LYS A CA 1
ATOM 2712 C C A LYS A 1 336 ? 1.205 15.669 1.867 0.54 13.90 570 LYS A C 1
ATOM 2713 C C B LYS A 1 336 ? 1.249 15.712 1.841 0.46 13.48 570 LYS A C 1
ATOM 2714 O O A LYS A 1 336 ? 1.091 16.352 2.891 0.54 14.12 570 LYS A O 1
ATOM 2715 O O B LYS A 1 336 ? 1.177 16.434 2.845 0.46 13.71 570 LYS A O 1
ATOM 2726 N N . TYR A 1 337 ? 1.958 14.601 1.800 1.00 13.38 571 TYR A N 1
ATOM 2727 C CA . TYR A 1 337 ? 2.670 14.137 2.995 1.00 13.48 571 TYR A CA 1
ATOM 2728 C C . TYR A 1 337 ? 3.650 15.155 3.568 1.00 15.07 571 TYR A C 1
ATOM 2729 O O . TYR A 1 337 ? 4.433 15.754 2.817 1.00 13.73 571 TYR A O 1
ATOM 2738 N N . GLN A 1 338 ? 3.657 15.305 4.902 1.00 15.20 572 GLN A N 1
ATOM 2739 C CA . GLN A 1 338 ? 4.726 16.044 5.569 1.00 17.25 572 GLN A CA 1
ATOM 2740 C C . GLN A 1 338 ? 5.042 15.332 6.852 1.00 15.84 572 GLN A C 1
ATOM 2741 O O . GLN A 1 338 ? 4.130 14.979 7.598 1.00 15.90 572 GLN A O 1
ATOM 2763 N N . PRO A 1 340 ? 5.898 14.933 10.646 1.00 16.43 574 PRO A N 1
ATOM 2764 C CA . PRO A 1 340 ? 5.716 15.844 11.799 1.00 18.27 574 PRO A CA 1
ATOM 2765 C C . PRO A 1 340 ? 7.028 16.377 12.311 1.00 15.98 574 PRO A C 1
ATOM 2766 O O . PRO A 1 340 ? 8.086 15.720 12.137 1.00 17.82 574 PRO A O 1
ATOM 2770 N N . SER A 1 341 ? 6.964 17.541 12.933 1.00 13.39 575 SER A N 1
ATOM 2771 C CA . SER A 1 341 ? 8.122 18.156 13.581 1.00 14.76 575 SER A CA 1
ATOM 2772 C C . SER A 1 341 ? 8.532 17.265 14.765 1.00 13.59 575 SER A C 1
ATOM 2773 O O . SER A 1 341 ? 7.749 16.480 15.277 1.00 12.80 575 SER A O 1
ATOM 2776 N N . PRO A 1 342 ? 9.736 17.489 15.304 1.00 14.13 576 PRO A N 1
ATOM 2777 C CA . PRO A 1 342 ? 10.193 16.604 16.370 1.00 15.15 576 PRO A CA 1
ATOM 2778 C C . PRO A 1 342 ? 9.313 16.596 17.649 1.00 14.95 576 PRO A C 1
ATOM 2779 O O . PRO A 1 342 ? 9.024 15.489 18.156 1.00 14.28 576 PRO A O 1
ATOM 2783 N N . PRO A 1 343 ? 8.796 17.763 18.060 1.00 16.21 577 PRO A N 1
ATOM 2784 C CA . PRO A 1 343 ? 7.923 17.715 19.214 1.00 16.98 577 PRO A CA 1
ATOM 2785 C C . PRO A 1 343 ? 6.646 16.962 18.940 1.00 16.63 577 PRO A C 1
ATOM 2786 O O . PRO A 1 343 ? 6.125 16.295 19.858 1.00 17.88 577 PRO A O 1
ATOM 2790 N N . ILE A 1 344 ? 6.102 17.093 17.729 1.00 16.72 578 ILE A N 1
ATOM 2791 C CA . ILE A 1 344 ? 4.870 16.368 17.435 1.00 14.85 578 ILE A CA 1
ATOM 2792 C C . ILE A 1 344 ? 5.143 14.864 17.276 1.00 15.95 578 ILE A C 1
ATOM 2793 O O . ILE A 1 344 ? 4.378 14.025 17.788 1.00 18.58 578 ILE A O 1
ATOM 2798 N N . GLN A 1 345 ? 6.273 14.502 16.661 1.00 15.00 579 GLN A N 1
ATOM 2799 C CA . GLN A 1 345 ? 6.725 13.096 16.659 1.00 16.18 579 GLN A CA 1
ATOM 2800 C C . GLN A 1 345 ? 6.815 12.528 18.051 1.00 17.53 579 GLN A C 1
ATOM 2801 O O . GLN A 1 345 ? 6.316 11.431 18.371 1.00 17.70 579 GLN A O 1
ATOM 2807 N N . GLN A 1 346 ? 7.427 13.279 18.958 1.00 18.47 580 GLN A N 1
ATOM 2808 C CA . GLN A 1 346 ? 7.599 12.791 20.304 1.00 18.78 580 GLN A CA 1
ATOM 2809 C C . GLN A 1 346 ? 6.215 12.611 20.998 1.00 19.20 580 GLN A C 1
ATOM 2810 O O . GLN A 1 346 ? 5.963 11.642 21.726 1.00 19.98 580 GLN A O 1
ATOM 2816 N N . ASP A 1 347 ? 5.313 13.551 20.770 1.00 17.91 581 ASP A N 1
ATOM 2817 C CA . ASP A 1 347 ? 3.970 13.534 21.409 1.00 19.35 581 ASP A CA 1
ATOM 2818 C C . ASP A 1 347 ? 3.211 12.296 20.964 1.00 21.39 581 ASP A C 1
ATOM 2819 O O . ASP A 1 347 ? 2.540 11.630 21.762 1.00 22.53 581 ASP A O 1
ATOM 2824 N N . ILE A 1 348 ? 3.297 12.020 19.690 1.00 21.85 582 ILE A N 1
ATOM 2825 C CA . ILE A 1 348 ? 2.595 10.875 19.091 1.00 22.47 582 ILE A CA 1
ATOM 2826 C C . ILE A 1 348 ? 3.222 9.604 19.609 1.00 27.47 582 ILE A C 1
ATOM 2827 O O . ILE A 1 348 ? 2.504 8.721 20.085 1.00 22.63 582 ILE A O 1
ATOM 2832 N N . GLU A 1 349 ? 4.569 9.514 19.549 1.00 23.76 583 GLU A N 1
ATOM 2833 C CA . GLU A 1 349 ? 5.292 8.365 20.151 1.00 26.91 583 GLU A CA 1
ATOM 2834 C C . GLU A 1 349 ? 4.898 8.096 21.562 1.00 26.71 583 GLU A C 1
ATOM 2835 O O . GLU A 1 349 ? 4.714 6.937 21.944 1.00 31.03 583 GLU A O 1
ATOM 2841 N N . SER A 1 350 ? 4.721 9.142 22.360 1.00 27.78 584 SER A N 1
ATOM 2842 C CA . SER A 1 350 ? 4.431 8.983 23.768 1.00 28.97 584 SER A CA 1
ATOM 2843 C C . SER A 1 350 ? 3.028 8.459 23.974 1.00 33.00 584 SER A C 1
ATOM 2844 O O . SER A 1 350 ? 2.792 7.588 24.820 1.00 33.95 584 SER A O 1
ATOM 2847 N N . ASN A 1 351 ? 2.095 9.006 23.218 1.00 29.96 585 ASN A N 1
ATOM 2848 C CA . ASN A 1 351 ? 0.683 8.649 23.384 1.00 33.02 585 ASN A CA 1
ATOM 2849 C C . ASN A 1 351 ? 0.320 7.287 22.796 1.00 34.54 585 ASN A C 1
ATOM 2850 O O . ASN A 1 351 ? -0.708 6.724 23.148 1.00 41.40 585 ASN A O 1
ATOM 2855 N N . THR A 1 352 ? 1.115 6.798 21.860 1.00 33.06 586 THR A N 1
ATOM 2856 C CA . THR A 1 352 ? 0.854 5.493 21.247 1.00 32.58 586 THR A CA 1
ATOM 2857 C C . THR A 1 352 ? 1.806 4.376 21.644 1.00 35.70 586 THR A C 1
ATOM 2858 O O . THR A 1 352 ? 1.414 3.196 21.625 1.00 33.52 586 THR A O 1
ATOM 2862 N N . GLY A 1 353 ? 3.062 4.735 21.935 1.00 29.16 587 GLY A N 1
ATOM 2863 C CA . GLY A 1 353 ? 4.057 3.802 22.338 1.00 30.84 587 GLY A CA 1
ATOM 2864 C C . GLY A 1 353 ? 4.679 3.012 21.224 1.00 32.01 587 GLY A C 1
ATOM 2865 O O . GLY A 1 353 ? 5.486 2.103 21.502 1.00 30.44 587 GLY A O 1
ATOM 2866 N N . ILE A 1 354 ? 4.408 3.343 19.959 1.00 36.74 588 ILE A N 1
ATOM 2867 C CA . ILE A 1 354 ? 5.013 2.545 18.887 1.00 39.55 588 ILE A CA 1
ATOM 2868 C C . ILE A 1 354 ? 6.511 2.798 18.891 1.00 39.46 588 ILE A C 1
ATOM 2869 O O . ILE A 1 354 ? 6.936 3.944 18.975 1.00 37.43 588 ILE A O 1
ATOM 2874 N N . GLN A 1 355 ? 7.250 1.682 18.829 1.00 40.59 589 GLN A N 1
ATOM 2875 C CA . GLN A 1 355 ? 8.700 1.626 18.944 1.00 48.11 589 GLN A CA 1
ATOM 2876 C C . GLN A 1 355 ? 9.120 0.625 17.887 1.00 51.86 589 GLN A C 1
ATOM 2877 O O . GLN A 1 355 ? 9.012 -0.604 18.088 1.00 48.30 589 GLN A O 1
ATOM 2883 N N . PRO A 1 356 ? 9.555 1.123 16.731 1.00 55.89 590 PRO A N 1
ATOM 2884 C CA . PRO A 1 356 ? 9.920 0.135 15.719 1.00 54.43 590 PRO A CA 1
ATOM 2885 C C . PRO A 1 356 ? 11.182 -0.657 16.088 1.00 49.06 590 PRO A C 1
ATOM 2886 O O . PRO A 1 356 ? 12.077 -0.123 16.708 1.00 42.65 590 PRO A O 1
ATOM 2890 N N . SER A 1 357 ? 11.205 -1.936 15.717 1.00 60.51 591 SER A N 1
ATOM 2891 C CA . SER A 1 357 ? 12.320 -2.855 15.985 1.00 68.12 591 SER A CA 1
ATOM 2892 C C . SER A 1 357 ? 13.571 -2.403 15.215 1.00 70.54 591 SER A C 1
ATOM 2893 O O . SER A 1 357 ? 13.487 -2.122 14.012 1.00 65.13 591 SER A O 1
ATOM 2896 N N . GLN A 1 358 ? 14.712 -2.339 15.914 1.00 69.35 592 GLN A N 1
ATOM 2897 C CA . GLN A 1 358 ? 15.981 -1.853 15.335 1.00 72.93 592 GLN A CA 1
ATOM 2898 C C . GLN A 1 358 ? 16.766 -3.013 14.686 1.00 77.54 592 GLN A C 1
ATOM 2899 O O . GLN A 1 358 ? 16.449 -3.453 13.564 1.00 82.29 592 GLN A O 1
#

Radius of gyration: 22.4 Å; Cα contacts (8 Å, |Δi|>4): 1159; chains: 1; bounding box: 39×58×60 Å

B-factor: mean 21.46, std 11.32, range [8.57, 89.94]

Sequence (353 aa):
TSVPSSPLDYAIFSKGALNTNKNLTVENGSVYSGGDLLTIDGGAVFNIDNLISKGEVINQDSDSRCRDNNNIVVRNIIIYVEEKSLKKANRISPRSSTNIDDAKTIYVGQEQQLYGAGSYKFVQLLFSDSNVKLAGPGVNEVSTLASIRGTLEVIDGATVTLKSNNSAVYCNSSLVVRNGSRRLILENGAKLYLATTPDASSTIIISIQQNNGGTISYSSSSFSSYPPSSPPPPAEEIIDEEIRNRDYTSGLLTTPLPADSVGSNQLGSTADTSQTPPQIVIYGESYINDNEARIEISSARLGSPIVDFSTLQQLHLISRGNITFVGGGLTINGSIISLGSTFNINATGNPYAGLTLKKYQPSPPIQQDIESNTGIQPSQ

Foldseek 3Di:
DDDDLAPQQAQEAALAAEAEFAQAEEEEGEHEHAEHYEAEFAYEYAYAEYYHVYEEYEHDPPPLGAAHHAEHEEEYEAQAYYYYDADPPHEHEYHYAEYEHAYEEAEHAYHYEYQEYEYNAEYAYAAARAEEHEAEYFHAEEDEAEHHYEYEYHALHEYEYAYYHYDHNYAYEYAANYEYEYLAADDPRRVVRYHYHNYYYHHNDDDDGDDDDPVNVVVVPWSSQVFFDPPFFDADDAQDRQKDKDKDVVDPVIEMEIEHAAEAEVVSVQSNVCRNVVHHDPADVRYAYEYEYQEEYEYEALAEHEEAHYYHPHNYYYHQYHNHSSRYYYYYHDDDVVVVVVVCVRTVGDTDD

InterPro domains:
  IPR012332 Autotransporter, pectate lyase C-like domain superfamily [G3DSA:2.160.20.20] (212-484)

Nearest PDB structures (foldseek):
  4wa0-assembly1_A  TM=1.003E+00  e=3.925E-57  Caldicellulosiruptor kronotskyensis 2002
  6n2b-assembly1_A  TM=8.517E-01  e=3.295E-22  Caldicellulosiruptor acetigenus I77R1B

Organism: Caldicellulosiruptor kronotskyensis (strain DSM 18902 / VKM B-2412 / 2002) (NCBI:txid632348)

Secondary structure (DSSP, 8-state):
-----SGGGEEEEESSEEEPPSSEEEESSEEEESS-EEB-TT-EEEES-EEES---B-----TT---EEEEEEEEEEESS---B---TT--EEEEEEEEEES---B-S-B-EEEEEEEESS-EEEESTTB--EEEEEEEEEEEEEETT-EEEE-TT-EEEEEEEEEESS-EEEE-TT-EEEESS---HHHHHTEEESS-EEETT---PPPPPPHHHHHHHH--TTTT---SPPP--SSS-TT-EEEEE-SSSS-EEEEEESSEEEHHHHHHHHHHHHTS--S-STTSEEEEEESSEEEE--SS-B--EEEEE-SSEEEEEE-S-TT--EEEEB---HHHHHHHHHHH------

Solvent-accessible surface area: 13344 Å² total